Protein AF-A0A3N5KHZ3-F1 (afdb_monomer)

pLDDT: mean 81.19, std 12.19, range [40.09, 96.0]

Structure (mmCIF, N/CA/C/O backbone):
data_AF-A0A3N5KHZ3-F1
#
_entry.id   AF-A0A3N5KHZ3-F1
#
loop_
_atom_site.group_PDB
_atom_site.id
_atom_site.type_symbol
_atom_site.label_atom_id
_atom_site.label_alt_id
_atom_site.label_comp_id
_atom_site.label_asym_id
_atom_site.label_entity_id
_atom_site.label_seq_id
_atom_site.pdbx_PDB_ins_code
_atom_site.Cartn_x
_atom_site.Cartn_y
_atom_site.Cartn_z
_atom_site.occupancy
_atom_site.B_iso_or_equiv
_atom_site.auth_seq_id
_atom_site.auth_comp_id
_atom_site.auth_asym_id
_atom_site.auth_atom_id
_atom_site.pdbx_PDB_model_num
ATOM 1 N N . SER A 1 1 ? 36.936 -6.657 -36.212 1.00 50.62 1 SER A N 1
ATOM 2 C CA . SER A 1 1 ? 36.451 -5.682 -35.213 1.00 50.62 1 SER A CA 1
ATOM 3 C C . SER A 1 1 ? 34.963 -5.365 -35.373 1.00 50.62 1 SER A C 1
ATOM 5 O O . SER A 1 1 ? 34.235 -5.595 -34.424 1.00 50.62 1 SER A O 1
ATOM 7 N N . HIS A 1 2 ? 34.463 -4.936 -36.542 1.00 60.50 2 HIS A N 1
ATOM 8 C CA . HIS A 1 2 ? 33.059 -4.485 -36.699 1.00 60.50 2 HIS A CA 1
ATOM 9 C C . HIS A 1 2 ? 31.941 -5.537 -36.483 1.00 60.50 2 HIS A C 1
ATOM 11 O O . HIS A 1 2 ? 30.799 -5.141 -36.311 1.00 60.50 2 HIS A O 1
ATOM 17 N N . MET A 1 3 ? 32.228 -6.846 -36.510 1.00 58.81 3 MET A N 1
ATOM 18 C CA . MET A 1 3 ? 31.219 -7.895 -36.245 1.00 58.81 3 MET A CA 1
ATOM 19 C C . MET A 1 3 ? 31.154 -8.294 -34.764 1.00 58.81 3 MET A C 1
ATOM 21 O O . MET A 1 3 ? 30.088 -8.604 -34.255 1.00 58.81 3 MET A O 1
ATOM 25 N N . TYR A 1 4 ? 32.293 -8.264 -34.072 1.00 66.38 4 TYR A N 1
ATOM 26 C CA . TYR A 1 4 ? 32.398 -8.736 -32.691 1.00 66.38 4 TYR A CA 1
ATOM 27 C C . TYR A 1 4 ? 31.960 -7.679 -31.675 1.00 66.38 4 TYR A C 1
ATOM 29 O O . TYR A 1 4 ? 31.452 -8.036 -30.624 1.00 66.38 4 TYR A O 1
ATOM 37 N N . LEU A 1 5 ? 32.108 -6.390 -32.001 1.00 67.44 5 LEU A N 1
ATOM 38 C CA . LEU A 1 5 ? 31.692 -5.295 -31.119 1.00 67.44 5 LEU A CA 1
ATOM 39 C C . LEU A 1 5 ? 30.165 -5.244 -30.893 1.00 67.44 5 LEU A C 1
ATOM 41 O O . LEU A 1 5 ? 29.776 -5.151 -29.737 1.00 67.44 5 LEU A O 1
ATOM 45 N N . PRO A 1 6 ? 29.292 -5.373 -31.917 1.00 66.31 6 PRO A N 1
ATOM 46 C CA . PRO A 1 6 ? 27.841 -5.429 -31.701 1.00 66.31 6 PRO A CA 1
ATOM 47 C C . PRO A 1 6 ? 27.387 -6.667 -30.922 1.00 66.31 6 PRO A C 1
ATOM 49 O O . PRO A 1 6 ? 26.525 -6.563 -30.063 1.00 66.31 6 PRO A O 1
ATOM 52 N N . ILE A 1 7 ? 28.002 -7.828 -31.177 1.00 70.50 7 ILE A N 1
ATOM 53 C CA . ILE A 1 7 ? 27.693 -9.066 -30.444 1.00 70.50 7 ILE A CA 1
ATOM 54 C C . ILE A 1 7 ? 28.092 -8.926 -28.973 1.00 70.50 7 ILE A C 1
ATOM 56 O O . ILE A 1 7 ? 27.327 -9.294 -28.093 1.00 70.50 7 ILE A O 1
ATOM 60 N N . LEU A 1 8 ? 29.268 -8.360 -28.697 1.00 75.25 8 LEU A N 1
ATOM 61 C CA . LEU A 1 8 ? 29.726 -8.125 -27.331 1.00 75.25 8 LEU A CA 1
ATOM 62 C C . LEU A 1 8 ? 28.880 -7.058 -26.622 1.00 75.25 8 LEU A C 1
ATOM 64 O O . LEU A 1 8 ? 28.593 -7.214 -25.444 1.00 75.25 8 LEU A O 1
ATOM 68 N N . ALA A 1 9 ? 28.420 -6.030 -27.342 1.00 70.19 9 ALA A N 1
ATOM 69 C CA . ALA A 1 9 ? 27.460 -5.056 -26.826 1.00 70.19 9 ALA A CA 1
ATOM 70 C C . ALA A 1 9 ? 26.093 -5.691 -26.523 1.00 70.19 9 ALA A C 1
ATOM 72 O O . ALA A 1 9 ? 25.491 -5.359 -25.513 1.00 70.19 9 ALA A O 1
ATOM 73 N N . LEU A 1 10 ? 25.627 -6.636 -27.347 1.00 73.31 10 LEU A N 1
ATOM 74 C CA . LEU A 1 10 ? 24.395 -7.383 -27.091 1.00 73.31 10 LEU A CA 1
ATOM 75 C C . LEU A 1 10 ? 24.542 -8.308 -25.876 1.00 73.31 10 LEU A C 1
ATOM 77 O O . LEU A 1 10 ? 23.642 -8.363 -25.052 1.00 73.31 10 LEU A O 1
ATOM 81 N N . ILE A 1 11 ? 25.684 -8.988 -25.728 1.00 78.44 11 ILE A N 1
ATOM 82 C CA . ILE A 1 11 ? 25.985 -9.785 -24.529 1.00 78.44 11 ILE A CA 1
ATOM 83 C C . ILE A 1 11 ? 26.028 -8.882 -23.295 1.00 78.44 11 ILE A C 1
ATOM 85 O O . ILE A 1 11 ? 25.412 -9.213 -22.293 1.00 78.44 11 ILE A O 1
ATOM 89 N N . ALA A 1 12 ? 26.697 -7.729 -23.367 1.00 74.12 12 ALA A N 1
ATOM 90 C CA . ALA A 1 12 ? 26.725 -6.765 -22.270 1.00 74.12 12 ALA A CA 1
ATOM 91 C C . ALA A 1 12 ? 25.324 -6.228 -21.938 1.00 74.12 12 ALA A C 1
ATOM 93 O O . ALA A 1 12 ? 25.004 -6.087 -20.765 1.00 74.12 12 ALA A O 1
ATOM 94 N N . ALA A 1 13 ? 24.477 -5.990 -22.944 1.00 70.38 13 ALA A N 1
ATOM 95 C CA . ALA A 1 13 ? 23.088 -5.586 -22.749 1.00 70.38 13 ALA A CA 1
ATOM 96 C C . ALA A 1 13 ? 22.254 -6.695 -22.094 1.00 70.38 13 ALA A C 1
ATOM 98 O O . ALA A 1 13 ? 21.486 -6.400 -21.192 1.00 70.38 13 ALA A O 1
ATOM 99 N N . ILE A 1 14 ? 22.436 -7.959 -22.495 1.00 71.75 14 ILE A N 1
ATOM 100 C CA . ILE A 1 14 ? 21.780 -9.120 -21.870 1.00 71.75 14 ILE A CA 1
ATOM 101 C C . ILE A 1 14 ? 22.255 -9.296 -20.423 1.00 71.75 14 ILE A C 1
ATOM 103 O O . ILE A 1 14 ? 21.443 -9.551 -19.545 1.00 71.75 14 ILE A O 1
ATOM 107 N N . VAL A 1 15 ? 23.553 -9.127 -20.157 1.00 73.19 15 VAL A N 1
ATOM 108 C CA . VAL A 1 15 ? 24.101 -9.177 -18.794 1.00 73.19 15 VAL A CA 1
ATOM 109 C C . VAL A 1 15 ? 23.534 -8.035 -17.952 1.00 73.19 15 VAL A C 1
ATOM 111 O O . VAL A 1 15 ? 23.049 -8.281 -16.855 1.00 73.19 15 VAL A O 1
ATOM 114 N N . HIS A 1 16 ? 23.519 -6.808 -18.472 1.00 74.00 16 HIS A N 1
ATOM 115 C CA . HIS A 1 16 ? 22.924 -5.653 -17.800 1.00 74.00 16 HIS A CA 1
ATOM 116 C C . HIS A 1 16 ? 21.439 -5.884 -17.479 1.00 74.00 16 HIS A C 1
ATOM 118 O O . HIS A 1 16 ? 21.031 -5.734 -16.335 1.00 74.00 16 HIS A O 1
ATOM 124 N N . ALA A 1 17 ? 20.678 -6.362 -18.460 1.00 66.56 17 ALA A N 1
ATOM 125 C CA . ALA A 1 17 ? 19.280 -6.758 -18.338 1.00 66.56 17 ALA A CA 1
ATOM 126 C C . ALA A 1 17 ? 19.016 -7.914 -17.362 1.00 66.56 17 ALA A C 1
ATOM 128 O O . ALA A 1 17 ? 17.930 -8.033 -16.814 1.00 66.56 17 ALA A O 1
ATOM 129 N N . SER A 1 18 ? 19.987 -8.807 -17.174 1.00 63.78 18 SER A N 1
ATOM 130 C CA . SER A 1 18 ? 19.867 -9.900 -16.205 1.00 63.78 18 SER A CA 1
ATOM 131 C C . SER A 1 18 ? 20.181 -9.465 -14.775 1.00 63.78 18 SER A C 1
ATOM 133 O O . SER A 1 18 ? 19.910 -10.217 -13.849 1.00 63.78 18 SER A O 1
ATOM 135 N N . VAL A 1 19 ? 20.790 -8.290 -14.590 1.00 64.00 19 VAL A N 1
ATOM 136 C CA . VAL A 1 19 ? 21.207 -7.760 -13.281 1.00 64.00 19 VAL A CA 1
ATOM 137 C C . VAL A 1 19 ? 20.312 -6.603 -12.834 1.00 64.00 19 VAL A C 1
ATOM 139 O O . VAL A 1 19 ? 20.156 -6.385 -11.640 1.00 64.00 19 VAL A O 1
ATOM 142 N N . VAL A 1 20 ? 19.701 -5.884 -13.775 1.00 64.81 20 VAL A N 1
ATOM 143 C CA . VAL A 1 20 ? 18.699 -4.850 -13.517 1.00 64.81 20 VAL A CA 1
ATOM 144 C C . VAL A 1 20 ? 17.400 -5.307 -14.170 1.00 64.81 20 VAL A C 1
ATOM 146 O O . VAL A 1 20 ? 17.399 -5.501 -15.388 1.00 64.81 20 VAL A O 1
ATOM 149 N N . PRO A 1 21 ? 16.318 -5.506 -13.405 1.00 57.06 21 PRO A N 1
ATOM 150 C CA . PRO A 1 21 ? 15.091 -6.036 -13.969 1.00 57.06 21 PRO A CA 1
ATOM 151 C C . PRO A 1 21 ? 14.485 -5.136 -15.036 1.00 57.06 21 PRO A C 1
ATOM 153 O O . PRO A 1 21 ? 14.574 -3.906 -14.980 1.00 57.06 21 PRO A O 1
ATOM 156 N N . PHE A 1 22 ? 13.869 -5.772 -16.029 1.00 52.91 22 PHE A N 1
ATOM 157 C CA . PHE A 1 22 ? 13.053 -5.067 -17.001 1.00 52.91 22 PHE A CA 1
ATOM 158 C C . PHE A 1 22 ? 11.745 -4.671 -16.335 1.00 52.91 22 PHE A C 1
ATOM 160 O O . PHE A 1 22 ? 10.924 -5.537 -16.054 1.00 52.91 22 PHE A O 1
ATOM 167 N N . LEU A 1 23 ? 11.564 -3.369 -16.131 1.00 57.00 23 LEU A N 1
ATOM 168 C CA . LEU A 1 23 ? 10.271 -2.814 -15.746 1.00 57.00 23 LEU A CA 1
ATOM 169 C C . LEU A 1 23 ? 9.239 -3.189 -16.817 1.00 57.00 23 LEU A C 1
ATOM 171 O O . LEU A 1 23 ? 9.565 -3.243 -18.012 1.00 57.00 23 LEU A O 1
ATOM 175 N N . THR A 1 24 ? 8.002 -3.431 -16.401 1.00 47.50 24 THR A N 1
ATOM 176 C CA . THR A 1 24 ? 6.909 -3.840 -17.302 1.00 47.50 24 THR A CA 1
ATOM 177 C C . THR A 1 24 ? 6.537 -2.756 -18.328 1.00 47.50 24 THR A C 1
ATOM 179 O O . THR A 1 24 ? 5.948 -3.040 -19.377 1.00 47.50 24 THR A O 1
ATOM 182 N N . HIS A 1 25 ? 6.950 -1.510 -18.084 1.00 57.81 25 HIS A N 1
ATOM 183 C CA . HIS A 1 25 ? 6.726 -0.363 -18.958 1.00 57.81 25 HIS A CA 1
ATOM 184 C C . HIS A 1 25 ? 7.806 -0.181 -20.042 1.00 57.81 25 HIS A C 1
ATOM 186 O O . HIS A 1 25 ? 8.925 -0.694 -19.976 1.00 57.81 25 HIS A O 1
ATOM 192 N N . LEU A 1 26 ? 7.485 0.596 -21.084 1.00 60.03 26 LEU A N 1
ATOM 193 C CA . LEU A 1 26 ? 8.414 0.901 -22.175 1.00 60.03 26 LEU A CA 1
ATOM 194 C C . LEU A 1 26 ? 9.571 1.790 -21.677 1.00 60.03 26 LEU A C 1
ATOM 196 O O . LEU A 1 26 ? 9.484 3.014 -21.706 1.00 60.03 26 LEU A O 1
ATOM 200 N N . THR A 1 27 ? 10.678 1.179 -21.256 1.00 70.19 27 THR A N 1
ATOM 201 C CA . THR A 1 27 ? 11.848 1.913 -20.754 1.00 70.19 27 THR A CA 1
ATOM 202 C C . THR A 1 27 ? 12.845 2.294 -21.848 1.00 70.19 27 THR A C 1
ATOM 204 O O . THR A 1 27 ? 12.924 1.692 -22.927 1.00 70.19 27 THR A O 1
ATOM 207 N N . SER A 1 28 ? 13.699 3.267 -21.517 1.00 73.69 28 SER A N 1
ATOM 208 C CA . SER A 1 28 ? 14.898 3.622 -22.281 1.00 73.69 28 SER A CA 1
ATOM 209 C C . SER A 1 28 ? 15.787 2.404 -22.581 1.00 73.69 28 SER A C 1
ATOM 211 O O . SER A 1 28 ? 16.308 2.275 -23.693 1.00 73.69 28 SER A O 1
ATOM 213 N N . GLY A 1 29 ? 15.876 1.460 -21.637 1.00 74.50 29 GLY A N 1
ATOM 214 C CA . GLY A 1 29 ? 16.606 0.197 -21.773 1.00 74.50 29 GLY A CA 1
ATOM 215 C C . GLY A 1 29 ? 15.982 -0.780 -22.778 1.00 74.50 29 GLY A C 1
ATOM 216 O O . GLY A 1 29 ? 16.702 -1.350 -23.601 1.00 74.50 29 GLY A O 1
ATOM 217 N N . VAL A 1 30 ? 14.652 -0.935 -22.788 1.00 76.56 30 VAL A N 1
ATOM 218 C CA . VAL A 1 30 ? 13.946 -1.801 -23.759 1.00 76.56 30 VAL A CA 1
ATOM 219 C C . VAL A 1 30 ? 14.150 -1.290 -25.187 1.00 76.56 30 VAL A C 1
ATOM 221 O O . VAL A 1 30 ? 14.509 -2.057 -26.087 1.00 76.56 30 VAL A O 1
ATOM 224 N N . ILE A 1 31 ? 14.002 0.022 -25.400 1.00 82.38 31 ILE A N 1
ATOM 225 C CA . ILE A 1 31 ? 14.245 0.653 -26.707 1.00 82.38 31 ILE A CA 1
ATOM 226 C C . ILE A 1 31 ? 15.705 0.449 -27.132 1.00 82.38 31 ILE A C 1
ATOM 228 O O . ILE A 1 31 ? 15.983 0.095 -28.284 1.00 82.38 31 ILE A O 1
ATOM 232 N N . LEU A 1 32 ? 16.645 0.628 -26.202 1.00 83.12 32 LEU A N 1
ATOM 233 C CA . LEU A 1 32 ? 18.069 0.435 -26.449 1.00 83.12 32 LEU A CA 1
ATOM 234 C C . LEU A 1 32 ? 18.400 -1.012 -26.850 1.00 83.12 32 LEU A C 1
ATOM 236 O O . LEU A 1 32 ? 19.183 -1.218 -27.783 1.00 83.12 32 LEU A O 1
ATOM 240 N N . LEU A 1 33 ? 17.779 -2.008 -26.211 1.00 82.31 33 LEU A N 1
ATOM 241 C CA . LEU A 1 33 ? 17.948 -3.424 -26.545 1.00 82.31 33 LEU A CA 1
ATOM 242 C C . LEU A 1 33 ? 17.463 -3.720 -27.970 1.00 82.31 33 LEU A C 1
ATOM 244 O O . LEU A 1 33 ? 18.198 -4.317 -28.764 1.00 82.31 33 LEU A O 1
ATOM 248 N N . VAL A 1 34 ? 16.262 -3.249 -28.326 1.00 85.19 34 VAL A N 1
ATOM 249 C CA . VAL A 1 34 ? 15.701 -3.397 -29.680 1.00 85.19 34 VAL A CA 1
ATOM 250 C C . VAL A 1 34 ? 16.629 -2.763 -30.718 1.00 85.19 34 VAL A C 1
ATOM 252 O O . VAL A 1 34 ? 16.979 -3.401 -31.716 1.00 85.19 34 VAL A O 1
ATOM 255 N N . LEU A 1 35 ? 17.097 -1.535 -30.473 1.00 86.06 35 LEU A N 1
ATOM 256 C CA . LEU A 1 35 ? 18.059 -0.866 -31.350 1.00 86.06 35 LEU A CA 1
ATOM 257 C C . LEU A 1 35 ? 19.376 -1.650 -31.450 1.00 86.06 35 LEU A C 1
ATOM 259 O O . LEU A 1 35 ? 19.900 -1.809 -32.553 1.00 86.06 35 LEU A O 1
ATOM 263 N N . GLY A 1 36 ? 19.882 -2.208 -30.348 1.00 84.56 36 GLY A N 1
ATOM 264 C CA . GLY A 1 36 ? 21.088 -3.041 -30.324 1.00 84.56 36 GLY A CA 1
ATOM 265 C C . GLY A 1 36 ? 20.970 -4.306 -31.185 1.00 84.56 36 GLY A C 1
ATOM 266 O O . GLY A 1 36 ? 21.891 -4.638 -31.946 1.00 84.56 36 GLY A O 1
ATOM 267 N N . VAL A 1 37 ? 19.813 -4.976 -31.147 1.00 85.56 37 VAL A N 1
ATOM 268 C CA . VAL A 1 37 ? 19.500 -6.121 -32.021 1.00 85.56 37 VAL A CA 1
ATOM 269 C C . VAL A 1 37 ? 19.492 -5.690 -33.492 1.00 85.56 37 VAL A C 1
ATOM 271 O O . VAL A 1 37 ? 20.151 -6.318 -34.327 1.00 85.56 37 VAL A O 1
ATOM 274 N N . LEU A 1 38 ? 18.821 -4.583 -33.822 1.00 88.19 38 LEU A N 1
ATOM 275 C CA . LEU A 1 38 ? 18.747 -4.062 -35.193 1.00 88.19 38 LEU A CA 1
ATOM 276 C C . LEU A 1 38 ? 20.124 -3.640 -35.739 1.00 88.19 38 LEU A C 1
ATOM 278 O O . LEU A 1 38 ? 20.457 -3.945 -36.891 1.00 88.19 38 LEU A O 1
ATOM 282 N N . VAL A 1 39 ? 20.961 -2.993 -34.918 1.00 86.81 39 VAL A N 1
ATOM 283 C CA . VAL A 1 39 ? 22.353 -2.651 -35.264 1.00 86.81 39 VAL A CA 1
ATOM 284 C C . VAL A 1 39 ? 23.158 -3.917 -35.553 1.00 86.81 39 VAL A C 1
ATOM 286 O O . VAL A 1 39 ? 23.884 -3.962 -36.553 1.00 86.81 39 VAL A O 1
ATOM 289 N N . SER A 1 40 ? 23.002 -4.958 -34.732 1.00 84.12 40 SER A N 1
ATOM 290 C CA . SER A 1 40 ? 23.698 -6.240 -34.890 1.00 84.12 40 SER A CA 1
ATOM 291 C C . SER A 1 40 ? 23.313 -6.949 -36.192 1.00 84.12 40 SER A C 1
ATOM 293 O O . SER A 1 40 ? 24.194 -7.354 -36.959 1.00 84.12 40 SER A O 1
ATOM 295 N N . ILE A 1 41 ? 22.014 -7.012 -36.510 1.00 86.19 41 ILE A N 1
ATOM 296 C CA . ILE A 1 41 ? 21.505 -7.553 -37.782 1.00 86.19 41 ILE A CA 1
ATOM 297 C C . ILE A 1 41 ? 22.068 -6.758 -38.969 1.00 86.19 41 ILE A C 1
ATOM 299 O O . ILE A 1 41 ? 22.599 -7.344 -39.918 1.00 86.19 41 ILE A O 1
ATOM 303 N N . GLY A 1 42 ? 22.032 -5.422 -38.903 1.00 84.81 42 GLY A N 1
ATOM 304 C CA . GLY A 1 42 ? 22.597 -4.553 -39.939 1.00 84.81 42 GLY A CA 1
ATOM 305 C C . GLY A 1 42 ? 24.105 -4.760 -40.142 1.00 84.81 42 GLY A C 1
ATOM 306 O O . GLY A 1 42 ? 24.589 -4.777 -41.279 1.00 84.81 42 GLY A O 1
ATOM 307 N N . GLY A 1 43 ? 24.849 -4.989 -39.056 1.00 83.25 43 GLY A N 1
ATOM 308 C CA . GLY A 1 43 ? 26.279 -5.291 -39.082 1.00 83.25 43 GLY A CA 1
ATOM 309 C C . GLY A 1 43 ? 26.592 -6.620 -39.776 1.00 83.25 43 GLY A C 1
ATOM 310 O O . GLY A 1 43 ? 27.476 -6.673 -40.642 1.00 83.25 43 GLY A O 1
ATOM 311 N N . LEU A 1 44 ? 25.832 -7.675 -39.459 1.00 84.19 44 LEU A N 1
ATOM 312 C CA . LEU A 1 44 ? 25.938 -8.991 -40.102 1.00 84.19 44 LEU A CA 1
ATOM 313 C C . LEU A 1 44 ? 25.605 -8.916 -41.597 1.00 84.19 44 LEU A C 1
ATOM 315 O O . LEU A 1 44 ? 26.396 -9.373 -42.426 1.00 84.19 44 LEU A O 1
ATOM 319 N N . ALA A 1 45 ? 24.495 -8.265 -41.955 1.00 84.38 45 ALA A N 1
ATOM 320 C CA . ALA A 1 45 ? 24.088 -8.051 -43.344 1.00 84.38 45 ALA A CA 1
ATOM 321 C C . ALA A 1 45 ? 25.161 -7.297 -44.148 1.00 84.38 45 ALA A C 1
ATOM 323 O O . ALA A 1 45 ? 25.517 -7.688 -45.265 1.00 84.38 45 ALA A O 1
ATOM 324 N N . ARG A 1 46 ? 25.746 -6.244 -43.561 1.00 82.44 46 ARG A N 1
ATOM 325 C CA . ARG A 1 46 ? 26.853 -5.493 -44.167 1.00 82.44 46 ARG A CA 1
ATOM 326 C C . ARG A 1 46 ? 28.084 -6.371 -44.381 1.00 82.44 46 ARG A C 1
ATOM 328 O O . ARG A 1 46 ? 28.691 -6.297 -45.451 1.00 82.44 46 ARG A O 1
ATOM 335 N N . HIS A 1 47 ? 28.478 -7.169 -43.388 1.00 82.62 47 HIS A N 1
ATOM 336 C CA . HIS A 1 47 ? 29.643 -8.047 -43.505 1.00 82.62 47 HIS A CA 1
ATOM 337 C C . HIS A 1 47 ? 29.438 -9.112 -44.585 1.00 82.62 47 HIS A C 1
ATOM 339 O O . HIS A 1 47 ? 30.304 -9.290 -45.444 1.00 82.62 47 HIS A O 1
ATOM 345 N N . HIS A 1 48 ? 28.270 -9.755 -44.594 1.00 84.06 48 HIS A N 1
ATOM 346 C CA . HIS A 1 48 ? 27.923 -10.759 -45.591 1.00 84.06 48 HIS A CA 1
ATOM 347 C C . HIS A 1 48 ? 27.957 -10.174 -47.012 1.00 84.06 48 HIS A C 1
ATOM 349 O O . HIS A 1 48 ? 28.561 -10.755 -47.910 1.00 84.06 48 HIS A O 1
ATOM 355 N N . MET A 1 49 ? 27.446 -8.953 -47.206 1.00 83.06 49 MET A N 1
ATOM 356 C CA . MET A 1 49 ? 27.527 -8.253 -48.496 1.00 83.06 49 MET A CA 1
ATOM 357 C C . MET A 1 49 ? 28.944 -7.931 -48.958 1.00 83.06 49 MET A C 1
ATOM 359 O O . MET A 1 49 ? 29.214 -7.951 -50.160 1.00 83.06 49 MET A O 1
ATOM 363 N N . ILE A 1 50 ? 29.853 -7.606 -48.038 1.00 82.94 50 ILE A N 1
ATOM 364 C CA . ILE A 1 50 ? 31.269 -7.410 -48.374 1.00 82.94 50 ILE A CA 1
ATOM 365 C C . ILE A 1 50 ? 31.881 -8.742 -48.822 1.00 82.94 50 ILE A C 1
ATOM 367 O O . ILE A 1 50 ? 32.615 -8.757 -49.809 1.00 82.94 50 ILE A O 1
ATOM 371 N N . GLY A 1 51 ? 31.535 -9.845 -48.149 1.00 84.25 51 GLY A N 1
ATOM 372 C CA . GLY A 1 51 ? 31.920 -11.203 -48.539 1.00 84.25 51 GLY A CA 1
ATOM 373 C C . GLY A 1 51 ? 31.467 -11.544 -49.957 1.00 84.25 51 GLY A C 1
ATOM 374 O O . GLY A 1 51 ? 32.308 -11.826 -50.807 1.00 84.25 51 GLY A O 1
ATOM 375 N N . LEU A 1 52 ? 30.170 -11.387 -50.241 1.00 83.56 52 LEU A N 1
ATOM 376 C CA . LEU A 1 52 ? 29.582 -11.647 -51.560 1.00 83.56 52 LEU A CA 1
ATOM 377 C C . LEU A 1 52 ? 30.227 -10.800 -52.671 1.00 83.56 52 LEU A C 1
ATOM 379 O O . LEU A 1 52 ? 30.533 -11.305 -53.749 1.00 83.56 52 LEU A O 1
ATOM 383 N N . LYS A 1 53 ? 30.487 -9.509 -52.417 1.00 82.62 53 LYS A N 1
ATOM 384 C CA . LYS A 1 53 ? 31.170 -8.634 -53.388 1.00 82.62 53 LYS A CA 1
ATOM 385 C C . LYS A 1 53 ? 32.629 -9.032 -53.612 1.00 82.62 53 LYS A C 1
ATOM 387 O O . LYS A 1 53 ? 33.112 -8.961 -54.741 1.00 82.62 53 LYS A O 1
ATOM 392 N N . LYS A 1 54 ? 33.339 -9.435 -52.555 1.00 85.69 54 LYS A N 1
ATOM 393 C CA . LYS A 1 54 ? 34.734 -9.887 -52.641 1.00 85.69 54 LYS A CA 1
ATOM 394 C C . LYS A 1 54 ? 34.838 -11.214 -53.387 1.00 85.69 54 LYS A C 1
ATOM 396 O O . LYS A 1 54 ? 35.736 -11.368 -54.205 1.00 85.69 54 LYS A O 1
ATOM 401 N N . GLU A 1 55 ? 33.918 -12.140 -53.142 1.00 85.12 55 GLU A N 1
ATOM 402 C CA . GLU A 1 55 ? 33.815 -13.406 -53.867 1.00 85.12 55 GLU A CA 1
ATOM 403 C C . GLU A 1 55 ? 33.568 -13.169 -55.360 1.00 85.12 55 GLU A C 1
ATOM 405 O O . GLU A 1 55 ? 34.338 -13.654 -56.188 1.00 85.12 55 GLU A O 1
ATOM 410 N N . ALA A 1 56 ? 32.594 -12.319 -55.704 1.00 83.25 56 ALA A N 1
ATOM 411 C CA . ALA A 1 56 ? 32.328 -11.931 -57.088 1.00 83.25 56 ALA A CA 1
ATOM 412 C C . ALA A 1 56 ? 33.559 -11.309 -57.775 1.00 83.25 56 ALA A C 1
ATOM 414 O O . ALA A 1 56 ? 33.883 -11.645 -58.917 1.00 83.25 56 ALA A O 1
ATOM 415 N N . LEU A 1 57 ? 34.285 -10.430 -57.074 1.00 85.06 57 LEU A N 1
ATOM 416 C CA . LEU A 1 57 ? 35.519 -9.828 -57.582 1.00 85.06 57 LEU A CA 1
ATOM 417 C C . LEU A 1 57 ? 36.625 -10.875 -57.783 1.00 85.06 57 LEU A C 1
ATOM 419 O O . LEU A 1 57 ? 37.268 -10.892 -58.831 1.00 85.06 57 LEU A O 1
ATOM 423 N N . ASN A 1 58 ? 36.829 -11.762 -56.808 1.00 86.94 58 ASN A N 1
ATOM 424 C CA . ASN A 1 58 ? 37.841 -12.816 -56.866 1.00 86.94 58 ASN A CA 1
ATOM 425 C C . ASN A 1 58 ? 37.581 -13.789 -58.019 1.00 86.94 58 ASN A C 1
ATOM 427 O O . ASN A 1 58 ? 38.519 -14.155 -58.724 1.00 86.94 58 ASN A O 1
ATOM 431 N N . VAL A 1 59 ? 36.321 -14.168 -58.242 1.00 85.62 59 VAL A N 1
ATOM 432 C CA . VAL A 1 59 ? 35.925 -15.011 -59.374 1.00 85.62 59 VAL A CA 1
ATOM 433 C C . VAL A 1 59 ? 36.210 -14.309 -60.699 1.00 85.62 59 VAL A C 1
ATOM 435 O O . VAL A 1 59 ? 36.808 -14.914 -61.584 1.00 85.62 59 VAL A O 1
ATOM 438 N N . ASN A 1 60 ? 35.879 -13.021 -60.838 1.00 83.94 60 ASN A N 1
ATOM 439 C CA . ASN A 1 60 ? 36.201 -12.270 -62.056 1.00 83.94 60 ASN A CA 1
ATOM 440 C C . ASN A 1 60 ? 37.720 -12.185 -62.304 1.00 83.94 60 ASN A C 1
ATOM 442 O O . ASN A 1 60 ? 38.174 -12.330 -63.439 1.00 83.94 60 ASN A O 1
ATOM 446 N N . VAL A 1 61 ? 38.530 -12.014 -61.254 1.00 86.12 61 VAL A N 1
ATOM 447 C CA . VAL A 1 61 ? 40.001 -12.056 -61.356 1.00 86.12 61 VAL A CA 1
ATOM 448 C C . VAL A 1 61 ? 40.496 -13.453 -61.751 1.00 86.12 61 VAL A C 1
ATOM 450 O O . VAL A 1 61 ? 41.385 -13.567 -62.597 1.00 86.12 61 VAL A O 1
ATOM 453 N N . ALA A 1 62 ? 39.917 -14.517 -61.188 1.00 86.56 62 ALA A N 1
ATOM 454 C CA . ALA A 1 62 ? 40.264 -15.898 -61.518 1.00 86.56 62 ALA A CA 1
ATOM 455 C C . ALA A 1 62 ? 39.933 -16.238 -62.980 1.00 86.56 62 ALA A C 1
ATOM 457 O O . ALA A 1 62 ? 40.787 -16.783 -63.680 1.00 86.56 62 ALA A O 1
ATOM 458 N N . ILE A 1 63 ? 38.752 -15.838 -63.465 1.00 86.12 63 ILE A N 1
ATOM 459 C CA . ILE A 1 63 ? 38.340 -15.981 -64.870 1.00 86.12 63 ILE A CA 1
ATOM 460 C C . ILE A 1 63 ? 39.335 -15.262 -65.792 1.00 86.12 63 ILE A C 1
ATOM 462 O O . ILE A 1 63 ? 39.836 -15.859 -66.745 1.00 86.12 63 ILE A O 1
ATOM 466 N N . ASN A 1 64 ? 39.708 -14.018 -65.472 1.00 85.25 64 ASN A N 1
ATOM 467 C CA . ASN A 1 64 ? 40.695 -13.264 -66.252 1.00 85.25 64 ASN A CA 1
ATOM 468 C C . ASN A 1 64 ? 42.076 -13.939 -66.271 1.00 85.25 64 ASN A C 1
ATOM 470 O O . ASN A 1 64 ? 42.726 -13.985 -67.315 1.00 85.25 64 ASN A O 1
ATOM 474 N N . LYS A 1 65 ? 42.524 -14.507 -65.145 1.00 87.50 65 LYS A N 1
ATOM 475 C CA . LYS A 1 65 ? 43.797 -15.240 -65.063 1.00 87.50 65 LYS A CA 1
ATOM 476 C C . LYS A 1 65 ? 43.777 -16.521 -65.904 1.00 87.50 65 LYS A C 1
ATOM 478 O O . LYS A 1 65 ? 44.769 -16.816 -66.567 1.00 87.50 65 LYS A O 1
ATOM 483 N N . MET A 1 66 ? 42.659 -17.253 -65.914 1.00 85.69 66 MET A N 1
ATOM 484 C CA . MET A 1 66 ? 42.483 -18.432 -66.772 1.00 85.69 66 MET A CA 1
ATOM 485 C C . MET A 1 66 ? 42.473 -18.062 -68.260 1.00 85.69 66 MET A C 1
ATOM 487 O O . MET A 1 66 ? 43.014 -18.805 -69.075 1.00 85.69 66 MET A O 1
ATOM 491 N N . ALA A 1 67 ? 41.928 -16.894 -68.612 1.00 84.94 67 ALA A N 1
ATOM 492 C CA . ALA A 1 67 ? 41.896 -16.406 -69.987 1.00 84.94 67 ALA A CA 1
ATOM 493 C C . ALA A 1 67 ? 43.258 -15.882 -70.490 1.00 84.94 67 ALA A C 1
ATOM 495 O O . ALA A 1 67 ? 43.579 -16.057 -71.662 1.00 84.94 67 ALA A O 1
ATOM 496 N N . GLN A 1 68 ? 44.095 -15.266 -69.643 1.00 84.31 68 GLN A N 1
ATOM 497 C CA . GLN A 1 68 ? 45.357 -14.624 -70.065 1.00 84.31 68 GLN A CA 1
ATOM 498 C C . GLN A 1 68 ? 46.320 -15.552 -70.832 1.00 84.31 68 GLN A C 1
ATOM 500 O O . GLN A 1 68 ? 46.989 -15.092 -71.760 1.00 84.31 68 GLN A O 1
ATOM 505 N N . GLY A 1 69 ? 46.355 -16.846 -70.495 1.00 80.19 69 GLY A N 1
ATOM 506 C CA . GLY A 1 69 ? 47.203 -17.852 -71.149 1.00 80.19 69 GLY A CA 1
ATOM 507 C C . GLY A 1 69 ? 46.622 -18.487 -72.419 1.00 80.19 69 GLY A C 1
ATOM 508 O O . GLY A 1 69 ? 47.270 -19.358 -72.991 1.00 80.19 69 GLY A O 1
ATOM 509 N N . GLN A 1 70 ? 45.421 -18.088 -72.849 1.00 88.62 70 GLN A N 1
ATOM 510 C CA . GLN A 1 70 ? 44.693 -18.716 -73.956 1.00 88.62 70 GLN A CA 1
ATOM 511 C C . GLN A 1 70 ? 44.812 -17.937 -75.281 1.00 88.62 70 GLN A C 1
ATOM 513 O O . GLN A 1 70 ? 45.138 -16.739 -75.276 1.00 88.62 70 GLN A O 1
ATOM 518 N N . PRO A 1 71 ? 44.535 -18.587 -76.431 1.00 87.38 71 PRO A N 1
ATOM 519 C CA . PRO A 1 71 ? 44.476 -17.942 -77.740 1.00 87.38 71 PRO A CA 1
ATOM 520 C C . PRO A 1 71 ? 43.508 -16.756 -77.779 1.00 87.38 71 PRO A C 1
ATOM 522 O O . PRO A 1 71 ? 42.509 -16.703 -77.061 1.00 87.38 71 PRO A O 1
ATOM 525 N N . LYS A 1 72 ? 43.786 -15.787 -78.662 1.00 86.44 72 LYS A N 1
ATOM 526 C CA . LYS A 1 72 ? 43.013 -14.536 -78.755 1.00 86.44 72 LYS A CA 1
ATOM 527 C C . LYS A 1 72 ? 41.508 -14.783 -78.937 1.00 86.44 72 LYS A C 1
ATOM 529 O O . LYS A 1 72 ? 40.723 -14.137 -78.259 1.00 86.44 72 LYS A O 1
ATOM 534 N N . ALA A 1 73 ? 41.133 -15.752 -79.775 1.00 85.12 73 ALA A N 1
ATOM 535 C CA . ALA A 1 73 ? 39.734 -16.102 -80.024 1.00 85.12 73 ALA A CA 1
ATOM 536 C C . ALA A 1 73 ? 38.993 -16.548 -78.749 1.00 85.12 73 ALA A C 1
ATOM 538 O O . ALA A 1 73 ? 37.865 -16.126 -78.522 1.00 85.12 73 ALA A O 1
ATOM 539 N N . PHE A 1 74 ? 39.640 -17.332 -77.881 1.00 89.12 74 PHE A N 1
ATOM 540 C CA . PHE A 1 74 ? 39.067 -17.736 -76.596 1.00 89.12 74 PHE A CA 1
ATOM 541 C C . PHE A 1 74 ? 38.943 -16.552 -75.629 1.00 89.12 74 PHE A C 1
ATOM 543 O O . PHE A 1 74 ? 37.922 -16.392 -74.965 1.00 89.12 74 PHE A O 1
ATOM 550 N N . ARG A 1 75 ? 39.957 -15.680 -75.570 1.00 87.31 75 ARG A N 1
ATOM 551 C CA . ARG A 1 75 ? 39.916 -14.480 -74.714 1.00 87.31 75 ARG A CA 1
ATOM 552 C C . ARG A 1 75 ? 38.795 -13.525 -75.102 1.00 87.31 75 ARG A C 1
ATOM 554 O O . ARG A 1 75 ? 38.137 -12.996 -74.213 1.00 87.31 75 ARG A O 1
ATOM 561 N N . ASP A 1 76 ? 38.567 -13.341 -76.399 1.00 87.31 76 ASP A N 1
ATOM 562 C CA . ASP A 1 76 ? 37.490 -12.492 -76.909 1.00 87.31 76 ASP A CA 1
ATOM 563 C C . ASP A 1 76 ? 36.110 -13.069 -76.522 1.00 87.31 76 ASP A C 1
ATOM 565 O O . ASP A 1 76 ? 35.233 -12.319 -76.101 1.00 87.31 76 ASP A O 1
ATOM 569 N N . LEU A 1 77 ? 35.943 -14.400 -76.532 1.00 89.06 77 LEU A N 1
ATOM 570 C CA . LEU A 1 77 ? 34.718 -15.070 -76.064 1.00 89.06 77 LEU A CA 1
ATOM 571 C C . LEU A 1 77 ? 34.509 -14.958 -74.547 1.00 89.06 77 LEU A C 1
ATOM 573 O O . LEU A 1 77 ? 33.386 -14.752 -74.091 1.00 89.06 77 LEU A O 1
ATOM 577 N N . VAL A 1 78 ? 35.581 -15.057 -73.755 1.00 87.69 78 VAL A N 1
ATOM 578 C CA . VAL A 1 78 ? 35.506 -14.838 -72.301 1.00 87.69 78 VAL A CA 1
ATOM 579 C C . VAL A 1 78 ? 35.151 -13.384 -71.987 1.00 87.69 78 VAL A C 1
ATOM 581 O O . VAL A 1 78 ? 34.364 -13.145 -71.075 1.00 87.69 78 VAL A O 1
ATOM 584 N N . LEU A 1 79 ? 35.673 -12.415 -72.743 1.00 85.94 79 LEU A N 1
ATOM 585 C CA . LEU A 1 79 ? 35.295 -11.004 -72.611 1.00 85.94 79 LEU A CA 1
ATOM 586 C C . LEU A 1 79 ? 33.827 -10.776 -72.985 1.00 85.94 79 LEU A C 1
ATOM 588 O O . LEU A 1 79 ? 33.102 -10.143 -72.219 1.00 85.94 79 LEU A O 1
ATOM 592 N N . ASP A 1 80 ? 33.370 -11.345 -74.105 1.00 86.69 80 ASP A N 1
ATOM 593 C CA . ASP A 1 80 ? 31.967 -11.272 -74.526 1.00 86.69 80 ASP A CA 1
ATOM 594 C C . ASP A 1 80 ? 31.022 -11.869 -73.469 1.00 86.69 80 ASP A C 1
ATOM 596 O O . ASP A 1 80 ? 29.933 -11.342 -73.246 1.00 86.69 80 ASP A O 1
ATOM 600 N N . PHE A 1 81 ? 31.455 -12.921 -72.769 1.00 86.25 81 PHE A N 1
ATOM 601 C CA . PHE A 1 81 ? 30.713 -13.533 -71.668 1.00 86.25 81 PHE A CA 1
ATOM 602 C C . PHE A 1 81 ? 30.732 -12.698 -70.388 1.00 86.25 81 PHE A C 1
ATOM 604 O O . PHE A 1 81 ? 29.692 -12.483 -69.764 1.00 86.25 81 PHE A O 1
ATOM 611 N N . VAL A 1 82 ? 31.911 -12.227 -69.975 1.00 83.75 82 VAL A N 1
ATOM 612 C CA . VAL A 1 82 ? 32.061 -11.502 -68.712 1.00 83.75 82 VAL A CA 1
ATOM 613 C C . VAL A 1 82 ? 31.311 -10.175 -68.751 1.00 83.75 82 VAL A C 1
ATOM 615 O O . VAL A 1 82 ? 30.673 -9.810 -67.762 1.00 83.75 82 VAL A O 1
ATOM 618 N N . GLU A 1 83 ? 31.356 -9.499 -69.896 1.00 83.94 83 GLU A N 1
ATOM 619 C CA . GLU A 1 83 ? 30.699 -8.216 -70.133 1.00 83.94 83 GLU A CA 1
ATOM 620 C C . GLU A 1 83 ? 29.267 -8.347 -70.679 1.00 83.94 83 GLU A C 1
ATOM 622 O O . GLU A 1 83 ? 28.640 -7.334 -70.981 1.00 83.94 83 GLU A O 1
ATOM 627 N N . ASN A 1 84 ? 28.743 -9.573 -70.799 1.00 82.44 84 ASN A N 1
ATOM 628 C CA . ASN A 1 84 ? 27.398 -9.856 -71.306 1.00 82.44 84 ASN A CA 1
ATOM 629 C C . ASN A 1 84 ? 27.107 -9.214 -72.683 1.00 82.44 84 ASN A C 1
ATOM 631 O O . ASN A 1 84 ? 26.023 -8.690 -72.935 1.00 82.44 84 ASN A O 1
ATOM 635 N N . ARG A 1 85 ? 28.091 -9.224 -73.591 1.00 84.25 85 ARG A N 1
ATOM 636 C CA . ARG A 1 85 ? 27.974 -8.636 -74.939 1.00 84.25 85 ARG A CA 1
ATOM 637 C C . ARG A 1 85 ? 27.205 -9.530 -75.912 1.00 84.25 85 ARG A C 1
ATOM 639 O O . ARG A 1 85 ? 26.716 -9.035 -76.926 1.00 84.25 85 ARG A O 1
ATOM 646 N N . LYS A 1 86 ? 27.125 -10.835 -75.629 1.00 84.56 86 LYS A N 1
ATOM 647 C CA . LYS A 1 86 ? 26.440 -11.840 -76.454 1.00 84.56 86 LYS A CA 1
ATOM 648 C C . LYS A 1 86 ? 25.657 -12.837 -75.596 1.00 84.56 86 LYS A C 1
ATOM 650 O O . LYS A 1 86 ? 26.091 -13.134 -74.482 1.00 84.56 86 LYS A O 1
ATOM 655 N N . PRO A 1 87 ? 24.558 -13.413 -76.118 1.00 86.81 87 PRO A N 1
ATOM 656 C CA . PRO A 1 87 ? 23.842 -14.489 -75.443 1.00 86.81 87 PRO A CA 1
ATOM 657 C C . PRO A 1 87 ? 24.745 -15.697 -75.186 1.00 86.81 87 PRO A C 1
ATOM 659 O O . PRO A 1 87 ? 25.486 -16.129 -76.071 1.00 86.81 87 PRO A O 1
ATOM 662 N N . ILE A 1 88 ? 24.621 -16.305 -74.004 1.00 85.06 88 ILE A N 1
ATOM 663 C CA . ILE A 1 88 ? 25.433 -17.463 -73.603 1.00 85.06 88 ILE A CA 1
ATOM 664 C C . ILE A 1 88 ? 25.375 -18.610 -74.616 1.00 85.06 88 ILE A C 1
ATOM 666 O O . ILE A 1 88 ? 26.401 -19.192 -74.942 1.00 85.06 88 ILE A O 1
ATOM 670 N N . ALA A 1 89 ? 24.194 -18.878 -75.180 1.00 85.31 89 ALA A N 1
ATOM 671 C CA . ALA A 1 89 ? 23.994 -19.942 -76.158 1.00 85.31 89 ALA A CA 1
ATOM 672 C C . ALA A 1 89 ? 24.822 -19.724 -77.437 1.00 85.31 89 ALA A C 1
ATOM 674 O O . ALA A 1 89 ? 25.268 -20.684 -78.063 1.00 85.31 89 ALA A O 1
ATOM 675 N N . GLU A 1 90 ? 25.060 -18.464 -77.813 1.00 87.75 90 GLU A N 1
ATOM 676 C CA . GLU A 1 90 ? 25.893 -18.105 -78.960 1.00 87.75 90 GLU A CA 1
ATOM 677 C C . GLU A 1 90 ? 27.384 -18.298 -78.650 1.00 87.75 90 GLU A C 1
ATOM 679 O O . GLU A 1 90 ? 28.139 -18.777 -79.499 1.00 87.75 90 GLU A O 1
ATOM 684 N N . ILE A 1 91 ? 27.799 -17.970 -77.424 1.00 86.31 91 ILE A N 1
ATOM 685 C CA . ILE A 1 91 ? 29.171 -18.164 -76.945 1.00 86.31 91 ILE A CA 1
ATOM 686 C C . ILE A 1 91 ? 29.470 -19.662 -76.796 1.00 86.31 91 ILE A C 1
ATOM 688 O O . ILE A 1 91 ? 30.481 -20.131 -77.313 1.00 86.31 91 ILE A O 1
ATOM 692 N N . ASP A 1 92 ? 28.564 -20.438 -76.195 1.00 87.75 92 ASP A N 1
ATOM 693 C CA . ASP A 1 92 ? 28.675 -21.894 -76.040 1.00 87.75 92 ASP A CA 1
ATOM 694 C C . ASP A 1 92 ? 28.795 -22.595 -77.409 1.00 87.75 92 ASP A C 1
ATOM 696 O O . ASP A 1 92 ? 29.629 -23.486 -77.588 1.00 87.75 92 ASP A O 1
ATOM 700 N N . ALA A 1 93 ? 28.036 -22.144 -78.416 1.00 87.75 93 ALA A N 1
ATOM 701 C CA . ALA A 1 93 ? 28.127 -22.655 -79.786 1.00 87.75 93 ALA A CA 1
ATOM 702 C C . ALA A 1 93 ? 29.457 -22.311 -80.487 1.00 87.75 93 ALA A C 1
ATOM 704 O O . ALA A 1 93 ? 29.892 -23.039 -81.386 1.00 87.75 93 ALA A O 1
ATOM 705 N N . GLN A 1 94 ? 30.104 -21.205 -80.107 1.00 87.81 94 GLN A N 1
ATOM 706 C CA . GLN A 1 94 ? 31.423 -20.812 -80.612 1.00 87.81 94 GLN A CA 1
ATOM 707 C C . GLN A 1 94 ? 32.547 -21.560 -79.887 1.00 87.81 94 GLN A C 1
ATOM 709 O O . GLN A 1 94 ? 33.477 -22.025 -80.542 1.00 87.81 94 GLN A O 1
ATOM 714 N N . VAL A 1 95 ? 32.424 -21.773 -78.574 1.00 87.06 9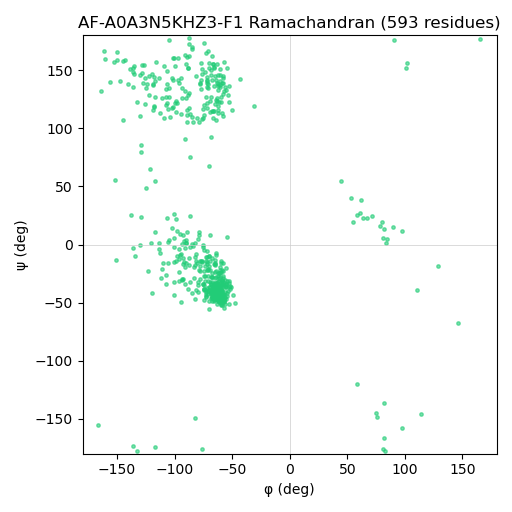5 VAL A N 1
ATOM 715 C CA . VAL A 1 95 ? 33.381 -22.564 -77.789 1.00 87.06 95 VAL A CA 1
ATOM 716 C C . VAL A 1 95 ? 33.355 -24.047 -78.171 1.00 87.06 95 VAL A C 1
ATOM 718 O O . VAL A 1 95 ? 34.404 -24.683 -78.199 1.00 87.06 95 VAL A O 1
ATOM 721 N N . ALA A 1 96 ? 32.204 -24.601 -78.566 1.00 87.75 96 ALA A N 1
ATOM 722 C CA . ALA A 1 96 ? 32.105 -25.983 -79.054 1.00 87.75 96 ALA A CA 1
ATOM 723 C C . ALA A 1 96 ? 32.965 -26.275 -80.306 1.00 87.75 96 ALA A C 1
ATOM 725 O O . ALA A 1 96 ? 33.190 -27.436 -80.644 1.00 87.75 96 ALA A O 1
ATOM 726 N N . LYS A 1 97 ? 33.442 -25.230 -81.000 1.00 88.75 97 LYS A N 1
ATOM 727 C CA . LYS A 1 97 ? 34.320 -25.319 -82.180 1.00 88.75 97 LYS A CA 1
ATOM 728 C C . LYS A 1 97 ? 35.812 -25.167 -81.845 1.00 88.75 97 LYS A C 1
ATOM 730 O O . LYS A 1 97 ? 36.633 -25.252 -82.755 1.00 88.75 97 LYS A O 1
ATOM 735 N N . LEU A 1 98 ? 36.148 -24.903 -80.582 1.00 87.75 98 LEU A N 1
ATOM 736 C CA . LEU A 1 98 ? 37.514 -24.723 -80.083 1.00 87.75 98 LEU A CA 1
ATOM 737 C C . LEU A 1 98 ? 38.158 -26.052 -79.668 1.00 87.75 98 LEU A C 1
ATOM 739 O O . LEU A 1 98 ? 37.489 -27.088 -79.642 1.00 87.75 98 LEU A O 1
ATOM 743 N N . ASP A 1 99 ? 39.454 -26.030 -79.347 1.00 88.88 99 ASP A N 1
ATOM 744 C CA . ASP A 1 99 ? 40.198 -27.226 -78.942 1.00 88.88 99 ASP A CA 1
ATOM 745 C C . ASP A 1 99 ? 39.603 -27.855 -77.661 1.00 88.88 99 ASP A C 1
ATOM 747 O O . ASP A 1 99 ? 39.129 -27.128 -76.778 1.00 88.88 99 ASP A O 1
ATOM 751 N N . PRO A 1 100 ? 39.624 -29.195 -77.497 1.00 85.75 100 PRO A N 1
ATOM 752 C CA . PRO A 1 100 ? 39.115 -29.847 -76.290 1.00 85.75 100 PRO A CA 1
ATOM 753 C C . PRO A 1 100 ? 39.696 -29.295 -74.978 1.00 85.75 100 PRO A C 1
ATOM 755 O O . PRO A 1 100 ? 38.989 -29.268 -73.969 1.00 85.75 100 PRO A O 1
ATOM 758 N N . GLY A 1 101 ? 40.948 -28.819 -74.973 1.00 83.75 101 GLY A N 1
ATOM 759 C CA . GLY A 1 101 ? 41.556 -28.161 -73.814 1.00 83.75 101 GLY A CA 1
ATOM 760 C C . GLY A 1 101 ? 40.887 -26.829 -73.455 1.00 83.75 101 GLY A C 1
ATOM 761 O O . GLY A 1 101 ? 40.628 -26.561 -72.281 1.00 83.75 101 GLY A O 1
ATOM 762 N N . GLU A 1 102 ? 40.521 -26.026 -74.455 1.00 85.00 102 GLU A N 1
ATOM 763 C CA . GLU A 1 102 ? 39.809 -24.750 -74.284 1.00 85.00 102 GLU A CA 1
ATOM 764 C C . GLU A 1 102 ? 38.368 -24.981 -73.796 1.00 85.00 102 GLU A C 1
ATOM 766 O O . GLU A 1 102 ? 37.871 -24.260 -72.929 1.00 85.00 102 GLU A O 1
ATOM 771 N N . GLN A 1 103 ? 37.717 -26.051 -74.265 1.00 86.75 103 GLN A N 1
ATOM 772 C CA . GLN A 1 103 ? 36.378 -26.451 -73.811 1.00 86.75 103 GLN A CA 1
ATOM 773 C C . GLN A 1 103 ? 36.349 -26.878 -72.332 1.00 86.75 103 GLN A C 1
ATOM 775 O O . GLN A 1 103 ? 35.351 -26.675 -71.635 1.00 86.75 103 GLN A O 1
ATOM 780 N N . VAL A 1 104 ? 37.430 -27.480 -71.820 1.00 87.19 104 VAL A N 1
ATOM 781 C CA . VAL A 1 104 ? 37.567 -27.803 -70.386 1.00 87.19 104 VAL A CA 1
ATOM 782 C C . VAL A 1 104 ? 37.671 -26.522 -69.558 1.00 87.19 104 VAL A C 1
ATOM 784 O O . VAL A 1 104 ? 36.961 -26.382 -68.564 1.00 87.19 104 VAL A O 1
ATOM 787 N N . ILE A 1 105 ? 38.501 -25.570 -69.992 1.00 87.00 105 ILE A N 1
ATOM 788 C CA . ILE A 1 105 ? 38.682 -24.281 -69.306 1.00 87.00 105 ILE A CA 1
ATOM 789 C C . ILE A 1 105 ? 37.377 -23.477 -69.317 1.00 87.00 105 ILE A C 1
ATOM 791 O O . ILE A 1 105 ? 37.000 -22.896 -68.301 1.00 87.00 105 ILE A O 1
ATOM 795 N N . TRP A 1 106 ? 36.637 -23.496 -70.427 1.00 89.75 106 TRP A N 1
ATOM 796 C CA . TRP A 1 106 ? 35.328 -22.854 -70.526 1.00 89.75 106 TRP A CA 1
ATOM 797 C C . TRP A 1 106 ? 34.299 -23.410 -69.542 1.00 89.75 106 TRP A C 1
ATOM 799 O O . TRP A 1 106 ? 33.594 -22.637 -68.896 1.00 89.75 106 TRP A O 1
ATOM 809 N N . ARG A 1 107 ? 34.230 -24.738 -69.372 1.00 88.19 107 ARG A N 1
ATOM 810 C CA . ARG A 1 107 ? 33.334 -25.357 -68.380 1.00 88.19 107 ARG A CA 1
ATOM 811 C C . ARG A 1 107 ? 33.648 -24.891 -66.962 1.00 88.19 107 ARG A C 1
ATOM 813 O O . ARG A 1 107 ? 32.727 -24.632 -66.193 1.00 88.19 107 ARG A O 1
ATOM 820 N N . GLU A 1 108 ? 34.927 -24.734 -66.636 1.00 87.75 108 GLU A N 1
ATOM 821 C CA . GLU A 1 108 ? 35.347 -24.229 -65.329 1.00 87.75 108 GLU A CA 1
ATOM 822 C C . GLU A 1 108 ? 35.019 -22.735 -65.158 1.00 87.75 108 GLU A C 1
ATOM 824 O O . GLU A 1 108 ? 34.518 -22.330 -64.109 1.00 87.75 108 GLU A O 1
ATOM 829 N N . ILE A 1 109 ? 35.189 -21.922 -66.208 1.00 88.81 109 ILE A N 1
ATOM 830 C CA . ILE A 1 109 ? 34.759 -20.513 -66.227 1.00 88.81 109 ILE A CA 1
ATOM 831 C C . ILE A 1 109 ? 33.239 -20.390 -66.037 1.00 88.81 109 ILE A C 1
ATOM 833 O O . ILE A 1 109 ? 32.795 -19.554 -65.246 1.00 88.81 109 ILE A O 1
ATOM 837 N N . ARG A 1 110 ? 32.438 -21.233 -66.705 1.00 87.12 110 ARG A N 1
ATOM 838 C CA . ARG A 1 110 ? 30.974 -21.280 -66.538 1.00 87.12 110 ARG A CA 1
ATOM 839 C C . ARG A 1 110 ? 30.597 -21.644 -65.110 1.00 87.12 110 ARG A C 1
ATOM 841 O O . ARG A 1 110 ? 29.846 -20.899 -64.493 1.00 87.12 110 ARG A O 1
ATOM 848 N N . ARG A 1 111 ? 31.195 -22.703 -64.557 1.00 87.62 111 ARG A N 1
ATOM 849 C CA . ARG A 1 111 ? 30.951 -23.153 -63.180 1.00 87.62 111 ARG A CA 1
ATOM 850 C C . ARG A 1 111 ? 31.221 -22.048 -62.156 1.00 87.62 111 ARG A C 1
ATOM 852 O O . ARG A 1 111 ? 30.350 -21.739 -61.351 1.00 87.62 111 ARG A O 1
ATOM 859 N N . MET A 1 112 ? 32.396 -21.416 -62.219 1.00 84.94 112 MET A N 1
ATOM 860 C CA . MET A 1 112 ? 32.745 -20.317 -61.309 1.00 84.94 112 MET A CA 1
ATOM 861 C C . MET A 1 112 ? 31.825 -19.104 -61.497 1.00 84.94 112 MET A C 1
ATOM 863 O O . MET A 1 112 ? 31.454 -18.439 -60.533 1.00 84.94 112 MET A O 1
ATOM 867 N N . SER A 1 113 ? 31.444 -18.801 -62.740 1.00 83.62 113 SER A N 1
ATOM 868 C CA . SER A 1 113 ? 30.548 -17.686 -63.029 1.00 83.62 113 SER A CA 1
ATOM 869 C C . SER A 1 113 ? 29.116 -17.936 -62.558 1.00 83.62 113 SER A C 1
ATOM 871 O O . SER A 1 113 ? 28.463 -16.990 -62.117 1.00 83.62 113 SER A O 1
ATOM 873 N N . ASP A 1 114 ? 28.607 -19.162 -62.649 1.00 83.62 114 ASP A N 1
ATOM 874 C CA . ASP A 1 114 ? 27.252 -19.506 -62.211 1.00 83.62 114 ASP A CA 1
ATOM 875 C C . ASP A 1 114 ? 27.098 -19.286 -60.696 1.00 83.62 114 ASP A C 1
ATOM 877 O O . ASP A 1 114 ? 26.066 -18.783 -60.248 1.00 83.62 114 ASP A O 1
ATOM 881 N N . ASP A 1 115 ? 28.151 -19.542 -59.911 1.00 78.12 115 ASP A N 1
ATOM 882 C CA . ASP A 1 115 ? 28.166 -19.276 -58.468 1.00 78.12 115 ASP A CA 1
ATOM 883 C C . ASP A 1 115 ? 28.042 -17.778 -58.132 1.00 78.12 115 ASP A C 1
ATOM 885 O O . ASP A 1 115 ? 27.311 -17.408 -57.212 1.00 78.12 115 ASP A O 1
ATOM 889 N N . VAL A 1 116 ? 28.648 -16.895 -58.933 1.00 80.69 116 VAL A N 1
ATOM 890 C CA . VAL A 1 116 ? 28.480 -15.435 -58.792 1.00 80.69 116 VAL A CA 1
ATOM 891 C C . VAL A 1 116 ? 27.114 -14.971 -59.294 1.00 80.69 116 VAL A C 1
ATOM 893 O O . VAL A 1 116 ? 26.479 -14.119 -58.669 1.00 80.69 116 VAL A O 1
ATOM 896 N N . THR A 1 117 ? 26.638 -15.555 -60.396 1.00 78.38 117 THR A N 1
ATOM 897 C CA . THR A 1 117 ? 25.387 -15.175 -61.077 1.00 78.38 117 THR A CA 1
ATOM 898 C C . THR A 1 117 ? 24.160 -15.414 -60.192 1.00 78.38 117 THR A C 1
ATOM 900 O O . THR A 1 117 ? 23.193 -14.658 -60.276 1.00 78.38 117 THR A O 1
ATOM 903 N N . LYS A 1 118 ? 24.225 -16.381 -59.260 1.00 79.31 118 LYS A N 1
ATOM 904 C CA . LYS A 1 118 ? 23.197 -16.611 -58.224 1.00 79.31 118 LYS A CA 1
ATOM 905 C C . LYS A 1 118 ? 22.898 -15.371 -57.375 1.00 79.31 118 LYS A C 1
ATOM 907 O O . LYS A 1 118 ? 21.764 -15.196 -56.942 1.00 79.31 118 LYS A O 1
ATOM 912 N N . ASN A 1 119 ? 23.899 -14.528 -57.120 1.00 77.44 119 ASN A N 1
ATOM 913 C CA . ASN A 1 119 ? 23.760 -13.326 -56.293 1.00 77.44 119 ASN A CA 1
ATOM 914 C C . ASN A 1 119 ? 23.789 -12.038 -57.131 1.00 77.44 119 ASN A C 1
ATOM 916 O O . ASN A 1 119 ? 23.075 -11.085 -56.820 1.00 77.44 119 ASN A O 1
ATOM 920 N N . PHE A 1 120 ? 24.573 -12.025 -58.211 1.00 80.06 120 PHE A N 1
ATOM 921 C CA . PHE A 1 120 ? 24.743 -10.890 -59.118 1.00 80.06 120 PHE A CA 1
ATOM 922 C C . PHE A 1 120 ? 24.528 -11.338 -60.574 1.00 80.06 120 PHE A C 1
ATOM 924 O O . PHE A 1 120 ? 25.499 -11.684 -61.253 1.00 80.06 120 PHE A O 1
ATOM 931 N N . PRO A 1 121 ? 23.275 -11.358 -61.065 1.00 75.31 121 PRO A N 1
ATOM 932 C CA . PRO A 1 121 ? 22.973 -11.729 -62.444 1.00 75.31 121 PRO A CA 1
ATOM 933 C C . PRO A 1 121 ? 23.720 -10.852 -63.460 1.00 75.31 121 PRO A C 1
ATOM 935 O O . PRO A 1 121 ? 23.699 -9.624 -63.363 1.00 75.31 121 PRO A O 1
ATOM 938 N N . ARG A 1 122 ? 24.363 -11.470 -64.463 1.00 70.81 122 ARG A N 1
ATOM 939 C CA . ARG A 1 122 ? 25.104 -10.744 -65.518 1.00 70.81 122 ARG A CA 1
ATOM 940 C C . ARG A 1 122 ? 24.194 -9.988 -66.496 1.00 70.81 122 ARG A C 1
ATOM 942 O O . ARG A 1 122 ? 24.638 -9.024 -67.106 1.00 70.81 122 ARG A O 1
ATOM 949 N N . GLU A 1 123 ? 22.927 -10.392 -66.599 1.00 67.62 123 GLU A N 1
ATOM 950 C CA . GLU A 1 123 ? 21.894 -9.744 -67.427 1.00 67.62 123 GLU A CA 1
ATOM 951 C C . GLU A 1 123 ? 21.374 -8.422 -66.828 1.00 67.62 123 GLU A C 1
ATOM 953 O O . GLU A 1 123 ? 20.620 -7.698 -67.475 1.00 67.62 123 GLU A O 1
ATOM 958 N N . GLY A 1 124 ? 21.824 -8.069 -65.618 1.00 64.88 124 GLY A N 1
ATOM 959 C CA . GLY A 1 124 ? 21.407 -6.875 -64.891 1.00 64.88 124 GLY A CA 1
ATOM 960 C C . GLY A 1 124 ? 20.397 -7.181 -63.782 1.00 64.88 124 GLY A C 1
ATOM 961 O O . GLY A 1 124 ? 19.700 -8.192 -63.794 1.00 64.88 124 GLY A O 1
ATOM 962 N N . GLY A 1 125 ? 20.337 -6.294 -62.787 1.00 64.81 125 GLY A N 1
ATOM 963 C CA . GLY A 1 125 ? 19.517 -6.478 -61.588 1.00 64.81 125 GLY A CA 1
ATOM 964 C C . GLY A 1 125 ? 20.247 -7.190 -60.446 1.00 64.81 125 GLY A C 1
ATOM 965 O O . GLY A 1 125 ? 21.415 -7.565 -60.537 1.00 64.81 125 GLY A O 1
ATOM 966 N N . GLN A 1 126 ? 19.565 -7.311 -59.313 1.00 72.94 126 GLN A N 1
ATOM 967 C CA . GLN A 1 126 ? 20.063 -7.962 -58.102 1.00 72.94 126 GLN A CA 1
ATOM 968 C C . GLN A 1 126 ? 18.951 -8.836 -57.539 1.00 72.94 126 GLN A C 1
ATOM 970 O O . GLN A 1 126 ? 17.773 -8.506 -57.670 1.00 72.94 126 GLN A O 1
ATOM 975 N N . THR A 1 127 ? 19.308 -9.947 -56.899 1.00 77.81 127 THR A N 1
ATOM 976 C CA . THR A 1 127 ? 18.297 -10.785 -56.249 1.00 77.81 127 THR A CA 1
ATOM 977 C C . THR A 1 127 ? 17.660 -10.051 -55.069 1.00 77.81 127 THR A C 1
ATOM 979 O O . THR A 1 127 ? 18.284 -9.190 -54.443 1.00 77.81 127 THR A O 1
ATOM 982 N N . SER A 1 128 ? 16.430 -10.431 -54.705 1.00 74.62 128 SER A N 1
ATOM 983 C CA . SER A 1 128 ? 15.733 -9.867 -53.536 1.00 74.62 128 SER A CA 1
ATOM 984 C C . SER A 1 128 ? 16.571 -9.948 -52.254 1.00 74.62 128 SER A C 1
ATOM 986 O O . SER A 1 128 ? 16.518 -9.043 -51.427 1.00 74.62 128 SER A O 1
ATOM 988 N N . LYS A 1 129 ? 17.392 -10.997 -52.103 1.00 76.12 129 LYS A N 1
ATOM 989 C CA . LYS A 1 129 ? 18.309 -11.160 -50.964 1.00 76.12 129 LYS A CA 1
ATOM 990 C C . LYS A 1 129 ? 19.410 -10.096 -50.956 1.00 76.12 129 LYS A C 1
ATOM 992 O O . LYS A 1 129 ? 19.696 -9.504 -49.920 1.00 76.12 129 LYS A O 1
ATOM 997 N N . VAL A 1 130 ? 20.002 -9.809 -52.116 1.00 79.19 130 VAL A N 1
ATOM 998 C CA . VAL A 1 130 ? 21.020 -8.757 -52.251 1.00 79.19 130 VAL A CA 1
ATOM 999 C C . VAL A 1 130 ? 20.422 -7.368 -52.025 1.00 79.19 130 VAL A C 1
ATOM 1001 O O . VAL A 1 130 ? 21.063 -6.540 -51.378 1.00 79.19 130 VAL A O 1
ATOM 1004 N N . LEU A 1 131 ? 19.190 -7.126 -52.484 1.00 80.75 131 LEU A N 1
ATOM 1005 C CA . LEU A 1 131 ? 18.463 -5.884 -52.208 1.00 80.75 131 LEU A CA 1
ATOM 1006 C C . LEU A 1 131 ? 18.185 -5.716 -50.708 1.00 80.75 131 LEU A C 1
ATOM 1008 O O . LEU A 1 131 ? 18.502 -4.669 -50.151 1.00 80.75 131 LEU A O 1
ATOM 1012 N N . GLN A 1 132 ? 17.702 -6.760 -50.027 1.00 81.88 132 GLN A N 1
ATOM 1013 C CA . GLN A 1 132 ? 17.491 -6.746 -48.574 1.00 81.88 132 GLN A CA 1
ATOM 1014 C C . GLN A 1 132 ? 18.777 -6.419 -47.809 1.00 81.88 132 GLN A C 1
ATOM 1016 O O . GLN A 1 132 ? 18.778 -5.537 -46.950 1.00 81.88 132 GLN A O 1
ATOM 1021 N N . PHE A 1 133 ? 19.898 -7.066 -48.137 1.00 83.50 133 PHE A N 1
ATOM 1022 C CA . PHE A 1 133 ? 21.158 -6.757 -47.465 1.00 83.50 133 PHE A CA 1
ATOM 1023 C C . PHE A 1 133 ? 21.690 -5.351 -47.788 1.00 83.50 133 PHE A C 1
ATOM 1025 O O . PHE A 1 133 ? 22.391 -4.752 -46.969 1.00 83.50 133 PHE A O 1
ATOM 1032 N N . GLN A 1 134 ? 21.377 -4.798 -48.962 1.00 82.25 134 GLN A N 1
ATOM 1033 C CA . GLN A 1 134 ? 21.709 -3.411 -49.287 1.00 82.25 134 GLN A CA 1
ATOM 1034 C C . GLN A 1 134 ? 20.863 -2.410 -48.509 1.00 82.25 134 GLN A C 1
ATOM 1036 O O . GLN A 1 134 ? 21.431 -1.431 -48.023 1.00 82.25 134 GLN A O 1
ATOM 1041 N N . SER A 1 135 ? 19.569 -2.679 -48.332 1.00 84.62 135 SER A N 1
ATOM 1042 C CA . SER A 1 135 ? 18.694 -1.891 -47.461 1.00 84.62 135 SER A CA 1
ATOM 1043 C C . SER A 1 135 ? 19.206 -1.910 -46.022 1.00 84.62 135 SER A C 1
ATOM 1045 O O . SER A 1 135 ? 19.419 -0.852 -45.440 1.00 84.62 135 SER A O 1
ATOM 1047 N N . TRP A 1 136 ? 19.545 -3.087 -45.485 1.00 85.62 136 TRP A N 1
ATOM 1048 C CA . TRP A 1 136 ? 20.161 -3.205 -44.157 1.00 85.62 136 TRP A CA 1
ATOM 1049 C C . TRP A 1 136 ? 21.488 -2.455 -44.048 1.00 85.62 136 TRP A C 1
ATOM 1051 O O . TRP A 1 136 ? 21.741 -1.787 -43.050 1.00 85.62 136 TRP A O 1
ATOM 1061 N N . ARG A 1 137 ? 22.328 -2.497 -45.087 1.00 83.75 137 ARG A N 1
ATOM 1062 C CA . ARG A 1 137 ? 23.576 -1.724 -45.131 1.00 83.75 137 ARG A CA 1
ATOM 1063 C C . ARG A 1 137 ? 23.328 -0.212 -45.112 1.00 83.75 137 ARG A C 1
ATOM 1065 O O . ARG A 1 137 ? 24.143 0.505 -44.537 1.00 83.75 137 ARG A O 1
ATOM 1072 N N . ALA A 1 138 ? 22.273 0.263 -45.774 1.00 86.06 138 ALA A N 1
ATOM 1073 C CA . ALA A 1 138 ? 21.911 1.678 -45.821 1.00 86.06 138 ALA A CA 1
ATOM 1074 C C . ALA A 1 138 ? 21.282 2.160 -44.504 1.00 86.06 138 ALA A C 1
ATOM 1076 O O . ALA A 1 138 ? 21.594 3.257 -44.054 1.00 86.06 138 ALA A O 1
ATOM 1077 N N . LEU A 1 139 ? 20.460 1.322 -43.866 1.00 87.56 139 LEU A N 1
ATOM 1078 C CA . LEU A 1 139 ? 19.816 1.617 -42.585 1.00 87.56 139 LEU A CA 1
ATOM 1079 C C . LEU A 1 139 ? 20.778 1.519 -41.397 1.00 87.56 139 LEU A C 1
ATOM 1081 O O . LEU A 1 139 ? 20.666 2.304 -40.463 1.00 87.56 139 LEU A O 1
ATOM 1085 N N . HIS A 1 140 ? 21.754 0.607 -41.438 1.00 86.38 140 HIS A N 1
ATOM 1086 C CA . HIS A 1 140 ? 22.704 0.384 -40.346 1.00 86.38 140 HIS A CA 1
ATOM 1087 C C . HIS A 1 140 ? 23.347 1.666 -39.776 1.00 86.38 140 HIS A C 1
ATOM 1089 O O . HIS A 1 140 ? 23.296 1.824 -38.564 1.00 86.38 140 HIS A O 1
ATOM 1095 N N . PRO A 1 141 ? 23.916 2.608 -40.560 1.00 86.44 141 PRO A N 1
ATOM 1096 C CA . PRO A 1 141 ? 24.468 3.840 -39.989 1.00 86.44 141 PRO A CA 1
ATOM 1097 C C . PRO A 1 141 ? 23.417 4.716 -39.289 1.00 86.44 141 PRO A C 1
ATOM 1099 O O . PRO A 1 141 ? 23.733 5.303 -38.262 1.00 86.44 141 PRO A O 1
ATOM 1102 N N . ILE A 1 142 ? 22.181 4.776 -39.799 1.00 88.94 142 ILE A N 1
ATOM 1103 C CA . ILE A 1 142 ? 21.091 5.563 -39.196 1.00 88.94 142 ILE A CA 1
ATOM 1104 C C . ILE A 1 142 ? 20.687 4.950 -37.852 1.00 88.94 142 ILE A C 1
ATOM 1106 O O . ILE A 1 142 ? 20.640 5.648 -36.843 1.00 88.94 142 ILE A O 1
ATOM 1110 N N . ILE A 1 143 ? 20.469 3.633 -37.826 1.00 88.50 143 ILE A N 1
ATOM 1111 C CA . ILE A 1 143 ? 20.097 2.901 -36.608 1.00 88.50 143 ILE A CA 1
ATOM 1112 C C . ILE A 1 143 ? 21.235 2.967 -35.579 1.00 88.50 143 ILE A C 1
ATOM 1114 O O . ILE A 1 143 ? 20.973 3.146 -34.399 1.00 88.50 143 ILE A O 1
ATOM 1118 N N . THR A 1 144 ? 22.499 2.898 -36.008 1.00 86.12 144 THR A N 1
ATOM 1119 C CA . THR A 1 144 ? 23.657 3.042 -35.111 1.00 86.12 144 THR A CA 1
ATOM 1120 C C . THR A 1 144 ? 23.724 4.434 -34.476 1.00 86.12 144 THR A C 1
ATOM 1122 O O . THR A 1 144 ? 24.013 4.539 -33.289 1.00 86.12 144 THR A O 1
ATOM 1125 N N . VAL A 1 145 ? 23.439 5.505 -35.227 1.00 89.31 145 VAL A N 1
ATOM 1126 C CA . VAL A 1 145 ? 23.362 6.864 -34.658 1.00 89.31 145 VAL A CA 1
ATOM 1127 C C . VAL A 1 145 ? 22.222 6.962 -33.643 1.00 89.31 145 VAL A C 1
ATOM 1129 O O . VAL A 1 145 ? 22.440 7.471 -32.546 1.00 89.31 145 VAL A O 1
ATOM 1132 N N . ALA A 1 146 ? 21.043 6.423 -33.969 1.00 88.19 146 ALA A N 1
ATOM 1133 C CA . ALA A 1 146 ? 19.916 6.371 -33.039 1.00 88.19 146 ALA A CA 1
ATOM 1134 C C . ALA A 1 146 ? 20.258 5.573 -31.768 1.00 88.19 146 ALA A C 1
ATOM 1136 O O . ALA A 1 146 ? 19.987 6.040 -30.669 1.00 88.19 146 ALA A O 1
ATOM 1137 N N . PHE A 1 147 ? 20.925 4.422 -31.904 1.00 87.31 147 PHE A N 1
ATOM 1138 C CA . PHE A 1 147 ? 21.389 3.607 -30.780 1.00 87.31 147 PHE A CA 1
ATOM 1139 C C . PHE A 1 147 ? 22.308 4.395 -29.843 1.00 87.31 147 PHE A C 1
ATOM 1141 O O . PHE A 1 147 ? 22.087 4.378 -28.641 1.00 87.31 147 PHE A O 1
ATOM 1148 N N . PHE A 1 148 ? 23.305 5.121 -30.362 1.00 87.62 148 PHE A N 1
ATOM 1149 C CA . PHE A 1 148 ? 24.197 5.915 -29.508 1.00 87.62 148 PHE A CA 1
ATOM 1150 C C . PHE A 1 148 ? 23.497 7.110 -28.853 1.00 87.62 148 PHE A C 1
ATOM 1152 O O . PHE A 1 148 ? 23.830 7.446 -27.720 1.00 87.62 148 PHE A O 1
ATOM 1159 N N . ALA A 1 149 ? 22.529 7.733 -29.530 1.00 88.38 149 ALA A N 1
ATOM 1160 C CA . ALA A 1 149 ? 21.726 8.802 -28.940 1.00 88.38 149 ALA A CA 1
ATOM 1161 C C . ALA A 1 149 ? 20.854 8.277 -27.788 1.00 88.38 149 ALA A C 1
ATOM 1163 O O . ALA A 1 149 ? 20.869 8.849 -26.701 1.00 88.38 149 ALA A O 1
ATOM 1164 N N . VAL A 1 150 ? 20.162 7.151 -27.997 1.00 87.56 150 VAL A N 1
ATOM 1165 C CA . VAL A 1 150 ? 19.356 6.496 -26.956 1.00 87.56 150 VAL A CA 1
ATOM 1166 C C . VAL A 1 150 ? 20.238 5.949 -25.837 1.00 87.56 150 VAL A C 1
ATOM 1168 O O . VAL A 1 150 ? 19.858 6.067 -24.685 1.00 87.56 150 VAL A O 1
ATOM 1171 N N . LEU A 1 151 ? 21.430 5.419 -26.133 1.00 85.44 151 LEU A N 1
ATOM 1172 C CA . LEU A 1 151 ? 22.386 4.974 -25.114 1.00 85.44 151 LEU A CA 1
ATOM 1173 C C . LEU A 1 151 ? 22.826 6.138 -24.225 1.00 85.44 151 LEU A C 1
ATOM 1175 O O . LEU A 1 151 ? 22.852 5.999 -23.009 1.00 85.44 151 LEU A O 1
ATOM 1179 N N . ALA A 1 152 ? 23.176 7.278 -24.826 1.00 85.75 152 ALA A N 1
ATOM 1180 C CA . ALA A 1 152 ? 23.561 8.466 -24.074 1.00 85.75 152 ALA A CA 1
ATOM 1181 C C . ALA A 1 152 ? 22.408 8.965 -23.193 1.00 85.75 152 ALA A C 1
ATOM 1183 O O . ALA A 1 152 ? 22.639 9.307 -22.036 1.00 85.75 152 ALA A O 1
ATOM 1184 N N . TRP A 1 153 ? 21.179 8.954 -23.718 1.00 85.69 153 TRP A N 1
ATOM 1185 C CA . TRP A 1 153 ? 19.991 9.293 -22.940 1.00 85.69 153 TRP A CA 1
ATOM 1186 C C . TRP A 1 153 ? 19.726 8.285 -21.816 1.00 85.69 153 TRP A C 1
ATOM 1188 O O . TRP A 1 153 ? 19.547 8.706 -20.687 1.00 85.69 153 TRP A O 1
ATOM 1198 N N . HIS A 1 154 ? 19.793 6.979 -22.083 1.00 84.00 154 HIS A N 1
ATOM 1199 C CA . HIS A 1 154 ? 19.620 5.925 -21.082 1.00 84.00 154 HIS A CA 1
ATOM 1200 C C . HIS A 1 154 ? 20.645 6.042 -19.947 1.00 84.00 154 HIS A C 1
ATOM 1202 O O . HIS A 1 154 ? 20.279 5.962 -18.785 1.00 84.00 154 HIS A O 1
ATOM 1208 N N . VAL A 1 155 ? 21.920 6.299 -20.261 1.00 83.12 155 VAL A N 1
ATOM 1209 C CA . VAL A 1 155 ? 22.950 6.534 -19.235 1.00 83.12 155 VAL A CA 1
ATOM 1210 C C . VAL A 1 155 ? 22.637 7.786 -18.418 1.00 83.12 155 VAL A C 1
ATOM 1212 O O . VAL A 1 155 ? 22.769 7.763 -17.201 1.00 83.12 155 VAL A O 1
ATOM 1215 N N . TRP A 1 156 ? 22.223 8.877 -19.062 1.00 81.44 156 TRP A N 1
ATOM 1216 C CA . TRP A 1 156 ? 21.842 10.105 -18.361 1.00 81.44 156 TRP A CA 1
ATOM 1217 C C . TRP A 1 156 ? 20.618 9.903 -17.456 1.00 81.44 156 TRP A C 1
ATOM 1219 O O . TRP A 1 156 ? 20.625 10.345 -16.312 1.00 81.44 156 TRP A O 1
ATOM 1229 N N . ASP A 1 157 ? 19.607 9.194 -17.947 1.00 78.44 157 ASP A N 1
ATOM 1230 C CA . ASP A 1 157 ? 18.355 8.883 -17.259 1.00 78.44 157 ASP A CA 1
ATOM 1231 C C . ASP A 1 157 ? 18.580 7.966 -16.044 1.00 78.44 157 ASP A C 1
ATOM 1233 O O . ASP A 1 157 ? 18.187 8.310 -14.931 1.00 78.44 157 ASP A O 1
ATOM 1237 N N . VAL A 1 158 ? 19.329 6.868 -16.218 1.00 73.38 158 VAL A N 1
ATOM 1238 C CA . VAL A 1 158 ? 19.715 5.941 -15.134 1.00 73.38 158 VAL A CA 1
ATOM 1239 C C . VAL A 1 158 ? 20.530 6.643 -14.045 1.00 73.38 158 VAL A C 1
ATOM 1241 O O . VAL A 1 158 ? 20.400 6.311 -12.871 1.00 73.38 158 VAL A O 1
ATOM 1244 N N . LEU A 1 159 ? 21.335 7.646 -14.405 1.00 74.88 159 LEU A N 1
ATOM 1245 C CA . LEU A 1 159 ? 22.072 8.480 -13.447 1.00 74.88 159 LEU A CA 1
ATOM 1246 C C . LEU A 1 159 ? 21.205 9.571 -12.787 1.00 74.88 159 LEU A C 1
ATOM 1248 O O . LEU A 1 159 ? 21.743 10.465 -12.137 1.00 74.88 159 LEU A O 1
ATOM 1252 N N . GLY A 1 160 ? 19.881 9.523 -12.952 1.00 69.25 160 GLY A N 1
ATOM 1253 C CA . GLY A 1 160 ? 18.939 10.455 -12.332 1.00 69.25 160 GLY A CA 1
ATOM 1254 C C . GLY A 1 160 ? 18.796 11.784 -13.071 1.00 69.25 160 GLY A C 1
ATOM 1255 O O . GLY A 1 160 ? 18.228 12.727 -12.529 1.00 69.25 160 GLY A O 1
ATOM 1256 N N . GLY A 1 161 ? 19.287 11.885 -14.308 1.00 74.94 161 GLY A N 1
ATOM 1257 C CA . GLY A 1 161 ? 19.239 13.116 -15.090 1.00 74.94 161 GLY A CA 1
ATOM 1258 C C . GLY A 1 161 ? 17.819 13.636 -15.321 1.00 74.94 161 GLY A C 1
ATOM 1259 O O . GLY A 1 161 ? 17.594 14.841 -15.214 1.00 74.94 161 GLY A O 1
ATOM 1260 N N . THR A 1 162 ? 16.857 12.743 -15.574 1.00 72.44 162 THR A N 1
ATOM 1261 C CA . THR A 1 162 ? 15.446 13.111 -15.772 1.00 72.44 162 THR A CA 1
ATOM 1262 C C . THR A 1 162 ? 14.838 13.688 -14.495 1.00 72.44 162 THR A C 1
ATOM 1264 O O . THR A 1 162 ? 14.270 14.776 -14.547 1.00 72.44 162 THR A O 1
ATOM 1267 N N . GLN A 1 163 ? 15.042 13.030 -13.348 1.00 70.62 163 GLN A N 1
ATOM 1268 C CA . GLN A 1 163 ? 14.602 13.536 -12.042 1.00 70.62 163 GLN A CA 1
ATOM 1269 C C . GLN A 1 163 ? 15.260 14.883 -11.719 1.00 70.62 163 GLN A C 1
ATOM 1271 O O . GLN A 1 163 ? 14.598 15.810 -11.279 1.00 70.62 163 GLN A O 1
ATOM 1276 N N . ALA A 1 164 ? 16.556 15.035 -11.993 1.00 70.88 164 ALA A N 1
ATOM 1277 C CA . ALA A 1 164 ? 17.264 16.285 -11.731 1.00 70.88 164 ALA A CA 1
ATOM 1278 C C . ALA A 1 164 ? 16.812 17.450 -12.634 1.00 70.88 164 ALA A C 1
ATOM 1280 O O . ALA A 1 164 ? 16.946 18.609 -12.252 1.00 70.88 164 ALA A O 1
ATOM 1281 N N . ALA A 1 165 ? 16.334 17.164 -13.849 1.00 70.44 165 ALA A N 1
ATOM 1282 C CA . ALA A 1 165 ? 15.930 18.184 -14.815 1.00 70.44 165 ALA A CA 1
ATOM 1283 C C . ALA A 1 165 ? 14.435 18.530 -14.760 1.00 70.44 165 ALA A C 1
ATOM 1285 O O . ALA A 1 165 ? 14.068 19.651 -15.111 1.00 70.44 165 ALA A O 1
ATOM 1286 N N . PHE A 1 166 ? 13.590 17.572 -14.374 1.00 70.94 166 PHE A N 1
ATOM 1287 C CA . PHE A 1 166 ? 12.132 17.675 -14.471 1.00 70.94 166 PHE A CA 1
ATOM 1288 C C . PHE A 1 166 ? 11.384 17.175 -13.230 1.00 70.94 166 PHE A C 1
ATOM 1290 O O . PHE A 1 166 ? 10.159 17.241 -13.218 1.00 70.94 166 PHE A O 1
ATOM 1297 N N . GLY A 1 167 ? 12.087 16.655 -12.222 1.00 65.75 167 GLY A N 1
ATOM 1298 C CA . GLY A 1 167 ? 11.481 16.206 -10.976 1.00 65.75 167 GLY A CA 1
ATOM 1299 C C . GLY A 1 167 ? 11.006 17.386 -10.137 1.00 65.75 167 GLY A C 1
ATOM 1300 O O . GLY A 1 167 ? 11.712 18.382 -9.981 1.00 65.75 167 GLY A O 1
ATOM 1301 N N . ASP A 1 168 ? 9.802 17.238 -9.609 1.00 78.00 168 ASP A N 1
ATOM 1302 C CA . ASP A 1 168 ? 9.229 18.067 -8.554 1.00 78.00 168 ASP A CA 1
ATOM 1303 C C . ASP A 1 168 ? 9.316 17.324 -7.208 1.00 78.00 168 ASP A C 1
ATOM 1305 O O . ASP A 1 168 ? 9.446 16.095 -7.190 1.00 78.00 168 ASP A O 1
ATOM 1309 N N . GLU A 1 169 ? 9.217 18.032 -6.083 1.00 85.00 169 GLU A N 1
ATOM 1310 C CA . GLU A 1 169 ? 9.215 17.427 -4.740 1.00 85.00 169 GLU A CA 1
ATOM 1311 C C . GLU A 1 169 ? 8.116 16.361 -4.595 1.00 85.00 169 GLU A C 1
ATOM 1313 O O . GLU A 1 169 ? 8.361 15.275 -4.079 1.00 85.00 169 GLU A O 1
ATOM 1318 N N . LYS A 1 170 ? 6.953 16.590 -5.216 1.00 88.00 170 LYS A N 1
ATOM 1319 C CA . LYS A 1 170 ? 5.811 15.659 -5.254 1.00 88.00 170 LYS A CA 1
ATOM 1320 C C . LYS A 1 170 ? 6.052 14.412 -6.114 1.00 88.00 170 LYS A C 1
ATOM 1322 O O . LYS A 1 170 ? 5.246 13.489 -6.133 1.00 88.00 170 LYS A O 1
ATOM 1327 N N . THR A 1 171 ? 7.140 14.389 -6.883 1.00 86.06 171 THR A N 1
ATOM 1328 C CA . THR A 1 171 ? 7.581 13.224 -7.674 1.00 86.06 171 THR A CA 1
ATOM 1329 C C . THR A 1 171 ? 8.788 12.525 -7.054 1.00 86.06 171 THR A C 1
ATOM 1331 O O . THR A 1 171 ? 9.312 11.576 -7.634 1.00 86.06 171 THR A O 1
ATOM 1334 N N . ALA A 1 172 ? 9.255 12.997 -5.895 1.00 87.06 172 ALA A N 1
ATOM 1335 C CA . ALA A 1 172 ? 10.343 12.395 -5.135 1.00 87.06 172 ALA A CA 1
ATOM 1336 C C . ALA A 1 172 ? 9.844 11.293 -4.186 1.00 87.06 172 ALA A C 1
ATOM 1338 O O . ALA A 1 172 ? 10.481 11.014 -3.184 1.00 87.06 172 ALA A O 1
ATOM 1339 N N . PHE A 1 173 ? 8.708 10.672 -4.479 1.00 90.75 173 PHE A N 1
ATOM 1340 C CA . PHE A 1 173 ? 8.162 9.554 -3.719 1.00 90.75 173 PHE A CA 1
ATOM 1341 C C . PHE A 1 173 ? 7.911 8.397 -4.674 1.00 90.75 173 PHE A C 1
ATOM 1343 O O . PHE A 1 173 ? 7.568 8.604 -5.839 1.00 90.75 173 PHE A O 1
ATOM 1350 N N . VAL A 1 174 ? 8.146 7.173 -4.221 1.00 90.31 174 VAL A N 1
ATOM 1351 C CA . VAL A 1 174 ? 7.998 5.986 -5.063 1.00 90.31 174 VAL A CA 1
ATOM 1352 C C . VAL A 1 174 ? 6.548 5.528 -4.986 1.00 90.31 174 VAL A C 1
ATOM 1354 O O . VAL A 1 174 ? 6.071 5.173 -3.916 1.00 90.31 174 VAL A O 1
ATOM 1357 N N . ALA A 1 175 ? 5.853 5.540 -6.125 1.00 92.19 175 ALA A N 1
ATOM 1358 C CA . ALA A 1 175 ? 4.511 4.974 -6.234 1.00 92.19 175 ALA A CA 1
ATOM 1359 C C . ALA A 1 175 ? 4.537 3.462 -5.985 1.00 92.19 175 ALA A C 1
ATOM 1361 O O . ALA A 1 175 ? 5.438 2.782 -6.481 1.00 92.19 175 ALA A O 1
ATOM 1362 N N . SER A 1 176 ? 3.523 2.948 -5.295 1.00 93.56 176 SER A N 1
ATOM 1363 C CA . SER A 1 176 ? 3.396 1.547 -4.871 1.00 93.56 176 SER A CA 1
ATOM 1364 C C . SER A 1 176 ? 3.390 0.579 -6.056 1.00 93.56 176 SER A C 1
ATOM 1366 O O . SER A 1 176 ? 4.025 -0.472 -6.015 1.00 93.56 176 SER A O 1
ATOM 1368 N N . ASP A 1 177 ? 2.805 0.985 -7.186 1.00 90.81 177 ASP A N 1
ATOM 1369 C CA . ASP A 1 177 ? 2.879 0.235 -8.447 1.00 90.81 177 ASP A CA 1
ATOM 1370 C C . ASP A 1 177 ? 4.320 -0.001 -8.933 1.00 90.81 177 ASP A C 1
ATOM 1372 O O . ASP A 1 177 ? 4.592 -1.010 -9.581 1.00 90.81 177 ASP A O 1
ATOM 1376 N N . SER A 1 178 ? 5.275 0.867 -8.585 1.00 88.94 178 SER A N 1
ATOM 1377 C CA . SER A 1 178 ? 6.693 0.677 -8.938 1.00 88.94 178 SER A CA 1
ATOM 1378 C C . SER A 1 178 ? 7.310 -0.522 -8.212 1.00 88.94 178 SER A C 1
ATOM 1380 O O . SER A 1 178 ? 8.289 -1.096 -8.688 1.00 88.94 178 SER A O 1
ATOM 1382 N N . CYS A 1 179 ? 6.750 -0.915 -7.064 1.00 90.06 179 CYS A N 1
ATOM 1383 C CA . CYS A 1 179 ? 7.172 -2.098 -6.320 1.00 90.06 179 CYS A CA 1
ATOM 1384 C C . CYS A 1 179 ? 6.716 -3.389 -7.018 1.00 90.06 179 CYS A C 1
ATOM 1386 O O . CYS A 1 179 ? 7.403 -4.406 -6.915 1.00 90.06 179 CYS A O 1
ATOM 1388 N N . SER A 1 180 ? 5.620 -3.343 -7.791 1.00 89.25 180 SER A N 1
ATOM 1389 C CA . SER A 1 180 ? 5.065 -4.508 -8.507 1.00 89.25 180 SER A CA 1
ATOM 1390 C C . SER A 1 180 ? 5.987 -5.043 -9.597 1.00 89.25 180 SER A C 1
ATOM 1392 O O . SER A 1 180 ? 5.837 -6.183 -10.025 1.00 89.25 180 SER A O 1
ATOM 1394 N N . ASP A 1 181 ? 6.981 -4.249 -10.011 1.00 83.56 181 ASP A N 1
ATOM 1395 C CA . ASP A 1 181 ? 8.017 -4.714 -10.921 1.00 83.56 181 ASP A CA 1
ATOM 1396 C C . ASP A 1 181 ? 8.836 -5.859 -10.308 1.00 83.56 181 ASP A C 1
ATOM 1398 O O . ASP A 1 181 ? 9.367 -6.645 -11.077 1.00 83.56 181 ASP A O 1
ATOM 1402 N N . CYS A 1 182 ? 8.960 -5.963 -8.976 1.00 85.88 182 CYS A N 1
ATOM 1403 C CA . CYS A 1 182 ? 9.680 -7.048 -8.286 1.00 85.88 182 CYS A CA 1
ATOM 1404 C C . CYS A 1 182 ? 8.825 -7.830 -7.277 1.00 85.88 182 CYS A C 1
ATOM 1406 O O . CYS A 1 182 ? 9.220 -8.935 -6.911 1.00 85.88 182 CYS A O 1
ATOM 1408 N N . HIS A 1 183 ? 7.749 -7.235 -6.763 1.00 91.00 183 HIS A N 1
ATOM 1409 C CA . HIS A 1 183 ? 6.932 -7.740 -5.658 1.00 91.00 183 HIS A CA 1
ATOM 1410 C C . HIS A 1 183 ? 5.460 -7.845 -6.078 1.00 91.00 183 HIS A C 1
ATOM 1412 O O . HIS A 1 183 ? 4.577 -7.327 -5.394 1.00 91.00 183 HIS A O 1
ATOM 1418 N N . SER A 1 184 ? 5.194 -8.452 -7.238 1.00 91.38 184 SER A N 1
ATOM 1419 C CA . SER A 1 184 ? 3.862 -8.452 -7.849 1.00 91.38 184 SER A CA 1
ATOM 1420 C C . SER A 1 184 ? 2.769 -9.021 -6.937 1.00 91.38 184 SER A C 1
ATOM 1422 O O . SER A 1 184 ? 1.739 -8.373 -6.778 1.00 91.38 184 SER A O 1
ATOM 1424 N N . GLU A 1 185 ? 3.023 -10.149 -6.266 1.00 90.56 185 GLU A N 1
ATOM 1425 C CA . GLU A 1 185 ? 2.067 -10.784 -5.341 1.00 90.56 185 GLU A CA 1
ATOM 1426 C C . GLU A 1 185 ? 1.752 -9.896 -4.122 1.00 90.56 185 GLU A C 1
ATOM 1428 O O . GLU A 1 185 ? 0.592 -9.734 -3.756 1.00 90.56 185 GLU A O 1
ATOM 1433 N N . ILE A 1 186 ? 2.762 -9.237 -3.539 1.00 93.62 186 ILE A N 1
ATOM 1434 C CA . ILE A 1 186 ? 2.569 -8.314 -2.405 1.00 93.62 186 ILE A CA 1
ATOM 1435 C C . ILE A 1 186 ? 1.755 -7.091 -2.826 1.00 93.62 186 ILE A C 1
ATOM 1437 O O . ILE A 1 186 ? 0.883 -6.641 -2.086 1.00 93.62 186 ILE A O 1
ATOM 1441 N N . VAL A 1 187 ? 2.044 -6.530 -4.004 1.00 94.50 187 VAL A N 1
ATOM 1442 C CA . VAL A 1 187 ? 1.297 -5.371 -4.505 1.00 94.50 187 VAL A CA 1
ATOM 1443 C C . VAL A 1 187 ? -0.138 -5.758 -4.864 1.00 94.50 187 VAL A C 1
ATOM 1445 O O . VAL A 1 187 ? -1.039 -4.951 -4.660 1.00 94.50 187 VAL A O 1
ATOM 1448 N N . GLU A 1 188 ? -0.376 -6.972 -5.359 1.00 93.00 188 GLU A N 1
ATOM 1449 C CA . GLU A 1 188 ? -1.729 -7.495 -5.581 1.00 93.00 188 GLU A CA 1
ATOM 1450 C C . GLU A 1 188 ? -2.511 -7.603 -4.265 1.00 93.00 188 GLU A C 1
ATOM 1452 O O . GLU A 1 188 ? -3.625 -7.087 -4.186 1.00 93.00 188 GLU A O 1
ATOM 1457 N N . ASP A 1 189 ? -1.907 -8.172 -3.218 1.00 93.81 189 ASP A N 1
ATOM 1458 C CA . ASP A 1 189 ? -2.489 -8.215 -1.872 1.00 93.81 189 ASP A CA 1
ATOM 1459 C C . ASP A 1 189 ? -2.813 -6.807 -1.348 1.00 93.81 189 ASP A C 1
ATOM 1461 O O . ASP A 1 189 ? -3.937 -6.545 -0.915 1.00 93.81 189 ASP A O 1
ATOM 1465 N N . TRP A 1 190 ? -1.853 -5.881 -1.439 1.00 96.00 190 TRP A N 1
ATOM 1466 C CA . TRP A 1 190 ? -2.033 -4.494 -1.011 1.00 96.00 190 TRP A CA 1
ATOM 1467 C C . TRP A 1 190 ? -3.168 -3.798 -1.763 1.00 96.00 190 TRP A C 1
ATOM 1469 O O . TRP A 1 190 ? -3.982 -3.129 -1.131 1.00 96.00 190 TRP A O 1
ATOM 1479 N N . LYS A 1 191 ? -3.300 -3.992 -3.079 1.00 94.38 191 LYS A N 1
ATOM 1480 C CA . LYS A 1 191 ? -4.395 -3.394 -3.865 1.00 94.38 191 LYS A CA 1
ATOM 1481 C C . LYS A 1 191 ? -5.786 -3.841 -3.415 1.00 94.38 191 LYS A C 1
ATOM 1483 O O . LYS A 1 191 ? -6.741 -3.118 -3.660 1.00 94.38 191 LYS A O 1
ATOM 1488 N N . LEU A 1 192 ? -5.906 -5.009 -2.781 1.00 93.31 192 LEU A N 1
ATOM 1489 C CA . LEU A 1 192 ? -7.163 -5.539 -2.233 1.00 93.31 192 LEU A CA 1
ATOM 1490 C C . LEU A 1 192 ? -7.411 -5.125 -0.769 1.00 93.31 192 LEU A C 1
ATOM 1492 O O . LEU A 1 192 ? -8.392 -5.553 -0.147 1.00 93.31 192 LEU A O 1
ATOM 1496 N N . SER A 1 193 ? -6.506 -4.332 -0.196 1.00 93.75 193 SER A N 1
ATOM 1497 C CA . SER A 1 193 ? -6.571 -3.875 1.188 1.00 93.75 193 SER A CA 1
ATOM 1498 C C . SER A 1 193 ? -7.331 -2.559 1.335 1.00 93.75 193 SER A C 1
ATOM 1500 O O . SER A 1 193 ? -7.338 -1.705 0.448 1.00 93.75 193 SER A O 1
ATOM 1502 N N . SER A 1 194 ? -7.869 -2.325 2.532 1.00 91.75 194 SER A N 1
ATOM 1503 C CA . SER A 1 194 ? -8.414 -1.011 2.902 1.00 91.75 194 SER A CA 1
ATOM 1504 C C . SER A 1 194 ? -7.342 0.087 2.969 1.00 91.75 194 SER A C 1
ATOM 1506 O O . SER A 1 194 ? -7.685 1.263 2.987 1.00 91.75 194 SER A O 1
ATOM 1508 N N . MET A 1 195 ? -6.055 -0.279 3.011 1.00 94.38 195 MET A N 1
ATOM 1509 C CA . MET A 1 195 ? -4.932 0.662 3.008 1.00 94.38 195 MET A CA 1
ATOM 1510 C C . MET A 1 195 ? -4.732 1.308 1.631 1.00 94.38 195 MET A C 1
ATOM 1512 O O . MET A 1 195 ? -4.593 2.529 1.552 1.00 94.38 195 MET A O 1
ATOM 1516 N N . ALA A 1 196 ? -4.791 0.521 0.551 1.00 94.50 196 ALA A N 1
ATOM 1517 C CA . ALA A 1 196 ? -4.762 1.047 -0.818 1.00 94.50 196 ALA A CA 1
ATOM 1518 C C . ALA A 1 196 ? -6.004 1.897 -1.130 1.00 94.50 196 ALA A C 1
ATOM 1520 O O . ALA A 1 196 ? -5.933 2.891 -1.847 1.00 94.50 196 ALA A O 1
ATOM 1521 N N . GLU A 1 197 ? -7.144 1.531 -0.543 1.00 92.44 197 GLU A N 1
ATOM 1522 C CA . GLU A 1 197 ? -8.413 2.246 -0.686 1.00 92.44 197 GLU A CA 1
ATOM 1523 C C . GLU A 1 197 ? -8.604 3.355 0.363 1.00 92.44 197 GLU A C 1
ATOM 1525 O O . GLU A 1 197 ? -9.697 3.907 0.481 1.00 92.44 197 GLU A O 1
ATOM 1530 N N . ALA A 1 198 ? -7.577 3.724 1.135 1.00 93.50 198 ALA A N 1
ATOM 1531 C CA . ALA A 1 198 ? -7.747 4.669 2.239 1.00 93.50 198 ALA A CA 1
ATOM 1532 C C . ALA A 1 198 ? -8.323 6.026 1.782 1.00 93.50 198 ALA A C 1
ATOM 1534 O O . ALA A 1 198 ? -9.034 6.669 2.550 1.00 93.50 198 ALA A O 1
ATOM 1535 N N . GLN A 1 199 ? -8.074 6.442 0.537 1.00 92.62 199 GLN A N 1
ATOM 1536 C CA . GLN A 1 199 ? -8.615 7.683 -0.035 1.00 92.62 199 GLN A CA 1
ATOM 1537 C C . GLN A 1 199 ? -9.938 7.503 -0.786 1.00 92.62 199 GLN A C 1
ATOM 1539 O O . GLN A 1 199 ? -10.724 8.441 -0.863 1.00 92.62 199 GLN A O 1
ATOM 1544 N N . THR A 1 200 ? -10.156 6.326 -1.369 1.00 89.94 200 THR A N 1
ATOM 1545 C CA . THR A 1 200 ? -11.169 6.071 -2.412 1.00 89.94 200 THR A CA 1
ATOM 1546 C C . THR A 1 200 ? -12.191 5.007 -2.014 1.00 89.94 200 THR A C 1
ATOM 1548 O O . THR A 1 200 ? -13.085 4.663 -2.784 1.00 89.94 200 THR A O 1
ATOM 1551 N N . GLY A 1 201 ? -12.082 4.453 -0.807 1.00 89.69 201 GLY A N 1
ATOM 1552 C CA . GLY A 1 201 ? -13.066 3.531 -0.266 1.00 89.69 201 GLY A CA 1
ATOM 1553 C C . GLY A 1 201 ? -14.416 4.227 -0.102 1.00 89.69 201 GLY A C 1
ATOM 1554 O O . GLY A 1 201 ? -14.490 5.357 0.384 1.00 89.69 201 GLY A O 1
ATOM 1555 N N . THR A 1 202 ? -15.503 3.531 -0.443 1.00 89.69 202 THR A N 1
ATOM 1556 C CA . THR A 1 202 ? -16.864 4.103 -0.487 1.00 89.69 202 THR A CA 1
ATOM 1557 C C . THR A 1 202 ? -17.272 4.809 0.811 1.00 89.69 202 THR A C 1
ATOM 1559 O O . THR A 1 202 ? -17.968 5.822 0.785 1.00 89.69 202 THR A O 1
ATOM 1562 N N . ILE A 1 203 ? -16.855 4.271 1.964 1.00 86.44 203 ILE A N 1
ATOM 1563 C CA . ILE A 1 203 ? -17.154 4.861 3.275 1.00 86.44 203 ILE A CA 1
ATOM 1564 C C . ILE A 1 203 ? -16.429 6.200 3.437 1.00 86.44 203 ILE A C 1
ATOM 1566 O O . ILE A 1 203 ? -17.042 7.161 3.894 1.00 86.44 203 ILE A O 1
ATOM 1570 N N . MET A 1 204 ? -15.160 6.286 3.029 1.00 88.81 204 MET A N 1
ATOM 1571 C CA . MET A 1 204 ? -14.370 7.512 3.138 1.00 88.81 204 MET A CA 1
ATOM 1572 C C . MET A 1 204 ? -14.912 8.608 2.215 1.00 88.81 204 MET A C 1
ATOM 1574 O O . MET A 1 204 ? -15.145 9.730 2.667 1.00 88.81 204 MET A O 1
ATOM 1578 N N . GLU A 1 205 ? -15.214 8.261 0.961 1.00 89.44 205 GLU A N 1
ATOM 1579 C CA . GLU A 1 205 ? -15.820 9.183 -0.009 1.00 89.44 205 GLU A CA 1
ATOM 1580 C C . GLU A 1 205 ? -17.168 9.742 0.477 1.00 89.44 205 GLU A C 1
ATOM 1582 O O . GLU A 1 205 ? -17.502 10.900 0.217 1.00 89.44 205 GLU A O 1
ATOM 1587 N N . ALA A 1 206 ? -17.945 8.938 1.210 1.00 88.88 206 ALA A N 1
ATOM 1588 C CA . ALA A 1 206 ? -19.218 9.367 1.777 1.00 88.88 206 ALA A CA 1
ATOM 1589 C C . ALA A 1 206 ? -19.056 10.192 3.065 1.00 88.88 206 ALA A C 1
ATOM 1591 O O . ALA A 1 206 ? -19.786 11.164 3.270 1.00 88.88 206 ALA A O 1
ATOM 1592 N N . GLN A 1 207 ? -18.140 9.797 3.951 1.00 88.69 207 GLN A N 1
ATOM 1593 C CA . GLN A 1 207 ? -18.026 10.350 5.298 1.00 88.69 207 GLN A CA 1
ATOM 1594 C C . GLN A 1 207 ? -17.251 11.670 5.329 1.00 88.69 207 GLN A C 1
ATOM 1596 O O . GLN A 1 207 ? -17.721 12.627 5.946 1.00 88.69 207 GLN A O 1
ATOM 1601 N N . LEU A 1 208 ? -16.094 11.746 4.664 1.00 91.25 208 LEU A N 1
ATOM 1602 C CA . LEU A 1 208 ? -15.176 12.882 4.794 1.00 91.25 208 LEU A CA 1
ATOM 1603 C C . LEU A 1 208 ? -15.823 14.235 4.448 1.00 91.25 208 LEU A C 1
ATOM 1605 O O . LEU A 1 208 ? -15.734 15.147 5.276 1.00 91.25 208 LEU A O 1
ATOM 1609 N N . PRO A 1 209 ? -16.534 14.396 3.310 1.00 91.25 209 PRO A N 1
ATOM 1610 C CA . PRO A 1 209 ? -17.130 15.686 2.963 1.00 91.25 209 PRO A CA 1
ATOM 1611 C C . PRO A 1 209 ? -18.210 16.128 3.959 1.00 91.25 209 PRO A C 1
ATOM 1613 O O . PRO A 1 209 ? -18.357 17.320 4.223 1.00 91.25 209 PRO A O 1
ATOM 1616 N N . ILE A 1 210 ? -18.958 15.172 4.525 1.00 91.31 210 ILE A N 1
ATOM 1617 C CA . ILE A 1 210 ? -19.998 15.450 5.523 1.00 91.31 210 ILE A CA 1
ATOM 1618 C C . ILE A 1 210 ? -19.349 15.888 6.836 1.00 91.31 210 ILE A C 1
ATOM 1620 O O . ILE A 1 210 ? -19.726 16.919 7.383 1.00 91.31 210 ILE A O 1
ATOM 1624 N N . THR A 1 211 ? -18.352 15.143 7.321 1.00 89.06 211 THR A N 1
ATOM 1625 C CA . THR A 1 211 ? -17.659 15.458 8.576 1.00 89.06 211 THR A CA 1
ATOM 1626 C C . THR A 1 211 ? -16.989 16.831 8.521 1.00 89.06 211 THR A C 1
ATOM 1628 O O . THR A 1 211 ? -17.193 17.641 9.423 1.00 89.06 211 THR A O 1
ATOM 1631 N N . ILE A 1 212 ? -16.246 17.133 7.450 1.00 90.69 212 ILE A N 1
ATOM 1632 C CA . ILE A 1 212 ? -15.590 18.439 7.293 1.00 90.69 212 ILE A CA 1
ATOM 1633 C C . ILE A 1 212 ? -16.624 19.565 7.170 1.00 90.69 212 ILE A C 1
ATOM 1635 O O . ILE A 1 212 ? -16.481 20.593 7.831 1.00 90.69 212 ILE A O 1
ATOM 1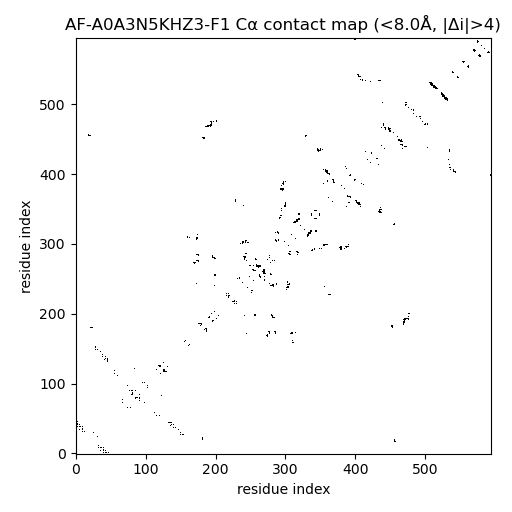639 N N . GLY A 1 213 ? -17.695 19.367 6.394 1.00 91.44 213 GLY A N 1
ATOM 1640 C CA . GLY A 1 213 ? -18.744 20.375 6.216 1.00 91.44 213 GLY A CA 1
ATOM 1641 C C . GLY A 1 213 ? -19.528 20.696 7.496 1.00 91.44 213 GLY A C 1
ATOM 1642 O O . GLY A 1 213 ? -19.812 21.866 7.772 1.00 91.44 213 GLY A O 1
ATOM 1643 N N . GLU A 1 214 ? -19.861 19.683 8.299 1.00 90.69 214 GLU A N 1
ATOM 1644 C CA . GLU A 1 214 ? -20.522 19.871 9.599 1.00 90.69 214 GLU A CA 1
ATOM 1645 C C . GLU A 1 214 ? -19.589 20.570 10.596 1.00 90.69 214 GLU A C 1
ATOM 1647 O O . GLU A 1 214 ? -19.991 21.553 11.221 1.00 90.69 214 GLU A O 1
ATOM 1652 N N . ASN A 1 215 ? -18.320 20.155 10.685 1.00 88.31 215 ASN A N 1
ATOM 1653 C CA . ASN A 1 215 ? -17.342 20.800 11.566 1.00 88.31 215 ASN A CA 1
ATOM 1654 C C . ASN A 1 215 ? -17.081 22.261 11.176 1.00 88.31 215 ASN A C 1
ATOM 1656 O O . ASN A 1 215 ? -17.031 23.129 12.048 1.00 88.31 215 ASN A O 1
ATOM 1660 N N . GLN A 1 216 ? -17.009 22.562 9.878 1.00 91.25 216 GLN A N 1
ATOM 1661 C CA . GLN A 1 216 ? -16.911 23.937 9.393 1.00 91.25 216 GLN A CA 1
ATOM 1662 C C . GLN A 1 216 ? -18.152 24.759 9.779 1.00 91.25 216 GLN A C 1
ATOM 1664 O O . GLN A 1 216 ? -18.034 25.887 10.257 1.00 91.25 216 GLN A O 1
ATOM 1669 N N . THR A 1 217 ? -19.353 24.189 9.635 1.00 92.88 217 THR A N 1
ATOM 1670 C CA . THR A 1 217 ? -20.608 24.853 10.029 1.00 92.88 217 THR A CA 1
ATOM 1671 C C . THR A 1 217 ? -20.655 25.127 11.536 1.00 92.88 217 THR A C 1
ATOM 1673 O O . THR A 1 217 ? -21.108 26.195 11.965 1.00 92.88 217 THR A O 1
ATOM 1676 N N . LEU A 1 218 ? -20.174 24.186 12.353 1.00 88.94 218 LEU A N 1
ATOM 1677 C CA . LEU A 1 218 ? -20.062 24.346 13.802 1.00 88.94 218 LEU A CA 1
ATOM 1678 C C . LEU A 1 218 ? -19.060 25.442 14.167 1.00 88.94 218 LEU A C 1
ATOM 1680 O O . LEU A 1 218 ? -19.401 26.305 14.976 1.00 88.94 218 LEU A O 1
ATOM 1684 N N . ALA A 1 219 ? -17.886 25.471 13.534 1.00 90.25 219 ALA A N 1
ATOM 1685 C CA . ALA A 1 219 ? -16.885 26.519 13.724 1.00 90.25 219 ALA A CA 1
ATOM 1686 C C . ALA A 1 219 ? -17.449 27.918 13.413 1.00 90.25 219 ALA A C 1
ATOM 1688 O O . ALA A 1 219 ? -17.353 28.833 14.236 1.00 90.25 219 ALA A O 1
ATOM 1689 N N . GLU A 1 220 ? -18.155 28.068 12.287 1.00 92.75 220 GLU A N 1
ATOM 1690 C CA . GLU A 1 220 ? -18.818 29.324 11.912 1.00 92.75 220 GLU A CA 1
ATOM 1691 C C . GLU A 1 220 ? -19.921 29.741 12.905 1.00 92.75 220 GLU A C 1
ATOM 1693 O O . GLU A 1 220 ? -20.150 30.936 13.125 1.00 92.75 220 GLU A O 1
ATOM 1698 N N . THR A 1 221 ? -20.613 28.770 13.510 1.00 94.56 221 THR A N 1
ATOM 1699 C CA . THR A 1 221 ? -21.762 29.007 14.399 1.00 94.56 221 THR A CA 1
ATOM 1700 C C . THR A 1 221 ? -21.351 29.297 15.844 1.00 94.56 221 THR A C 1
ATOM 1702 O O . THR A 1 221 ? -21.949 30.164 16.489 1.00 94.56 221 THR A O 1
ATOM 1705 N N . LEU A 1 222 ? -20.364 28.566 16.367 1.00 90.19 222 LEU A N 1
ATOM 1706 C CA . LEU A 1 222 ? -19.953 28.596 17.774 1.00 90.19 222 LEU A CA 1
ATOM 1707 C C . LEU A 1 222 ? -18.824 29.602 18.046 1.00 90.19 222 LEU A C 1
ATOM 1709 O O . LEU A 1 222 ? -18.668 30.048 19.182 1.00 90.19 222 LEU A O 1
ATOM 1713 N N . GLY A 1 223 ? -18.120 30.061 17.008 1.00 91.31 223 GLY A N 1
ATOM 1714 C CA . GLY A 1 223 ? -17.173 31.171 17.092 1.00 91.31 223 GLY A CA 1
ATOM 1715 C C . GLY A 1 223 ? -15.718 30.733 17.257 1.00 91.31 223 GLY A C 1
ATOM 1716 O O . GLY A 1 223 ? -15.332 29.640 16.865 1.00 91.31 223 GLY A O 1
ATOM 1717 N N . ALA A 1 224 ? -14.888 31.636 17.789 1.00 89.38 224 ALA A N 1
ATOM 1718 C CA . ALA A 1 224 ? -13.428 31.532 17.707 1.00 89.38 224 ALA A CA 1
ATOM 1719 C C . ALA A 1 224 ? -12.841 30.288 18.392 1.00 89.38 224 ALA A C 1
ATOM 1721 O O . ALA A 1 224 ? -11.897 29.717 17.858 1.00 89.38 224 ALA A O 1
ATOM 1722 N N . ASP A 1 225 ? -13.405 29.869 19.525 1.00 83.31 225 ASP A N 1
ATOM 1723 C CA . ASP A 1 225 ? -12.899 28.711 20.268 1.00 83.31 225 ASP A CA 1
ATOM 1724 C C . ASP A 1 225 ? -13.138 27.421 19.460 1.00 83.31 225 ASP A C 1
ATOM 1726 O O . ASP A 1 225 ? -12.212 26.657 19.215 1.00 83.31 225 ASP A O 1
ATOM 1730 N N . GLN A 1 226 ? -14.339 27.254 18.889 1.00 84.31 226 GLN A N 1
ATOM 1731 C CA . GLN A 1 226 ? -14.642 26.127 17.998 1.00 84.31 226 GLN A CA 1
ATOM 1732 C C . GLN A 1 226 ? -13.834 26.160 16.694 1.00 84.31 226 GLN A C 1
ATOM 1734 O O . GLN A 1 226 ? -13.472 25.108 16.167 1.00 84.31 226 GLN A O 1
ATOM 1739 N N . GLN A 1 227 ? -13.550 27.353 16.164 1.00 87.94 227 GLN A N 1
ATOM 1740 C CA . GLN A 1 227 ? -12.686 27.508 14.993 1.00 87.94 227 GLN A CA 1
ATOM 1741 C C . GLN A 1 227 ? -11.263 27.019 15.278 1.00 87.94 227 GLN A C 1
ATOM 1743 O O . GLN A 1 227 ? -10.683 26.369 14.418 1.00 87.94 227 GLN A O 1
ATOM 1748 N N . ALA A 1 228 ? -10.717 27.284 16.468 1.00 83.94 228 ALA A N 1
ATOM 1749 C CA . ALA A 1 228 ? -9.381 26.819 16.833 1.00 83.94 228 ALA A CA 1
ATOM 1750 C C . ALA A 1 228 ? -9.297 25.283 16.855 1.00 83.94 228 ALA A C 1
ATOM 1752 O O . ALA A 1 228 ? -8.347 24.729 16.307 1.00 83.94 228 ALA A O 1
ATOM 1753 N N . ILE A 1 229 ? -10.325 24.614 17.392 1.00 81.06 229 ILE A N 1
ATOM 1754 C CA . ILE A 1 229 ? -10.450 23.144 17.398 1.00 81.06 229 ILE A CA 1
ATOM 1755 C C . ILE A 1 229 ? -10.530 22.598 15.971 1.00 81.06 229 ILE A C 1
ATOM 1757 O O . ILE A 1 229 ? -9.901 21.601 15.623 1.00 81.06 229 ILE A O 1
ATOM 1761 N N . PHE A 1 230 ? -11.309 23.249 15.106 1.00 85.75 230 PHE A N 1
ATOM 1762 C CA . PHE A 1 230 ? -11.393 22.850 13.704 1.00 85.75 230 PHE A CA 1
ATOM 1763 C C . PHE A 1 230 ? -10.048 23.014 12.985 1.00 85.75 230 PHE A C 1
ATOM 1765 O O . PHE A 1 230 ? -9.603 22.096 12.299 1.00 85.75 230 PHE A O 1
ATOM 1772 N N . ASP A 1 231 ? -9.375 24.149 13.177 1.00 85.81 231 ASP A N 1
ATOM 1773 C CA . ASP A 1 231 ? -8.092 24.445 12.540 1.00 85.81 231 ASP A CA 1
ATOM 1774 C C . ASP A 1 231 ? -6.983 23.466 12.974 1.00 85.81 231 ASP A C 1
ATOM 1776 O O . ASP A 1 231 ? -6.108 23.149 12.163 1.00 85.81 231 ASP A O 1
ATOM 1780 N N . SER A 1 232 ? -7.016 22.969 14.219 1.00 79.50 232 SER A N 1
ATOM 1781 C CA . SER A 1 232 ? -6.048 21.988 14.733 1.00 79.50 232 SER A CA 1
ATOM 1782 C C . SER A 1 232 ? -6.338 20.551 14.284 1.00 79.50 232 SER A C 1
ATOM 1784 O O . SER A 1 232 ? -5.397 19.790 14.058 1.00 79.50 232 SER A O 1
ATOM 1786 N N . SER A 1 233 ? -7.610 20.181 14.104 1.00 80.69 233 SER A N 1
ATOM 1787 C CA . SER A 1 233 ? -8.030 18.784 13.894 1.00 80.69 233 SER A CA 1
ATOM 1788 C C . SER A 1 233 ? -8.440 18.430 12.460 1.00 80.69 233 SER A C 1
ATOM 1790 O O . SER A 1 233 ? -8.493 17.252 12.107 1.00 80.69 233 SER A O 1
ATOM 1792 N N . ALA A 1 234 ? -8.708 19.406 11.584 1.00 85.69 234 ALA A N 1
ATOM 1793 C CA . ALA A 1 234 ? -9.251 19.129 10.247 1.00 85.69 234 ALA A CA 1
ATOM 1794 C C . ALA A 1 234 ? -8.336 18.244 9.374 1.00 85.69 234 ALA A C 1
ATOM 1796 O O . ALA A 1 234 ? -8.820 17.472 8.545 1.00 85.69 234 ALA A O 1
ATOM 1797 N N . LYS A 1 235 ? -7.014 18.291 9.597 1.00 87.12 235 LYS A N 1
ATOM 1798 C CA . LYS A 1 235 ? -6.045 17.456 8.869 1.00 87.12 235 LYS A CA 1
ATOM 1799 C C . LYS A 1 235 ? -5.908 16.025 9.396 1.00 87.12 235 LYS A C 1
ATOM 1801 O O . LYS A 1 235 ? -5.283 15.211 8.715 1.00 87.12 235 LYS A O 1
ATOM 1806 N N . SER A 1 236 ? -6.507 15.680 10.537 1.00 84.69 236 SER A N 1
ATOM 1807 C CA . SER A 1 236 ? -6.366 14.347 11.142 1.00 84.69 236 SER A CA 1
ATOM 1808 C C . SER A 1 236 ? -6.784 13.227 10.182 1.00 84.69 236 SER A C 1
ATOM 1810 O O . SER A 1 236 ? -6.128 12.190 10.112 1.00 84.69 236 SER A O 1
ATOM 1812 N N . CYS A 1 237 ? -7.816 13.456 9.360 1.00 88.00 237 CYS A N 1
ATOM 1813 C CA . CYS A 1 237 ? -8.261 12.489 8.356 1.00 88.00 237 CYS A CA 1
ATOM 1814 C C . CYS A 1 237 ? -7.176 12.223 7.303 1.00 88.00 237 CYS A C 1
ATOM 1816 O O . CYS A 1 237 ? -6.821 11.076 7.039 1.00 88.00 237 CYS A O 1
ATOM 1818 N N . ILE A 1 238 ? -6.625 13.280 6.704 1.00 91.25 238 ILE A N 1
ATOM 1819 C CA . ILE A 1 238 ? -5.682 13.141 5.590 1.00 91.25 238 ILE A CA 1
ATOM 1820 C C . ILE A 1 238 ? -4.294 12.678 6.045 1.00 91.25 238 ILE A C 1
ATOM 1822 O O . ILE A 1 238 ? -3.614 11.997 5.280 1.00 91.25 238 ILE A O 1
ATOM 1826 N N . ASN A 1 239 ? -3.899 12.966 7.290 1.00 89.69 239 ASN A N 1
ATOM 1827 C CA . ASN A 1 239 ? -2.635 12.490 7.861 1.00 89.69 239 ASN A CA 1
ATOM 1828 C C . ASN A 1 239 ? -2.570 10.955 7.916 1.00 89.69 239 ASN A C 1
ATOM 1830 O O . ASN A 1 239 ? -1.513 10.389 7.657 1.00 89.69 239 ASN A O 1
ATOM 1834 N N . CYS A 1 240 ? -3.702 10.290 8.174 1.00 89.69 240 CYS A N 1
ATOM 1835 C CA . CYS A 1 240 ? -3.793 8.828 8.227 1.00 89.69 240 CYS A CA 1
ATOM 1836 C C . CYS A 1 240 ? -4.274 8.185 6.920 1.00 89.69 240 CYS A C 1
ATOM 1838 O O . CYS A 1 240 ? -4.019 7.011 6.700 1.00 89.69 240 CYS A O 1
ATOM 1840 N N . HIS A 1 241 ? -4.997 8.905 6.059 1.00 93.81 241 HIS A N 1
ATOM 1841 C CA . HIS A 1 241 ? -5.552 8.332 4.824 1.00 93.81 241 HIS A CA 1
ATOM 1842 C C . HIS A 1 241 ? -4.732 8.656 3.571 1.00 93.81 241 HIS A C 1
ATOM 1844 O O . HIS A 1 241 ? -4.905 8.013 2.536 1.00 93.81 241 HIS A O 1
ATOM 1850 N N . ALA A 1 242 ? -3.826 9.631 3.652 1.00 94.81 242 ALA A N 1
ATOM 1851 C CA . ALA A 1 242 ? -2.948 10.032 2.560 1.00 94.81 242 ALA A CA 1
ATOM 1852 C C . ALA A 1 242 ? -1.620 10.635 3.076 1.00 94.81 242 ALA A C 1
ATOM 1854 O O . ALA A 1 242 ? -1.270 11.752 2.685 1.00 94.81 242 ALA A O 1
ATOM 1855 N N . PRO A 1 243 ? -0.844 9.932 3.927 1.00 92.69 243 PRO A N 1
ATOM 1856 C CA . PRO A 1 243 ? 0.305 10.494 4.652 1.00 92.69 243 PRO A CA 1
ATOM 1857 C C . PRO A 1 243 ? 1.393 11.078 3.745 1.00 92.69 243 PRO A C 1
ATOM 1859 O O . PRO A 1 243 ? 2.051 12.047 4.109 1.00 92.69 243 PRO A O 1
ATOM 1862 N N . VAL A 1 244 ? 1.573 10.528 2.541 1.00 93.94 244 VAL A N 1
ATOM 1863 C CA . VAL A 1 244 ? 2.545 11.050 1.566 1.00 93.94 244 VAL A CA 1
ATOM 1864 C C . VAL A 1 244 ? 2.076 12.381 0.969 1.00 93.94 244 VAL A C 1
ATOM 1866 O O . VAL A 1 244 ? 2.885 13.273 0.720 1.00 93.94 244 VAL A O 1
ATOM 1869 N N . GLY A 1 245 ? 0.771 12.518 0.720 1.00 93.81 245 GLY A N 1
ATOM 1870 C CA . GLY A 1 245 ? 0.176 13.701 0.102 1.00 93.81 245 GLY A CA 1
ATOM 1871 C C . GLY A 1 245 ? -0.187 14.807 1.092 1.00 93.81 245 GLY A C 1
ATOM 1872 O O . GLY A 1 245 ? -0.065 15.982 0.756 1.00 93.81 245 GLY A O 1
ATOM 1873 N N . ALA A 1 246 ? -0.570 14.460 2.323 1.00 93.00 246 ALA A N 1
ATOM 1874 C CA . ALA A 1 246 ? -1.054 15.394 3.340 1.00 93.00 246 ALA A CA 1
ATOM 1875 C C . ALA A 1 246 ? -0.129 16.604 3.608 1.00 93.00 246 ALA A C 1
ATOM 1877 O O . ALA A 1 246 ? -0.649 17.720 3.732 1.00 93.00 246 ALA A O 1
ATOM 1878 N N . PRO A 1 247 ? 1.216 16.468 3.614 1.00 91.69 247 PRO A N 1
ATOM 1879 C CA . PRO A 1 247 ? 2.120 17.614 3.741 1.00 91.69 247 PRO A CA 1
ATOM 1880 C C . PRO A 1 247 ? 2.013 18.634 2.596 1.00 91.69 247 PRO A C 1
ATOM 1882 O O . PRO A 1 247 ? 2.348 19.802 2.786 1.00 91.69 247 PRO A O 1
ATOM 1885 N N . PHE A 1 248 ? 1.545 18.213 1.417 1.00 93.12 248 PHE A N 1
ATOM 1886 C CA . PHE A 1 248 ? 1.389 19.057 0.228 1.00 93.12 248 PHE A CA 1
ATOM 1887 C C . PHE A 1 248 ? -0.015 19.657 0.080 1.00 93.12 248 PHE A C 1
ATOM 1889 O O . PHE A 1 248 ? -0.215 20.499 -0.798 1.00 93.12 248 PHE A O 1
ATOM 1896 N N . ALA A 1 249 ? -0.980 19.244 0.906 1.00 92.06 249 ALA A N 1
ATOM 1897 C CA . ALA A 1 249 ? -2.309 19.843 0.945 1.00 92.06 249 ALA A CA 1
ATOM 1898 C C . ALA A 1 249 ? -2.249 21.189 1.691 1.00 92.06 249 ALA A C 1
ATOM 1900 O O . ALA A 1 249 ? -2.071 21.240 2.913 1.00 92.06 249 ALA A O 1
ATOM 1901 N N . GLU A 1 250 ? -2.373 22.296 0.956 1.00 88.12 250 GLU A N 1
ATOM 1902 C CA . GLU A 1 250 ? -2.354 23.650 1.537 1.00 88.12 250 GLU A CA 1
ATOM 1903 C C . GLU A 1 250 ? -3.630 23.953 2.338 1.00 88.12 250 GLU A C 1
ATOM 1905 O O . GLU A 1 250 ? -3.588 24.677 3.331 1.00 88.12 250 GLU A O 1
ATOM 1910 N N . ASP A 1 251 ? -4.752 23.370 1.918 1.00 88.44 251 ASP A N 1
ATOM 1911 C CA . ASP A 1 251 ? -6.065 23.524 2.534 1.00 88.44 251 ASP A CA 1
ATOM 1912 C C . ASP A 1 251 ? -6.276 22.475 3.636 1.00 88.44 251 ASP A C 1
ATOM 1914 O O . ASP A 1 251 ? -6.097 21.278 3.412 1.00 88.44 251 ASP A O 1
ATOM 1918 N N . ILE A 1 252 ? -6.667 22.917 4.834 1.00 88.94 252 ILE A N 1
ATOM 1919 C CA . ILE A 1 252 ? -7.010 22.019 5.948 1.00 88.94 252 ILE A CA 1
ATOM 1920 C C . ILE A 1 252 ? -8.319 21.257 5.695 1.00 88.94 252 ILE A C 1
ATOM 1922 O O . ILE A 1 252 ? -8.551 20.230 6.319 1.00 88.94 252 ILE A O 1
ATOM 1926 N N . THR A 1 253 ? -9.151 21.744 4.769 1.00 91.94 253 THR A N 1
ATOM 1927 C CA . THR A 1 253 ? -10.435 21.146 4.371 1.00 91.94 253 THR A CA 1
ATOM 1928 C C . THR A 1 253 ? -10.338 20.298 3.103 1.00 91.94 253 THR A C 1
ATOM 1930 O O . THR A 1 253 ? -11.360 19.912 2.537 1.00 91.94 253 THR A O 1
ATOM 1933 N N . ALA A 1 254 ? -9.112 20.005 2.655 1.00 93.69 254 ALA A N 1
ATOM 1934 C CA . ALA A 1 254 ? -8.864 19.182 1.482 1.00 93.69 254 ALA A CA 1
ATOM 1935 C C . ALA A 1 254 ? -9.587 17.830 1.577 1.00 93.69 254 ALA A C 1
ATOM 1937 O O . ALA A 1 254 ? -9.449 17.096 2.558 1.00 93.69 254 ALA A O 1
ATOM 1938 N N . LEU A 1 255 ? -10.330 17.495 0.527 1.00 94.38 255 LEU A N 1
ATOM 1939 C CA . LEU A 1 255 ? -10.984 16.202 0.376 1.00 94.38 255 LEU A CA 1
ATOM 1940 C C . LEU A 1 255 ? -10.072 15.220 -0.369 1.00 94.38 255 LEU A C 1
ATOM 1942 O O . LEU A 1 255 ? -9.100 15.603 -1.024 1.00 94.38 255 LEU A O 1
ATOM 1946 N N . LEU A 1 256 ? -10.413 13.940 -0.262 1.00 93.75 256 LEU A N 1
ATOM 1947 C CA . LEU A 1 256 ? -9.725 12.833 -0.917 1.00 93.75 256 LEU A CA 1
ATOM 1948 C C . LEU A 1 256 ? -10.577 12.286 -2.082 1.00 93.75 256 LEU A C 1
ATOM 1950 O O . LEU A 1 256 ? -11.806 12.338 -1.993 1.00 93.75 256 LEU A O 1
ATOM 1954 N N . PRO A 1 257 ? -9.955 11.753 -3.151 1.00 93.38 257 PRO A N 1
ATOM 1955 C CA . PRO A 1 257 ? -8.522 11.826 -3.452 1.00 93.38 257 PRO A CA 1
ATOM 1956 C C . PRO A 1 257 ? -8.091 13.249 -3.854 1.00 93.38 257 PRO A C 1
ATOM 1958 O O . PRO A 1 257 ? -8.894 14.073 -4.302 1.00 93.38 257 PRO A O 1
ATOM 1961 N N . PHE A 1 258 ? -6.807 13.565 -3.681 1.00 94.75 258 PHE A N 1
ATOM 1962 C CA . PHE A 1 258 ? -6.327 14.951 -3.750 1.00 94.75 258 PHE A CA 1
ATOM 1963 C C . PHE A 1 258 ? -6.335 15.579 -5.152 1.00 94.75 258 PHE A C 1
ATOM 1965 O O . PHE A 1 258 ? -6.358 16.809 -5.269 1.00 94.75 258 PHE A O 1
ATOM 1972 N N . ASP A 1 259 ? -6.349 14.773 -6.210 1.00 93.25 259 ASP A N 1
ATOM 1973 C CA . ASP A 1 259 ? -6.392 15.228 -7.601 1.00 93.25 259 ASP A CA 1
ATOM 1974 C C . ASP A 1 259 ? -7.814 15.313 -8.183 1.00 93.25 259 ASP A C 1
ATOM 1976 O O . ASP A 1 259 ? -7.982 15.720 -9.339 1.00 93.25 259 ASP A O 1
ATOM 1980 N N . ALA A 1 260 ? -8.842 14.983 -7.394 1.00 93.00 260 ALA A N 1
ATOM 1981 C CA . ALA A 1 260 ? -10.233 15.096 -7.812 1.00 93.00 260 ALA A CA 1
ATOM 1982 C C . ALA A 1 260 ? -10.700 16.558 -7.897 1.00 93.00 260 ALA A C 1
ATOM 1984 O O . ALA A 1 260 ? -10.388 17.397 -7.055 1.00 93.00 260 ALA A O 1
ATOM 1985 N N . GLU A 1 261 ? -11.498 16.877 -8.920 1.00 93.44 261 GLU A N 1
ATOM 1986 C CA . GLU A 1 261 ? -12.148 18.188 -9.028 1.00 93.44 261 GLU A CA 1
ATOM 1987 C C . GLU A 1 261 ? -13.107 18.401 -7.849 1.00 93.44 261 GLU A C 1
ATOM 1989 O O . GLU A 1 261 ? -13.921 17.534 -7.533 1.00 93.44 261 GLU A O 1
ATOM 1994 N N . GLY A 1 262 ? -13.025 19.571 -7.215 1.00 91.56 262 GLY A N 1
ATOM 1995 C CA . GLY A 1 262 ? -13.777 19.882 -6.003 1.00 91.56 262 GLY A CA 1
ATOM 1996 C C . GLY A 1 262 ? -13.116 19.401 -4.714 1.00 91.56 262 GLY A C 1
ATOM 1997 O O . GLY A 1 262 ? -13.723 19.556 -3.658 1.00 91.56 262 GLY A O 1
ATOM 1998 N N . SER A 1 263 ? -11.900 18.845 -4.769 1.00 93.56 263 SER A N 1
ATOM 1999 C CA . SER A 1 263 ? -11.206 18.408 -3.559 1.00 93.56 263 SER A CA 1
ATOM 2000 C C . SER A 1 263 ? -10.563 19.557 -2.771 1.00 93.56 263 SER A C 1
ATOM 2002 O O . SER A 1 263 ? -10.250 19.382 -1.598 1.00 93.56 263 SER A O 1
ATOM 2004 N N . ALA A 1 264 ? -10.424 20.748 -3.364 1.00 92.44 264 ALA A N 1
ATOM 2005 C CA . ALA A 1 264 ? -10.071 21.987 -2.660 1.00 92.44 264 ALA A CA 1
ATOM 2006 C C . ALA A 1 264 ? -11.304 22.861 -2.369 1.00 92.44 264 ALA A C 1
ATOM 2008 O O . ALA A 1 264 ? -12.262 22.865 -3.149 1.00 92.44 264 ALA A O 1
ATOM 2009 N N . ALA A 1 265 ? -11.250 23.702 -1.326 1.00 87.56 265 ALA A N 1
ATOM 2010 C CA . ALA A 1 265 ? -12.346 24.615 -0.977 1.00 87.56 265 ALA A CA 1
ATOM 2011 C C . ALA A 1 265 ? -12.716 25.621 -2.085 1.00 87.56 265 ALA A C 1
ATOM 2013 O O . ALA A 1 265 ? -13.840 26.126 -2.122 1.00 87.56 265 ALA A O 1
ATOM 2014 N N . ASP A 1 266 ? -11.796 25.931 -3.005 1.00 88.75 266 ASP A N 1
ATOM 2015 C CA . ASP A 1 266 ? -12.055 26.823 -4.142 1.00 88.75 266 ASP A CA 1
ATOM 2016 C C . ASP A 1 266 ? -12.743 26.128 -5.336 1.00 88.75 266 ASP A C 1
ATOM 2018 O O . ASP A 1 266 ? -13.030 26.772 -6.351 1.00 88.75 266 ASP A O 1
ATOM 2022 N N . GLY A 1 267 ? -13.045 24.831 -5.207 1.00 88.06 267 GLY A N 1
ATOM 2023 C CA . GLY A 1 267 ? -13.615 23.985 -6.253 1.00 88.06 267 GLY A CA 1
ATOM 2024 C C . GLY A 1 267 ? -12.579 23.406 -7.222 1.00 88.06 267 GLY A C 1
ATOM 2025 O O . GLY A 1 267 ? -12.961 22.724 -8.172 1.00 88.06 267 GLY A O 1
ATOM 2026 N N . GLY A 1 268 ? -11.289 23.689 -7.018 1.00 93.44 268 GLY A N 1
ATOM 2027 C CA . GLY A 1 268 ? -10.175 23.103 -7.754 1.00 93.44 268 GLY A CA 1
ATOM 2028 C C . GLY A 1 268 ? -9.761 21.731 -7.217 1.00 93.44 268 GLY A C 1
ATOM 2029 O O . GLY A 1 268 ? -10.584 20.970 -6.715 1.00 93.44 268 GLY A O 1
ATOM 2030 N N . VAL A 1 269 ? -8.471 21.422 -7.349 1.00 95.25 269 VAL A N 1
ATOM 2031 C CA . VAL A 1 269 ? -7.847 20.202 -6.812 1.00 95.25 269 VAL A CA 1
ATOM 2032 C C . VAL A 1 269 ? -6.982 20.569 -5.608 1.00 95.25 269 VAL A C 1
ATOM 2034 O O . VAL A 1 269 ? -6.261 21.569 -5.663 1.00 95.25 269 VAL A O 1
ATOM 2037 N N . ALA A 1 270 ? -7.025 19.771 -4.543 1.00 94.38 270 ALA A N 1
ATOM 2038 C CA . ALA A 1 270 ? -6.252 19.989 -3.322 1.00 94.38 270 ALA A CA 1
ATOM 2039 C C . ALA A 1 270 ? -4.742 19.942 -3.578 1.00 94.38 270 ALA A C 1
ATOM 2041 O O . ALA A 1 270 ? -3.990 20.747 -3.027 1.00 94.38 270 ALA A O 1
ATOM 2042 N N . ILE A 1 271 ? -4.290 19.032 -4.449 1.00 94.25 271 ILE A N 1
ATOM 2043 C CA . ILE A 1 271 ? -2.884 18.930 -4.846 1.00 94.25 271 ILE A CA 1
ATOM 2044 C C . ILE A 1 271 ? -2.792 18.830 -6.364 1.00 94.25 271 ILE A C 1
ATOM 2046 O O . ILE A 1 271 ? -3.296 17.903 -6.989 1.00 94.25 271 ILE A O 1
ATOM 2050 N N . SER A 1 272 ? -2.062 19.761 -6.978 1.00 91.50 272 SER A N 1
ATOM 2051 C CA . SER A 1 272 ? -1.690 19.669 -8.394 1.00 91.50 272 SER A CA 1
ATOM 2052 C C . SER A 1 272 ? -0.288 19.073 -8.577 1.00 91.50 272 SER A C 1
ATOM 2054 O O . SER A 1 272 ? 0.651 19.434 -7.857 1.00 91.50 272 SER A O 1
ATOM 2056 N N . GLY A 1 273 ? -0.134 18.195 -9.576 1.00 89.50 273 GLY A N 1
ATOM 2057 C CA . GLY A 1 273 ? 1.139 17.537 -9.907 1.00 89.50 273 GLY A CA 1
ATOM 2058 C C . GLY A 1 273 ? 1.448 16.319 -9.030 1.00 89.50 273 GLY A C 1
ATOM 2059 O O . GLY A 1 273 ? 0.575 15.820 -8.343 1.00 89.50 273 GLY A O 1
ATOM 2060 N N . GLY A 1 274 ? 2.681 15.815 -9.057 1.00 89.12 274 GLY A N 1
ATOM 2061 C CA . GLY A 1 274 ? 3.046 14.592 -8.328 1.00 89.12 274 GLY A CA 1
ATOM 2062 C C . GLY A 1 274 ? 2.668 13.293 -9.043 1.00 89.12 274 GLY A C 1
ATOM 2063 O O . GLY A 1 274 ? 2.242 13.298 -10.199 1.00 89.12 274 GLY A O 1
ATOM 2064 N N . ASN A 1 275 ? 2.911 12.168 -8.374 1.00 90.69 275 ASN A N 1
ATOM 2065 C CA . ASN A 1 275 ? 2.585 10.826 -8.864 1.00 90.69 275 ASN A CA 1
ATOM 2066 C C . ASN A 1 275 ? 1.554 10.138 -7.948 1.00 90.69 275 ASN A C 1
ATOM 2068 O O . ASN A 1 275 ? 1.060 10.748 -7.002 1.00 90.69 275 ASN A O 1
ATOM 2072 N N . ALA A 1 276 ? 1.258 8.864 -8.220 1.00 92.06 276 ALA A N 1
ATOM 2073 C CA . ALA A 1 276 ? 0.255 8.096 -7.483 1.00 92.06 276 ALA A CA 1
ATOM 2074 C C . ALA A 1 276 ? 0.513 8.030 -5.964 1.00 92.06 276 ALA A C 1
ATOM 2076 O O . ALA A 1 276 ? -0.438 8.142 -5.200 1.00 92.06 276 ALA A O 1
ATOM 2077 N N . SER A 1 277 ? 1.773 7.993 -5.501 1.00 93.00 277 SER A N 1
ATOM 2078 C CA . SER A 1 277 ? 2.057 7.994 -4.053 1.00 93.00 277 SER A CA 1
ATOM 2079 C C . SER A 1 277 ? 1.520 9.229 -3.331 1.00 93.00 277 SER A C 1
ATOM 2081 O O . SER A 1 277 ? 1.019 9.115 -2.222 1.00 93.00 277 SER A O 1
ATOM 2083 N N . VAL A 1 278 ? 1.575 10.399 -3.973 1.00 93.25 278 VAL A N 1
ATOM 2084 C CA . VAL A 1 278 ? 1.040 11.649 -3.416 1.00 93.25 278 VAL A CA 1
ATOM 2085 C C . VAL A 1 278 ? -0.476 11.728 -3.590 1.00 93.25 278 VAL A C 1
ATOM 2087 O O . VAL A 1 278 ? -1.150 12.287 -2.733 1.00 93.25 278 VAL A O 1
ATOM 2090 N N . GLN A 1 279 ? -1.004 11.203 -4.697 1.00 93.00 279 GLN A N 1
ATOM 2091 C CA . GLN A 1 279 ? -2.365 11.509 -5.140 1.00 93.00 279 GLN A CA 1
ATOM 2092 C C . GLN A 1 279 ? -3.410 10.440 -4.823 1.00 93.00 279 GLN A C 1
ATOM 2094 O O . GLN A 1 279 ? -4.569 10.789 -4.640 1.00 93.00 279 GLN A O 1
ATOM 2099 N N . SER A 1 280 ? -3.033 9.158 -4.803 1.00 90.94 280 SER A N 1
ATOM 2100 C CA . SER A 1 280 ? -4.014 8.067 -4.890 1.00 90.94 280 SER A CA 1
ATOM 2101 C C . SER A 1 280 ? -3.632 6.754 -4.206 1.00 90.94 280 SER A C 1
ATOM 2103 O O . SER A 1 280 ? -4.502 5.909 -4.053 1.00 90.94 280 SER A O 1
ATOM 2105 N N . ASP A 1 281 ? -2.376 6.543 -3.801 1.00 93.50 281 ASP A N 1
ATOM 2106 C CA . ASP A 1 281 ? -1.951 5.270 -3.188 1.00 93.50 281 ASP A CA 1
ATOM 2107 C C . ASP A 1 281 ? -2.524 5.056 -1.772 1.00 93.50 281 ASP A C 1
ATOM 2109 O O . ASP A 1 281 ? -2.358 3.985 -1.200 1.00 93.50 281 ASP A O 1
ATOM 2113 N N . GLY A 1 282 ? -3.153 6.060 -1.155 1.00 94.56 282 GLY A N 1
ATOM 2114 C CA . GLY A 1 282 ? -3.578 5.952 0.243 1.00 94.56 282 GLY A CA 1
ATOM 2115 C C . GLY A 1 282 ? -2.400 5.673 1.176 1.00 94.56 282 GLY A C 1
ATOM 2116 O O . GLY A 1 282 ? -1.454 6.464 1.233 1.00 94.56 282 GLY A O 1
ATOM 2117 N N . ILE A 1 283 ? -2.459 4.547 1.890 1.00 95.69 283 ILE A N 1
ATOM 2118 C CA . ILE A 1 283 ? -1.335 4.003 2.658 1.00 95.69 283 ILE A CA 1
ATOM 2119 C C . ILE A 1 283 ? -0.548 3.046 1.760 1.00 95.69 283 ILE A C 1
ATOM 2121 O O . ILE A 1 283 ? -0.853 1.857 1.668 1.00 95.69 283 ILE A O 1
ATOM 2125 N N . GLY A 1 284 ? 0.451 3.590 1.063 1.00 95.38 284 GLY A N 1
ATOM 2126 C CA . GLY A 1 284 ? 1.292 2.858 0.113 1.00 95.38 284 GLY A CA 1
ATOM 2127 C C . GLY A 1 284 ? 2.507 2.179 0.751 1.00 95.38 284 GLY A C 1
ATOM 2128 O O . GLY A 1 284 ? 2.795 2.351 1.934 1.00 95.38 284 GLY A O 1
ATOM 2129 N N . CYS A 1 285 ? 3.292 1.453 -0.055 1.00 95.31 285 CYS A N 1
ATOM 2130 C CA . CYS A 1 285 ? 4.444 0.680 0.437 1.00 95.31 285 CYS A CA 1
ATOM 2131 C C . CYS A 1 285 ? 5.432 1.540 1.240 1.00 95.31 285 CYS A C 1
ATOM 2133 O O . CYS A 1 285 ? 5.905 1.136 2.300 1.00 95.31 285 CYS A O 1
ATOM 2135 N N . ILE A 1 286 ? 5.734 2.739 0.734 1.00 94.50 286 ILE A N 1
ATOM 2136 C CA . ILE A 1 286 ? 6.700 3.648 1.356 1.00 94.50 286 ILE A CA 1
ATOM 2137 C C . ILE A 1 286 ? 6.167 4.308 2.627 1.00 94.50 286 ILE A C 1
ATOM 2139 O O . ILE A 1 286 ? 6.969 4.767 3.426 1.00 94.50 286 ILE A O 1
ATOM 2143 N N . SER A 1 287 ? 4.850 4.333 2.855 1.00 93.44 287 SER A N 1
ATOM 2144 C CA . SER A 1 287 ? 4.293 4.838 4.113 1.00 93.44 287 SER A CA 1
ATOM 2145 C C . SER A 1 287 ? 4.811 4.014 5.295 1.00 93.44 287 SER A C 1
ATOM 2147 O O . SER A 1 287 ? 5.186 4.577 6.319 1.00 93.44 287 SER A O 1
ATOM 2149 N N . CYS A 1 288 ? 4.926 2.695 5.111 1.00 93.75 288 CYS A N 1
ATOM 2150 C CA . CYS A 1 288 ? 5.425 1.766 6.121 1.00 93.75 288 CYS A CA 1
ATOM 2151 C C . CYS A 1 288 ? 6.926 1.484 5.973 1.00 93.75 288 CYS A C 1
ATOM 2153 O O . CYS A 1 288 ? 7.684 1.607 6.927 1.00 93.75 288 CYS A O 1
ATOM 2155 N N . HIS A 1 289 ? 7.395 1.143 4.773 1.00 94.38 289 HIS A N 1
ATOM 2156 C CA . HIS A 1 289 ? 8.758 0.639 4.580 1.00 94.38 289 HIS A CA 1
ATOM 2157 C C . HIS A 1 289 ? 9.845 1.723 4.556 1.00 94.38 289 HIS A C 1
ATOM 2159 O O . HIS A 1 289 ? 11.010 1.397 4.354 1.00 94.38 289 HIS A O 1
ATOM 2165 N N . THR A 1 290 ? 9.525 3.000 4.796 1.00 92.81 290 THR A N 1
ATOM 2166 C CA . THR A 1 290 ? 10.552 4.034 5.033 1.00 92.81 290 THR A CA 1
ATOM 2167 C C . THR A 1 290 ? 10.752 4.388 6.504 1.00 92.81 290 THR A C 1
ATOM 2169 O O . THR A 1 290 ? 11.497 5.323 6.783 1.00 92.81 290 THR A O 1
ATOM 2172 N N . GLN A 1 291 ? 10.100 3.676 7.429 1.00 91.38 291 GLN A N 1
ATOM 2173 C CA . GLN A 1 291 ? 10.227 3.935 8.863 1.00 91.38 291 GLN A CA 1
ATOM 2174 C C . GLN A 1 291 ? 11.464 3.233 9.439 1.00 91.38 291 GLN A C 1
ATOM 2176 O O . GLN A 1 291 ? 11.484 2.012 9.599 1.00 91.38 291 GLN A O 1
ATOM 2181 N N . GLU A 1 292 ? 12.504 4.020 9.725 1.00 90.81 292 GLU A N 1
ATOM 2182 C CA . GLU A 1 292 ? 13.749 3.553 10.353 1.00 90.81 292 GLU A CA 1
ATOM 2183 C C . GLU A 1 292 ? 13.552 3.231 11.838 1.00 90.81 292 GLU A C 1
ATOM 2185 O O . GLU A 1 292 ? 14.024 2.201 12.321 1.00 90.81 292 GLU A O 1
ATOM 2190 N N . SER A 1 293 ? 12.814 4.095 12.529 1.00 87.00 293 SER A N 1
ATOM 2191 C CA . SER A 1 293 ? 12.501 4.019 13.955 1.00 87.00 293 SER A CA 1
ATOM 2192 C C . SER A 1 293 ? 10.988 3.847 14.144 1.00 87.00 293 SER A C 1
ATOM 2194 O O . SER A 1 293 ? 10.224 4.248 13.255 1.00 87.00 293 SER A O 1
ATOM 2196 N N . PRO A 1 294 ? 10.538 3.304 15.286 1.00 82.25 294 PRO A N 1
ATOM 2197 C CA . PRO A 1 294 ? 9.131 3.349 15.654 1.00 82.25 294 PRO A CA 1
ATOM 2198 C C . PRO A 1 294 ? 8.613 4.802 15.654 1.00 82.25 294 PRO A C 1
ATOM 2200 O O . PRO A 1 294 ? 9.303 5.689 16.174 1.00 82.25 294 PRO A O 1
ATOM 2203 N N . PRO A 1 295 ? 7.443 5.085 15.047 1.00 78.56 295 PRO A N 1
ATOM 2204 C CA . PRO A 1 295 ? 6.882 6.432 15.049 1.00 78.56 295 PRO A CA 1
ATOM 2205 C C . PRO A 1 295 ? 6.604 6.930 16.469 1.00 78.56 295 PRO A C 1
ATOM 2207 O O . PRO A 1 295 ? 6.099 6.170 17.294 1.00 78.56 295 PRO A O 1
ATOM 2210 N N . ALA A 1 296 ? 6.882 8.213 16.723 1.00 63.66 296 ALA A N 1
ATOM 2211 C CA . ALA A 1 296 ? 6.526 8.854 17.986 1.00 63.66 296 ALA A CA 1
ATOM 2212 C C . ALA A 1 296 ? 5.033 8.776 18.278 1.00 63.66 296 ALA A C 1
ATOM 2214 O O . ALA A 1 296 ? 4.170 8.741 17.401 1.00 63.66 296 ALA A O 1
ATOM 2215 N N . GLU A 1 297 ? 4.761 8.893 19.558 1.00 53.06 297 GLU A N 1
ATOM 2216 C CA . GLU A 1 297 ? 3.474 8.651 20.163 1.00 53.06 297 GLU A CA 1
ATOM 2217 C C . GLU A 1 297 ? 2.420 9.726 19.859 1.00 53.06 297 GLU A C 1
ATOM 2219 O O . GLU A 1 297 ? 1.230 9.432 19.766 1.00 53.06 297 GLU A O 1
ATOM 2224 N N . LEU A 1 298 ? 2.866 10.932 19.489 1.00 51.75 298 LEU A N 1
ATOM 2225 C CA . LEU A 1 298 ? 2.033 11.997 18.908 1.00 51.75 298 LEU A CA 1
ATOM 2226 C C . LEU A 1 298 ? 1.491 11.672 17.501 1.00 51.75 298 LEU A C 1
ATOM 2228 O O . LEU A 1 298 ? 0.649 12.400 16.965 1.00 51.75 298 LEU A O 1
ATOM 2232 N N . ALA A 1 299 ? 1.977 10.616 16.844 1.00 57.06 299 ALA A N 1
ATOM 2233 C CA . ALA A 1 299 ? 1.599 10.331 15.465 1.00 57.06 299 ALA A CA 1
ATOM 2234 C C . ALA A 1 299 ? 0.190 9.738 15.323 1.00 57.06 299 ALA A C 1
ATOM 2236 O O . ALA A 1 299 ? -0.239 9.576 14.196 1.00 57.06 299 ALA A O 1
ATOM 2237 N N . GLY A 1 300 ? -0.553 9.487 16.410 1.00 54.50 300 GLY A N 1
AT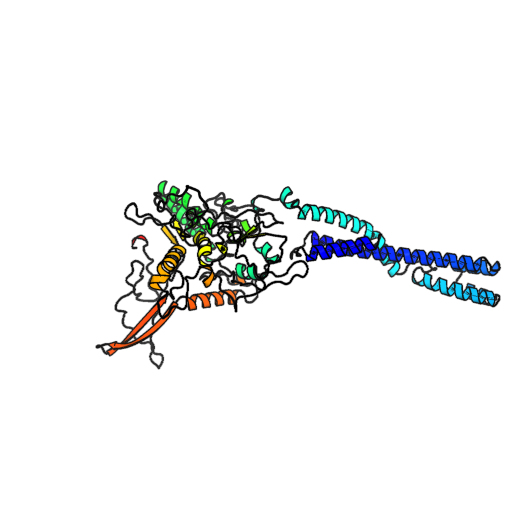OM 2238 C CA . GLY A 1 300 ? -1.944 9.011 16.376 1.00 54.50 300 GLY A CA 1
ATOM 2239 C C . GLY A 1 300 ? -2.936 9.920 15.629 1.00 54.50 300 GLY A C 1
ATOM 2240 O O . GLY A 1 300 ? -3.958 9.464 15.117 1.00 54.50 300 GLY A O 1
ATOM 2241 N N . PHE A 1 301 ? -2.614 11.208 15.501 1.00 66.94 301 PHE A N 1
ATOM 2242 C CA . PHE A 1 301 ? -3.284 12.148 14.590 1.00 66.94 301 PHE A CA 1
ATOM 2243 C C . PHE A 1 301 ? -2.292 13.029 13.800 1.00 66.94 301 PHE A C 1
ATOM 2245 O O . PHE A 1 301 ? -2.683 13.748 12.870 1.00 66.94 301 PHE A O 1
ATOM 2252 N N . GLY A 1 302 ? -1.006 12.987 14.165 1.00 72.62 302 GLY A N 1
ATOM 2253 C CA . GLY A 1 302 ? 0.071 13.733 13.527 1.00 72.62 302 GLY A CA 1
ATOM 2254 C C . GLY A 1 302 ? 0.471 13.193 12.145 1.00 72.62 302 GLY A C 1
ATOM 2255 O O . GLY A 1 302 ? 0.107 12.086 11.755 1.00 72.62 302 GLY A O 1
ATOM 2256 N N . PRO A 1 303 ? 1.220 13.979 11.355 1.00 79.50 303 PRO A N 1
ATOM 2257 C CA . PRO A 1 303 ? 1.720 13.525 10.064 1.00 79.50 303 PRO A CA 1
ATOM 2258 C C . PRO A 1 303 ? 2.773 12.421 10.241 1.00 79.50 303 PRO A C 1
ATOM 2260 O O . PRO A 1 303 ? 3.780 12.622 10.919 1.00 79.50 303 PRO A O 1
ATOM 2263 N N . LEU A 1 304 ? 2.583 11.286 9.564 1.00 85.00 304 LEU A N 1
ATOM 2264 C CA . LEU A 1 304 ? 3.590 10.227 9.490 1.00 85.00 304 LEU A CA 1
ATOM 2265 C C . LEU A 1 304 ? 4.759 10.681 8.591 1.00 85.00 304 LEU A C 1
ATOM 2267 O O . LEU A 1 304 ? 4.532 10.996 7.416 1.00 85.00 304 LEU A O 1
ATOM 2271 N N . PRO A 1 305 ? 6.010 10.718 9.082 1.00 85.00 305 PRO A N 1
ATOM 2272 C CA . PRO A 1 305 ? 7.146 11.109 8.260 1.00 85.00 305 PRO A CA 1
ATOM 2273 C C . PRO A 1 305 ? 7.425 10.036 7.201 1.00 85.00 305 PRO A C 1
ATOM 2275 O O . PRO A 1 305 ? 7.831 8.923 7.513 1.00 85.00 305 PRO A O 1
ATOM 2278 N N . VAL A 1 306 ? 7.234 10.365 5.922 1.00 89.81 306 VAL A N 1
ATOM 2279 C CA . VAL A 1 306 ? 7.576 9.467 4.808 1.00 89.81 306 VAL A CA 1
ATOM 2280 C C . VAL A 1 306 ? 8.818 9.983 4.097 1.00 89.81 306 VAL A C 1
ATOM 2282 O O . VAL A 1 306 ? 8.880 11.141 3.675 1.00 89.81 306 VAL A O 1
ATOM 2285 N N . ALA A 1 307 ? 9.828 9.126 3.945 1.00 87.94 307 ALA A N 1
ATOM 2286 C CA . ALA A 1 307 ? 11.076 9.528 3.315 1.00 87.94 307 ALA A CA 1
ATOM 2287 C C . ALA A 1 307 ? 10.894 9.700 1.799 1.00 87.94 307 ALA A C 1
ATOM 2289 O O . ALA A 1 307 ? 10.465 8.785 1.093 1.00 87.94 307 ALA A O 1
ATOM 2290 N N . SER A 1 308 ? 11.291 10.864 1.279 1.00 84.44 308 SER A N 1
ATOM 2291 C CA . SER A 1 308 ? 11.398 11.069 -0.170 1.00 84.44 308 SER A CA 1
ATOM 2292 C C . SER A 1 308 ? 12.579 10.273 -0.741 1.00 84.44 308 SER A C 1
ATOM 2294 O O . SER A 1 308 ? 13.675 10.266 -0.178 1.00 84.44 308 SER A O 1
ATOM 2296 N N . GLN A 1 309 ? 12.359 9.593 -1.865 1.00 75.94 309 GLN A N 1
ATOM 2297 C CA . GLN A 1 309 ? 13.317 8.728 -2.543 1.00 75.94 309 GLN A CA 1
ATOM 2298 C C . GLN A 1 309 ? 13.319 8.984 -4.058 1.00 75.94 309 GLN A C 1
ATOM 2300 O O . GLN A 1 309 ? 12.350 9.445 -4.661 1.00 75.94 309 GLN A O 1
ATOM 2305 N N . GLY A 1 310 ? 14.439 8.702 -4.719 1.00 67.25 310 GLY A N 1
ATOM 2306 C CA . GLY A 1 310 ? 14.571 8.958 -6.151 1.00 67.25 310 GLY A CA 1
ATOM 2307 C C . GLY A 1 310 ? 13.831 7.925 -7.008 1.00 67.25 310 GLY A C 1
ATOM 2308 O O . GLY A 1 310 ? 13.869 6.732 -6.729 1.00 67.25 310 GLY A O 1
ATOM 2309 N N . ALA A 1 311 ? 13.293 8.342 -8.157 1.00 62.97 311 ALA A N 1
ATOM 2310 C CA . ALA A 1 311 ? 12.604 7.449 -9.105 1.00 62.97 311 ALA A CA 1
ATOM 2311 C C . ALA A 1 311 ? 13.433 6.230 -9.586 1.00 62.97 311 ALA A C 1
ATOM 2313 O O . ALA A 1 311 ? 12.885 5.247 -10.078 1.00 62.97 311 ALA A O 1
ATOM 2314 N N . ASN A 1 312 ? 14.765 6.278 -9.462 1.00 68.38 312 ASN A N 1
ATOM 2315 C CA . ASN A 1 312 ? 15.670 5.195 -9.863 1.00 68.38 312 ASN A CA 1
ATOM 2316 C C . ASN A 1 312 ? 16.393 4.503 -8.699 1.00 68.38 312 ASN A C 1
ATOM 2318 O O . ASN A 1 312 ? 17.064 3.499 -8.941 1.00 68.38 312 ASN A O 1
ATOM 2322 N N . ASN A 1 313 ? 16.258 5.028 -7.481 1.00 80.38 313 ASN A N 1
ATOM 2323 C CA . ASN A 1 313 ? 16.813 4.477 -6.252 1.00 80.38 313 ASN A CA 1
ATOM 2324 C C . ASN A 1 313 ? 15.814 4.751 -5.128 1.00 80.38 313 ASN A C 1
ATOM 2326 O O . ASN A 1 313 ? 15.695 5.893 -4.685 1.00 80.38 313 ASN A O 1
ATOM 2330 N N . PHE A 1 314 ? 15.132 3.704 -4.680 1.00 86.56 314 PHE A N 1
ATOM 2331 C CA . PHE A 1 314 ? 14.095 3.787 -3.661 1.00 86.56 314 PHE A CA 1
ATOM 2332 C C . PHE A 1 314 ? 14.685 3.890 -2.243 1.00 86.56 314 PHE A C 1
ATOM 2334 O O . PHE A 1 314 ? 13.946 3.817 -1.273 1.00 86.56 314 PHE A O 1
ATOM 2341 N N . GLY A 1 315 ? 16.003 4.068 -2.099 1.00 87.81 315 GLY A N 1
ATOM 2342 C CA . GLY A 1 315 ? 16.653 4.284 -0.807 1.00 87.81 315 GLY A CA 1
ATOM 2343 C C . GLY A 1 315 ? 16.774 3.009 0.018 1.00 87.81 315 GLY A C 1
ATOM 2344 O O . GLY A 1 315 ? 16.966 1.930 -0.539 1.00 87.81 315 GLY A O 1
ATOM 2345 N N . ILE A 1 316 ? 16.727 3.144 1.341 1.00 90.12 316 ILE A N 1
ATOM 2346 C CA . ILE A 1 316 ? 16.647 2.009 2.265 1.00 90.12 316 ILE A CA 1
ATOM 2347 C C . ILE A 1 316 ? 15.172 1.716 2.512 1.00 90.12 316 ILE A C 1
ATOM 2349 O O . ILE A 1 316 ? 14.394 2.641 2.733 1.00 90.12 316 ILE A O 1
ATOM 2353 N N . GLN A 1 317 ? 14.809 0.441 2.413 1.00 91.38 317 GLN A N 1
ATOM 2354 C CA . GLN A 1 317 ? 13.500 -0.060 2.801 1.00 91.38 317 GLN A CA 1
ATOM 2355 C C . GLN A 1 317 ? 13.659 -0.867 4.089 1.00 91.38 317 GLN A C 1
ATOM 2357 O O . GLN A 1 317 ? 14.584 -1.675 4.197 1.00 91.38 317 GLN A O 1
ATOM 2362 N N . TYR A 1 318 ? 12.780 -0.632 5.053 1.00 92.31 318 TYR A N 1
ATOM 2363 C CA . TYR A 1 318 ? 12.850 -1.226 6.379 1.00 92.31 318 TYR A CA 1
ATOM 2364 C C . TYR A 1 318 ? 11.861 -2.374 6.532 1.00 92.31 318 TYR A C 1
ATOM 2366 O O . TYR A 1 318 ? 10.770 -2.351 5.961 1.00 92.31 318 TYR A O 1
ATOM 2374 N N . GLY A 1 319 ? 12.263 -3.413 7.250 1.00 90.12 319 GLY A N 1
ATOM 2375 C CA . GLY A 1 319 ? 11.458 -4.608 7.468 1.00 90.12 319 GLY A CA 1
ATOM 2376 C C . GLY A 1 319 ? 12.297 -5.760 8.016 1.00 90.12 319 GLY A C 1
ATOM 2377 O O . GLY A 1 319 ? 13.519 -5.631 8.108 1.00 90.12 319 GLY A O 1
ATOM 2378 N N . PRO A 1 320 ? 11.675 -6.910 8.335 1.00 86.19 320 PRO A N 1
ATOM 2379 C CA . PRO A 1 320 ? 12.390 -8.058 8.880 1.00 86.19 320 PRO A CA 1
ATOM 2380 C C . PRO A 1 320 ? 13.583 -8.462 7.999 1.00 86.19 320 PRO A C 1
ATOM 2382 O O . PRO A 1 320 ? 13.426 -8.760 6.805 1.00 86.19 320 PRO A O 1
ATOM 2385 N N . LEU A 1 321 ? 14.787 -8.489 8.580 1.00 81.69 321 LEU A N 1
ATOM 2386 C CA . LEU A 1 321 ? 15.992 -8.897 7.866 1.00 81.69 321 LEU A CA 1
ATOM 2387 C C . LEU A 1 321 ? 16.201 -10.410 7.989 1.00 81.69 321 LEU A C 1
ATOM 2389 O O . LEU A 1 321 ? 16.466 -10.949 9.058 1.00 81.69 321 LEU A O 1
ATOM 2393 N N . PHE A 1 322 ? 16.131 -11.104 6.856 1.00 76.31 322 PHE A N 1
ATOM 2394 C CA . PHE A 1 322 ? 16.414 -12.537 6.787 1.00 76.31 322 PHE A CA 1
ATOM 2395 C C . PHE A 1 322 ? 17.875 -12.764 6.384 1.00 76.31 322 PHE A C 1
ATOM 2397 O O . PHE A 1 322 ? 18.253 -12.461 5.246 1.00 76.31 322 PHE A O 1
ATOM 2404 N N . GLU A 1 323 ? 18.677 -13.298 7.309 1.00 74.25 323 GLU A N 1
ATOM 2405 C CA . GLU A 1 323 ? 20.100 -13.614 7.094 1.00 74.25 323 GLU A CA 1
ATOM 2406 C C . GLU A 1 323 ? 20.346 -15.045 6.586 1.00 74.25 323 GLU A C 1
ATOM 2408 O O . GLU A 1 323 ? 21.401 -15.320 6.017 1.00 74.25 323 GLU A O 1
ATOM 2413 N N . ASP A 1 324 ? 19.385 -15.961 6.748 1.00 76.44 324 ASP A N 1
ATOM 2414 C CA . ASP A 1 324 ? 19.477 -17.327 6.222 1.00 76.44 324 ASP A CA 1
ATOM 2415 C C . ASP A 1 324 ? 18.211 -17.702 5.436 1.00 76.44 324 ASP A C 1
ATOM 2417 O O . ASP A 1 324 ? 17.149 -17.876 6.039 1.00 76.44 324 ASP A O 1
ATOM 2421 N N . PRO A 1 325 ? 18.294 -17.842 4.101 1.00 72.12 325 PRO A N 1
ATOM 2422 C CA . PRO A 1 325 ? 19.453 -17.556 3.246 1.00 72.12 325 PRO A CA 1
ATOM 2423 C C . PRO A 1 325 ? 19.656 -16.048 2.980 1.00 72.12 325 PRO A C 1
ATOM 2425 O O . PRO A 1 325 ? 18.698 -15.265 2.989 1.00 72.12 325 PRO A O 1
ATOM 2428 N N . ASP A 1 326 ? 20.906 -15.679 2.657 1.00 76.06 326 ASP A N 1
ATOM 2429 C CA . ASP A 1 326 ? 21.349 -14.303 2.373 1.00 76.06 326 ASP A CA 1
ATOM 2430 C C . ASP A 1 326 ? 20.368 -13.517 1.470 1.00 76.06 326 ASP A C 1
ATOM 2432 O O . ASP A 1 326 ? 19.837 -14.067 0.491 1.00 76.06 326 ASP A O 1
ATOM 2436 N N . PRO A 1 327 ? 20.178 -12.203 1.715 1.00 73.69 327 PRO A N 1
ATOM 2437 C CA . PRO A 1 327 ? 19.398 -11.334 0.845 1.00 73.69 327 PRO A CA 1
ATOM 2438 C C . PRO A 1 327 ? 19.829 -11.379 -0.617 1.00 73.69 327 PRO A C 1
ATOM 2440 O O . PRO A 1 327 ? 21.011 -11.301 -0.965 1.00 73.69 327 PRO A O 1
ATOM 2443 N N . VAL A 1 328 ? 18.830 -11.439 -1.499 1.00 78.25 328 VAL A N 1
ATOM 2444 C CA . VAL A 1 328 ? 19.043 -11.257 -2.933 1.00 78.25 328 VAL A CA 1
ATOM 2445 C C . VAL A 1 328 ? 19.570 -9.832 -3.150 1.00 78.25 328 VAL A C 1
ATOM 2447 O O . VAL A 1 328 ? 18.934 -8.886 -2.693 1.00 78.25 328 VAL A O 1
ATOM 2450 N N . PRO A 1 329 ? 20.709 -9.627 -3.836 1.00 74.50 329 PRO A N 1
ATOM 2451 C CA . PRO A 1 329 ? 21.233 -8.284 -4.058 1.00 74.50 329 PRO A CA 1
ATOM 2452 C C . PRO A 1 329 ? 20.299 -7.501 -4.988 1.00 74.50 329 PRO A C 1
ATOM 2454 O O . PRO A 1 329 ? 20.179 -7.848 -6.161 1.00 74.50 329 PRO A O 1
ATOM 2457 N N . VAL A 1 330 ? 19.662 -6.435 -4.491 1.00 72.88 330 VAL A N 1
ATOM 2458 C CA . VAL A 1 330 ? 18.729 -5.604 -5.270 1.00 72.88 330 VAL A CA 1
ATOM 2459 C C . VAL A 1 330 ? 19.393 -4.269 -5.646 1.00 72.88 330 VAL A C 1
ATOM 2461 O O . VAL A 1 330 ? 19.899 -3.570 -4.775 1.00 72.88 330 VAL A O 1
ATOM 2464 N N . PRO A 1 331 ? 19.416 -3.862 -6.932 1.00 71.12 331 PRO A N 1
ATOM 2465 C CA . PRO A 1 331 ? 20.027 -2.588 -7.338 1.00 71.12 331 PRO A CA 1
ATOM 2466 C C . PRO A 1 331 ? 19.187 -1.344 -7.020 1.00 71.12 331 PRO A C 1
ATOM 2468 O O . PRO A 1 331 ? 19.673 -0.228 -7.192 1.00 71.12 331 PRO A O 1
ATOM 2471 N N . LYS A 1 332 ? 17.905 -1.532 -6.688 1.00 79.00 332 LYS A N 1
ATOM 2472 C CA . LYS A 1 332 ? 16.895 -0.469 -6.602 1.00 79.00 332 LYS A CA 1
ATOM 2473 C C . LYS A 1 332 ? 16.727 0.101 -5.203 1.00 79.00 332 LYS A C 1
ATOM 2475 O O . LYS A 1 332 ? 16.394 1.274 -5.106 1.00 79.00 332 LYS A O 1
ATOM 2480 N N . HIS A 1 333 ? 16.956 -0.700 -4.171 1.00 88.06 333 HIS A N 1
ATOM 2481 C CA . HIS A 1 333 ? 16.892 -0.279 -2.779 1.00 88.06 333 HIS A CA 1
ATOM 2482 C C . HIS A 1 333 ? 17.813 -1.140 -1.915 1.00 88.06 333 HIS A C 1
ATOM 2484 O O . HIS A 1 333 ? 18.158 -2.263 -2.291 1.00 88.06 333 HIS A O 1
ATOM 2490 N N . GLY A 1 334 ? 18.222 -0.596 -0.772 1.00 87.00 334 GLY A N 1
ATOM 2491 C CA . GLY A 1 334 ? 18.784 -1.371 0.329 1.00 87.00 334 GLY A CA 1
ATOM 2492 C C . GLY A 1 334 ? 17.684 -1.947 1.219 1.00 87.00 334 GLY A C 1
ATOM 2493 O O . GLY A 1 334 ? 16.515 -1.586 1.078 1.00 87.00 334 GLY A O 1
ATOM 2494 N N . MET A 1 335 ? 18.079 -2.840 2.121 1.00 86.31 335 MET A N 1
ATOM 2495 C CA . MET A 1 335 ? 17.234 -3.368 3.191 1.00 86.31 335 MET A CA 1
ATOM 2496 C C . MET A 1 335 ? 17.960 -3.184 4.518 1.00 86.31 335 MET A C 1
ATOM 2498 O O . MET A 1 335 ? 19.170 -3.418 4.567 1.00 86.31 335 MET A O 1
ATOM 2502 N N . ASP A 1 336 ? 17.230 -2.796 5.555 1.00 87.75 336 ASP A N 1
ATOM 2503 C CA . ASP A 1 336 ? 17.740 -2.624 6.916 1.00 87.75 336 ASP A CA 1
ATOM 2504 C C . ASP A 1 336 ? 16.625 -2.982 7.921 1.00 87.75 336 ASP A C 1
ATOM 2506 O O . ASP A 1 336 ? 15.464 -2.683 7.642 1.00 87.75 336 ASP A O 1
ATOM 2510 N N . PRO A 1 337 ? 16.912 -3.658 9.046 1.00 86.31 337 PRO A N 1
ATOM 2511 C CA . PRO A 1 337 ? 15.898 -3.942 10.062 1.00 86.31 337 PRO A CA 1
ATOM 2512 C C . PRO A 1 337 ? 15.448 -2.713 10.869 1.00 86.31 337 PRO A C 1
ATOM 2514 O O . PRO A 1 337 ? 14.517 -2.822 11.663 1.00 86.31 337 PRO A O 1
ATOM 2517 N N . GLY A 1 338 ? 16.076 -1.551 10.675 1.00 87.44 338 GLY A N 1
ATOM 2518 C CA . GLY A 1 338 ? 15.783 -0.342 11.437 1.00 87.44 338 GLY A CA 1
ATOM 2519 C C . GLY A 1 338 ? 16.504 -0.318 12.781 1.00 87.44 338 GLY A C 1
ATOM 2520 O O . GLY A 1 338 ? 17.288 -1.211 13.119 1.00 87.44 338 GLY A O 1
ATOM 2521 N N . ASN A 1 339 ? 16.252 0.737 13.553 1.00 86.75 339 ASN A N 1
ATOM 2522 C CA . ASN A 1 339 ? 16.869 0.910 14.864 1.00 86.75 339 ASN A CA 1
ATOM 2523 C C . ASN A 1 339 ? 16.394 -0.174 15.840 1.00 86.75 339 ASN A C 1
ATOM 2525 O O . ASN A 1 339 ? 15.221 -0.529 15.868 1.00 86.75 339 ASN A O 1
ATOM 2529 N N . ASP A 1 340 ? 17.330 -0.736 16.605 1.00 82.88 340 ASP A N 1
ATOM 2530 C CA . ASP A 1 340 ? 17.067 -1.774 17.612 1.00 82.88 340 ASP A CA 1
ATOM 2531 C C . ASP A 1 340 ? 16.332 -3.034 17.103 1.00 82.88 340 ASP A C 1
ATOM 2533 O O . ASP A 1 340 ? 15.841 -3.821 17.904 1.00 82.88 340 ASP A O 1
ATOM 2537 N N . ASP A 1 341 ? 16.336 -3.279 15.784 1.00 82.88 341 ASP A N 1
ATOM 2538 C CA . ASP A 1 341 ? 15.716 -4.453 15.145 1.00 82.88 341 ASP A CA 1
ATOM 2539 C C . ASP A 1 341 ? 14.190 -4.551 15.372 1.00 82.88 341 ASP A C 1
ATOM 2541 O O . ASP A 1 341 ? 13.623 -5.642 15.316 1.00 82.88 341 ASP A O 1
ATOM 2545 N N . TRP A 1 342 ? 13.503 -3.418 15.590 1.00 87.44 342 TRP A N 1
ATOM 2546 C CA . TRP A 1 342 ? 12.067 -3.373 15.937 1.00 87.44 342 TRP A CA 1
ATOM 2547 C C . TRP A 1 342 ? 11.140 -3.986 14.873 1.00 87.44 342 TRP A C 1
ATOM 2549 O O . TRP A 1 342 ? 10.043 -4.462 15.169 1.00 87.44 342 TRP A O 1
ATOM 2559 N N . TRP A 1 343 ? 11.585 -4.032 13.614 1.00 89.69 343 TRP A N 1
ATOM 2560 C CA . TRP A 1 343 ? 10.861 -4.716 12.543 1.00 89.69 343 TRP A CA 1
ATOM 2561 C C . TRP A 1 343 ? 10.895 -6.244 12.656 1.00 89.69 343 TRP A C 1
ATOM 2563 O O . TRP A 1 343 ? 10.112 -6.916 11.983 1.00 89.69 343 TRP A O 1
ATOM 2573 N N . SER A 1 344 ? 11.803 -6.819 13.450 1.00 86.88 344 SER A N 1
ATOM 2574 C CA . SER A 1 344 ? 11.970 -8.273 13.562 1.00 86.88 344 SER A CA 1
ATOM 2575 C C . SER A 1 344 ? 10.869 -8.955 14.371 1.00 86.88 344 SER A C 1
ATOM 2577 O O . SER A 1 344 ? 10.620 -10.149 14.170 1.00 86.88 344 SER A O 1
ATOM 2579 N N . THR A 1 345 ? 10.178 -8.219 15.246 1.00 88.62 345 THR A N 1
ATOM 2580 C CA . THR A 1 345 ? 9.090 -8.752 16.066 1.00 88.62 345 THR A CA 1
ATOM 2581 C C . THR A 1 345 ? 7.755 -8.135 15.667 1.00 88.62 345 THR A C 1
ATOM 2583 O O . THR A 1 345 ? 7.648 -6.961 15.317 1.00 88.62 345 THR A O 1
ATOM 2586 N N . THR A 1 346 ? 6.692 -8.937 15.699 1.00 89.75 346 THR A N 1
ATOM 2587 C CA . THR A 1 346 ? 5.344 -8.442 15.391 1.00 89.75 346 THR A CA 1
ATOM 2588 C C . THR A 1 346 ? 4.800 -7.534 16.488 1.00 89.75 346 THR A C 1
ATOM 2590 O O . THR A 1 346 ? 3.983 -6.666 16.197 1.00 89.75 346 THR A O 1
ATOM 2593 N N . VAL A 1 347 ? 5.254 -7.707 17.732 1.00 90.62 347 VAL A N 1
ATOM 2594 C CA . VAL A 1 347 ? 4.856 -6.868 18.867 1.00 90.62 347 VAL A CA 1
ATOM 2595 C C . VAL A 1 347 ? 5.456 -5.469 18.733 1.00 90.62 347 VAL A C 1
ATOM 2597 O O . VAL A 1 347 ? 4.693 -4.517 18.673 1.00 90.62 347 VAL A O 1
ATOM 2600 N N . GLU A 1 348 ? 6.774 -5.325 18.587 1.00 88.81 348 GLU A N 1
ATOM 2601 C CA . GLU A 1 348 ? 7.410 -3.997 18.474 1.00 88.81 348 GLU A CA 1
ATOM 2602 C C . GLU A 1 348 ? 6.962 -3.278 17.192 1.00 88.81 348 GLU A C 1
ATOM 2604 O O . GLU A 1 348 ? 6.583 -2.108 17.225 1.00 88.81 348 GLU A O 1
ATOM 2609 N N . SER A 1 349 ? 6.873 -3.997 16.064 1.00 90.88 349 SER A N 1
ATOM 2610 C CA . SER A 1 349 ? 6.381 -3.410 14.807 1.00 90.88 349 SER A CA 1
ATOM 2611 C C . SER A 1 349 ? 4.917 -2.960 14.831 1.00 90.88 349 SER A C 1
ATOM 2613 O O . SER A 1 349 ? 4.502 -2.196 13.955 1.00 90.88 349 SER A O 1
ATOM 2615 N N . SER A 1 350 ? 4.135 -3.354 15.843 1.00 91.12 350 SER A N 1
ATOM 2616 C CA . SER A 1 350 ? 2.746 -2.904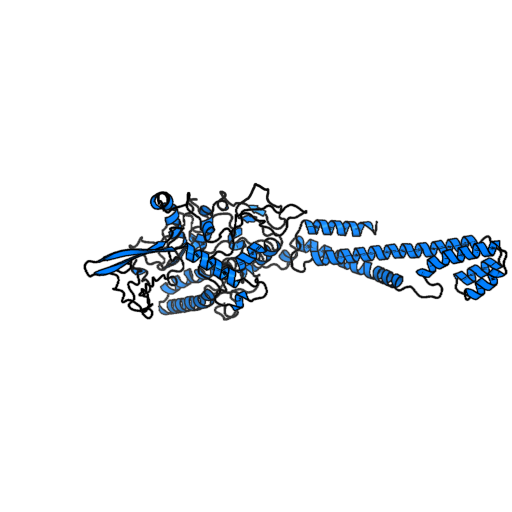 15.993 1.00 91.12 350 SER A CA 1
ATOM 2617 C C . SER A 1 350 ? 2.639 -1.400 16.255 1.00 91.12 350 SER A C 1
ATOM 2619 O O . SER A 1 350 ? 1.613 -0.814 15.902 1.00 91.12 350 SER A O 1
ATOM 2621 N N . GLN A 1 351 ? 3.682 -0.751 16.788 1.00 86.75 351 GLN A N 1
ATOM 2622 C CA . GLN A 1 351 ? 3.701 0.699 17.027 1.00 86.75 351 GLN A CA 1
ATOM 2623 C C . GLN A 1 351 ? 3.486 1.507 15.741 1.00 86.75 351 GLN A C 1
ATOM 2625 O O . GLN A 1 351 ? 2.821 2.544 15.749 1.00 86.75 351 GLN A O 1
ATOM 2630 N N . LEU A 1 352 ? 3.924 0.975 14.594 1.00 89.44 352 LEU A N 1
ATOM 2631 C CA . LEU A 1 352 ? 3.624 1.565 13.290 1.00 89.44 352 LEU A CA 1
ATOM 2632 C C . LEU A 1 352 ? 2.121 1.631 13.006 1.00 89.44 352 LEU A C 1
ATOM 2634 O O . LEU A 1 352 ? 1.637 2.601 12.429 1.00 89.44 352 LEU A O 1
ATOM 2638 N N . CYS A 1 353 ? 1.377 0.595 13.391 1.00 90.44 353 CYS A N 1
ATOM 2639 C CA . CYS A 1 353 ? -0.073 0.574 13.242 1.00 90.44 353 CYS A CA 1
ATOM 2640 C C . CYS A 1 353 ? -0.716 1.619 14.159 1.00 90.44 353 CYS A C 1
ATOM 2642 O O . CYS A 1 353 ? -1.672 2.281 13.750 1.00 90.44 353 CYS A O 1
ATOM 2644 N N . GLY A 1 354 ? -0.174 1.786 15.371 1.00 86.44 354 GLY A N 1
ATOM 2645 C CA . GLY A 1 354 ? -0.621 2.760 16.364 1.00 86.44 354 GLY A CA 1
ATOM 2646 C C . GLY A 1 354 ? -0.644 4.199 15.847 1.00 86.44 354 GLY A C 1
ATOM 2647 O O . GLY A 1 354 ? -1.624 4.900 16.092 1.00 86.44 354 GLY A O 1
ATOM 2648 N N . ALA A 1 355 ? 0.306 4.575 14.983 1.00 85.25 355 ALA A N 1
ATOM 2649 C CA . ALA A 1 355 ? 0.330 5.880 14.311 1.00 85.25 355 ALA A CA 1
ATOM 2650 C C . ALA A 1 355 ? -0.931 6.196 13.470 1.00 85.25 355 ALA A C 1
ATOM 2652 O O . ALA A 1 355 ? -1.161 7.333 13.094 1.00 85.25 355 ALA A O 1
ATOM 2653 N N . CYS A 1 356 ? -1.780 5.221 13.135 1.00 88.12 356 CYS A N 1
ATOM 2654 C CA . CYS A 1 356 ? -3.083 5.486 12.493 1.00 88.12 356 CYS A CA 1
ATOM 2655 C C . CYS A 1 356 ? -4.252 4.761 13.188 1.00 88.12 356 CYS A C 1
ATOM 2657 O O . CYS A 1 356 ? -5.411 4.811 12.750 1.00 88.12 356 CYS A O 1
ATOM 2659 N N . HIS A 1 357 ? -3.958 3.997 14.241 1.00 89.31 357 HIS A N 1
ATOM 2660 C CA . HIS A 1 357 ? -4.918 3.185 14.987 1.00 89.31 357 HIS A CA 1
ATOM 2661 C C . HIS A 1 357 ? -5.069 3.612 16.451 1.00 89.31 357 HIS A C 1
ATOM 2663 O O . HIS A 1 357 ? -5.786 2.933 17.189 1.00 89.31 357 HIS A O 1
ATOM 2669 N N . ASN A 1 358 ? -4.500 4.764 16.811 1.00 83.50 358 ASN A N 1
ATOM 2670 C CA . ASN A 1 358 ? -4.714 5.452 18.075 1.00 83.50 358 ASN A CA 1
ATOM 2671 C C . ASN A 1 358 ? -5.072 6.934 17.855 1.00 83.50 358 ASN A C 1
ATOM 2673 O O . ASN A 1 358 ? -4.217 7.804 17.919 1.00 83.50 358 ASN A O 1
ATOM 2677 N N . VAL A 1 359 ? -6.326 7.235 17.523 1.00 81.31 359 VAL A N 1
ATOM 2678 C CA . VAL A 1 359 ? -6.757 8.582 17.125 1.00 81.31 359 VAL A CA 1
ATOM 2679 C C . VAL A 1 359 ? -7.625 9.196 18.223 1.00 81.31 359 VAL A C 1
ATOM 2681 O O . VAL A 1 359 ? -8.789 8.813 18.394 1.00 81.31 359 VAL A O 1
ATOM 2684 N N . LYS A 1 360 ? -7.070 10.187 18.917 1.00 78.19 360 LYS A N 1
ATOM 2685 C CA . LYS A 1 360 ? -7.757 11.054 19.880 1.00 78.19 360 LYS A CA 1
ATOM 2686 C C . LYS A 1 360 ? -7.582 12.501 19.418 1.00 78.19 360 LYS A C 1
ATOM 2688 O O . LYS A 1 360 ? -6.587 12.831 18.772 1.00 78.19 360 LYS A O 1
ATOM 2693 N N . VAL A 1 361 ? -8.594 13.328 19.634 1.00 74.81 361 VAL A N 1
ATOM 2694 C CA . VAL A 1 361 ? -8.581 14.744 19.260 1.00 74.81 361 VAL A CA 1
ATOM 2695 C C . VAL A 1 361 ? -8.724 15.554 20.531 1.00 74.81 361 VAL A C 1
ATOM 2697 O O . VAL A 1 361 ? -9.760 15.444 21.183 1.00 74.81 361 VAL A O 1
ATOM 2700 N N . ASP A 1 362 ? -7.699 16.359 20.797 1.00 69.50 362 ASP A N 1
ATOM 2701 C CA . ASP A 1 362 ? -7.680 17.395 21.829 1.00 69.50 362 ASP A CA 1
ATOM 2702 C C . ASP A 1 362 ? -8.734 18.466 21.491 1.00 69.50 362 ASP A C 1
ATOM 2704 O O . ASP A 1 362 ? -8.604 19.193 20.492 1.00 69.50 362 ASP A O 1
ATOM 2708 N N . VAL A 1 363 ? -9.840 18.481 22.238 1.00 65.56 363 VAL A N 1
ATOM 2709 C CA . VAL A 1 363 ? -10.987 19.366 21.972 1.00 65.56 363 VAL A CA 1
ATOM 2710 C C . VAL A 1 363 ? -10.949 20.629 22.813 1.00 65.56 363 VAL A C 1
ATOM 2712 O O . VAL A 1 363 ? -11.445 21.662 22.360 1.00 65.56 363 VAL A O 1
ATOM 2715 N N . ASP A 1 364 ? -10.409 20.591 24.018 1.00 58.50 364 ASP A N 1
ATOM 2716 C CA . ASP A 1 364 ? -10.470 21.718 24.944 1.00 58.50 364 ASP A CA 1
ATOM 2717 C C . ASP A 1 364 ? -9.167 22.559 24.935 1.00 58.50 364 ASP A C 1
ATOM 2719 O O . ASP A 1 364 ? -9.173 23.742 25.308 1.00 58.50 364 ASP A O 1
ATOM 2723 N N . GLY A 1 365 ? -8.095 22.010 24.351 1.00 56.28 365 GLY A N 1
ATOM 2724 C CA . GLY A 1 365 ? -6.799 22.637 24.151 1.00 56.28 365 GLY A CA 1
ATOM 2725 C C . GLY A 1 365 ? -5.921 22.664 25.399 1.00 56.28 365 GLY A C 1
ATOM 2726 O O . GLY A 1 365 ? -4.984 23.481 25.431 1.00 56.28 365 GLY A O 1
ATOM 2727 N N . ASP A 1 366 ? -6.225 21.866 26.427 1.00 55.97 366 ASP A N 1
ATOM 2728 C CA . ASP A 1 366 ? -5.355 21.688 27.593 1.00 55.97 366 ASP A CA 1
ATOM 2729 C C . ASP A 1 366 ? -4.230 20.659 27.355 1.00 55.97 366 ASP A C 1
ATOM 2731 O O . ASP A 1 366 ? -3.148 20.789 27.948 1.00 55.97 366 ASP A O 1
ATOM 2735 N N . GLY A 1 367 ? -4.406 19.834 26.321 1.00 54.97 367 GLY A N 1
ATOM 2736 C CA . GLY A 1 367 ? -3.430 18.918 25.749 1.00 54.97 367 GLY A CA 1
ATOM 2737 C C . GLY A 1 367 ? -3.658 17.480 26.202 1.00 54.97 367 GLY A C 1
ATOM 2738 O O . GLY A 1 367 ? -4.091 17.226 27.307 1.00 54.97 367 GLY A O 1
ATOM 2739 N N . LEU A 1 368 ? -3.260 16.505 25.382 1.00 57.75 368 LEU A N 1
ATOM 2740 C CA . LEU A 1 368 ? -3.190 15.110 25.834 1.00 57.75 368 LEU A CA 1
ATOM 2741 C C . LEU A 1 368 ? -2.113 14.958 26.924 1.00 57.75 368 LEU A C 1
ATOM 2743 O O . LEU A 1 368 ? -1.142 15.725 26.946 1.00 57.75 368 LEU A O 1
ATOM 2747 N N . SER A 1 369 ? -2.289 13.969 27.808 1.00 48.00 369 SER A N 1
ATOM 2748 C CA . SER A 1 369 ? -1.477 13.718 29.012 1.00 48.00 369 SER A CA 1
ATOM 2749 C C . SER A 1 369 ? -0.003 14.150 28.866 1.00 48.00 369 SER A C 1
ATOM 2751 O O . SER A 1 369 ? 0.722 13.614 28.023 1.00 48.00 369 SER A O 1
ATOM 2753 N N . PRO A 1 370 ? 0.506 15.095 29.683 1.00 40.69 370 PRO A N 1
ATOM 2754 C CA . PRO A 1 370 ? 1.854 15.621 29.509 1.00 40.69 370 PRO A CA 1
ATOM 2755 C C . PRO A 1 370 ? 2.916 14.620 29.980 1.00 40.69 370 PRO A C 1
ATOM 2757 O O . PRO A 1 370 ? 3.143 14.456 31.182 1.00 40.69 370 PRO A O 1
ATOM 2760 N N . ILE A 1 371 ? 3.656 14.027 29.041 1.00 45.19 371 ILE A N 1
ATOM 2761 C CA . ILE A 1 371 ? 4.912 13.318 29.331 1.00 45.19 371 ILE A CA 1
ATOM 2762 C C . ILE A 1 371 ? 6.104 14.217 28.961 1.00 45.19 371 ILE A C 1
ATOM 2764 O O . ILE A 1 371 ? 6.061 14.996 28.007 1.00 45.19 371 ILE A O 1
ATOM 2768 N N . GLU A 1 372 ? 7.173 14.181 29.771 1.00 40.91 372 GLU A N 1
ATOM 2769 C CA . GLU A 1 372 ? 8.415 14.947 29.560 1.00 40.91 372 GLU A CA 1
ATOM 2770 C C . GLU A 1 372 ? 9.218 14.414 28.352 1.00 40.91 372 GLU A C 1
ATOM 2772 O O . GLU A 1 372 ? 10.328 13.908 28.508 1.00 40.91 372 GLU A O 1
ATOM 2777 N N . VAL A 1 373 ? 8.694 14.571 27.138 1.00 44.97 373 VAL A N 1
ATOM 2778 C CA . VAL A 1 373 ? 9.432 14.356 25.885 1.00 44.97 373 VAL A CA 1
ATOM 2779 C C . VAL A 1 373 ? 9.693 15.686 25.174 1.00 44.97 373 VAL A C 1
ATOM 2781 O O . VAL A 1 373 ? 9.002 16.687 25.388 1.00 44.97 373 VAL A O 1
ATOM 2784 N N . GLU A 1 374 ? 10.759 15.762 24.367 1.00 42.94 374 GLU A N 1
ATOM 2785 C CA . GLU A 1 374 ? 11.048 16.981 23.603 1.00 42.94 374 GLU A CA 1
ATOM 2786 C C . GLU A 1 374 ? 9.893 17.264 22.629 1.00 42.94 374 GLU A C 1
ATOM 2788 O O . GLU A 1 374 ? 9.651 16.501 21.696 1.00 42.94 374 GLU A O 1
ATOM 2793 N N . ALA A 1 375 ? 9.193 18.386 22.831 1.00 40.09 375 ALA A N 1
ATOM 2794 C CA . ALA A 1 375 ? 8.124 18.836 21.945 1.00 40.09 375 ALA A CA 1
ATOM 2795 C C . ALA A 1 375 ? 8.587 18.825 20.474 1.00 40.09 375 ALA A C 1
ATOM 2797 O O . ALA A 1 375 ? 9.484 19.585 20.092 1.00 40.09 375 ALA A O 1
ATOM 2798 N N . GLY A 1 376 ? 7.956 17.979 19.653 1.00 43.03 376 GLY A N 1
ATOM 2799 C CA . GLY A 1 376 ? 8.289 17.801 18.236 1.00 43.03 376 GLY A CA 1
ATOM 2800 C C . GLY A 1 376 ? 9.196 16.610 17.899 1.00 43.03 376 GLY A C 1
ATOM 2801 O O . GLY A 1 376 ? 9.665 16.549 16.762 1.00 43.03 376 GLY A O 1
ATOM 2802 N N . SER A 1 377 ? 9.447 15.682 18.832 1.00 44.50 377 SER A N 1
ATOM 2803 C CA . SER A 1 377 ? 10.035 14.375 18.501 1.00 44.50 377 SER A CA 1
ATOM 2804 C C . SER A 1 377 ? 9.109 13.583 17.571 1.00 44.50 377 SER A C 1
ATOM 2806 O O . SER A 1 377 ? 7.897 13.547 17.773 1.00 44.50 377 SER A O 1
ATOM 2808 N N . THR A 1 378 ? 9.682 12.951 16.545 1.00 49.75 378 THR A N 1
ATOM 2809 C CA . THR A 1 378 ? 8.996 11.990 15.661 1.00 49.75 378 THR A CA 1
ATOM 2810 C C . THR A 1 378 ? 9.388 10.540 15.960 1.00 49.75 378 THR A C 1
ATOM 2812 O O . THR A 1 378 ? 8.968 9.646 15.233 1.00 49.75 378 THR A O 1
ATOM 2815 N N . GLU A 1 379 ? 10.201 10.315 16.996 1.00 52.81 379 GLU A N 1
ATOM 2816 C CA . GLU A 1 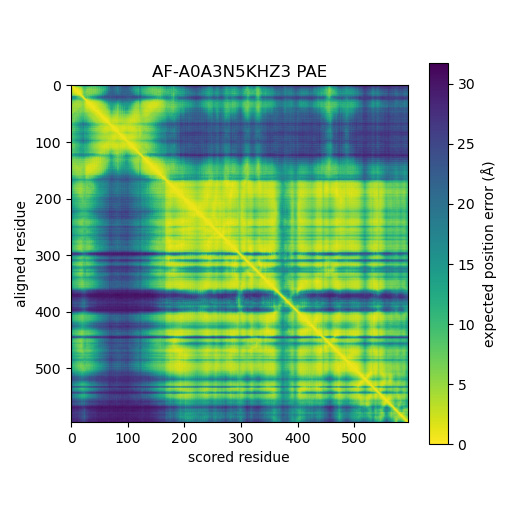379 ? 10.676 9.002 17.448 1.00 52.81 379 GLU A CA 1
ATOM 2817 C C . GLU A 1 379 ? 10.235 8.734 18.895 1.00 52.81 379 GLU A C 1
ATOM 2819 O O . GLU A 1 379 ? 10.180 9.677 19.696 1.00 52.81 379 GLU A O 1
ATOM 2824 N N . ASP A 1 380 ? 9.959 7.463 19.213 1.00 52.44 380 ASP A N 1
ATOM 2825 C CA . ASP A 1 380 ? 9.834 6.967 20.591 1.00 52.44 380 ASP A CA 1
ATOM 2826 C C . ASP A 1 380 ? 11.148 7.245 21.337 1.00 52.44 380 ASP A C 1
ATOM 2828 O O . ASP A 1 380 ? 12.213 6.709 21.013 1.00 52.44 380 ASP A O 1
ATOM 2832 N N . SER A 1 381 ? 11.085 8.167 22.296 1.00 52.75 381 SER A N 1
ATOM 2833 C CA . SER A 1 381 ? 12.271 8.678 22.978 1.00 52.75 381 SER A CA 1
ATOM 2834 C C . SER A 1 381 ? 12.621 7.920 24.260 1.00 52.75 381 SER A C 1
ATOM 2836 O O . SER A 1 381 ? 13.730 8.104 24.779 1.00 52.75 381 SER A O 1
ATOM 2838 N N . ASP A 1 382 ? 11.723 7.064 24.756 1.00 54.00 382 ASP A N 1
ATOM 2839 C CA . ASP A 1 382 ? 11.923 6.289 25.980 1.00 54.00 382 ASP A CA 1
ATOM 2840 C C . ASP A 1 382 ? 12.119 4.777 25.719 1.00 54.00 382 ASP A C 1
ATOM 2842 O O . ASP A 1 382 ? 12.699 4.079 26.563 1.00 54.00 382 ASP A O 1
ATOM 2846 N N . GLY A 1 383 ? 11.767 4.312 24.514 1.00 56.41 383 GLY A N 1
ATOM 2847 C CA . GLY A 1 383 ? 11.981 2.959 24.009 1.00 56.41 383 GLY A CA 1
ATOM 2848 C C . GLY A 1 383 ? 11.093 1.911 24.675 1.00 56.41 383 GLY A C 1
ATOM 2849 O O . GLY A 1 383 ? 11.500 0.746 24.775 1.00 56.41 383 GLY A O 1
ATOM 2850 N N . ASN A 1 384 ? 9.941 2.313 25.216 1.00 57.69 384 ASN A N 1
ATOM 2851 C CA . ASN A 1 384 ? 9.007 1.421 25.896 1.00 57.69 384 ASN A CA 1
ATOM 2852 C C . ASN A 1 384 ? 7.999 0.756 24.925 1.00 57.69 384 ASN A C 1
ATOM 2854 O O . ASN A 1 384 ? 7.359 -0.224 25.323 1.00 57.69 384 ASN A O 1
ATOM 2858 N N . PHE A 1 385 ? 7.916 1.221 23.667 1.00 54.69 385 PHE A N 1
ATOM 2859 C CA . PHE A 1 385 ? 6.949 0.794 22.642 1.00 54.69 385 PHE A CA 1
ATOM 2860 C C . PHE A 1 385 ? 5.470 0.976 23.046 1.00 54.69 385 PHE A C 1
ATOM 2862 O O . PHE A 1 385 ? 4.574 0.258 22.578 1.00 54.69 385 PHE A O 1
ATOM 2869 N N . ILE A 1 386 ? 5.206 1.917 23.945 1.00 56.84 386 ILE A N 1
ATOM 2870 C CA . ILE A 1 386 ? 3.893 2.374 24.393 1.00 56.84 386 ILE A CA 1
ATOM 2871 C C . ILE A 1 386 ? 3.557 3.646 23.582 1.00 56.84 386 ILE A C 1
ATOM 2873 O O . ILE A 1 386 ? 4.394 4.168 22.859 1.00 56.84 386 ILE A O 1
ATOM 2877 N N . LEU A 1 387 ? 2.281 4.027 23.511 1.00 56.75 387 LEU A N 1
ATOM 2878 C CA . LEU A 1 387 ? 1.836 5.311 22.967 1.00 56.75 387 LEU A CA 1
ATOM 2879 C C . LEU A 1 387 ? 1.143 6.128 24.073 1.00 56.75 387 LEU A C 1
ATOM 2881 O O . LEU A 1 387 ? -0.024 6.495 23.922 1.00 56.75 387 LEU A O 1
ATOM 2885 N N . ASP A 1 388 ? 1.823 6.340 25.201 1.00 54.50 388 ASP A N 1
ATOM 2886 C CA . ASP A 1 388 ? 1.315 7.068 26.361 1.00 54.50 388 ASP A CA 1
ATOM 2887 C C . ASP A 1 388 ? 1.306 8.608 26.223 1.00 54.50 388 ASP A C 1
ATOM 2889 O O . ASP A 1 388 ? 0.557 9.267 26.948 1.00 54.50 388 ASP A O 1
ATOM 2893 N N . GLU A 1 389 ? 1.990 9.210 25.238 1.00 54.72 389 GLU A N 1
ATOM 2894 C CA . GLU A 1 389 ? 1.871 10.664 24.956 1.00 54.72 389 GLU A CA 1
ATOM 2895 C C . GLU A 1 389 ? 0.535 11.083 24.309 1.00 54.72 389 GLU A C 1
ATOM 2897 O O . GLU A 1 389 ? 0.258 12.274 24.147 1.00 54.72 389 GLU A O 1
ATOM 2902 N N . ASN A 1 390 ? -0.274 10.126 23.860 1.00 57.50 390 ASN A N 1
ATOM 2903 C CA . ASN A 1 390 ? -1.582 10.372 23.254 1.00 57.50 390 ASN A CA 1
ATOM 2904 C C . ASN A 1 390 ? -2.698 9.963 24.224 1.00 57.50 390 ASN A C 1
ATOM 2906 O O . ASN A 1 390 ? -3.783 9.611 23.780 1.00 57.50 390 ASN A O 1
ATOM 2910 N N . GLU A 1 391 ? -2.448 9.913 25.535 1.00 64.19 391 GLU A N 1
ATOM 2911 C CA . GLU A 1 391 ? -3.461 9.507 26.510 1.00 64.19 391 GLU A CA 1
ATOM 2912 C C . GLU A 1 391 ? -4.415 10.631 26.879 1.00 64.19 391 GLU A C 1
ATOM 2914 O O . GLU A 1 391 ? -4.026 11.797 26.961 1.00 64.19 391 GLU A O 1
ATOM 2919 N N . LEU A 1 392 ? -5.673 10.250 27.110 1.00 62.75 392 LEU A N 1
ATOM 2920 C CA . LEU A 1 392 ? -6.711 11.190 27.516 1.00 62.75 392 LEU A CA 1
ATOM 2921 C C . LEU A 1 392 ? -6.283 11.890 28.800 1.00 62.75 392 LEU A C 1
ATOM 2923 O O . LEU A 1 392 ? -5.879 11.245 29.770 1.00 62.75 392 LEU A O 1
ATOM 2927 N N . ASP A 1 393 ? -6.376 13.206 28.757 1.00 61.75 393 ASP A N 1
ATOM 2928 C CA . ASP A 1 393 ? -6.317 14.076 29.910 1.00 61.75 393 ASP A CA 1
ATOM 2929 C C . ASP A 1 393 ? -7.441 13.707 30.918 1.00 61.75 393 ASP A C 1
ATOM 2931 O O . ASP A 1 393 ? -8.556 13.350 30.532 1.00 61.75 393 ASP A O 1
ATOM 2935 N N . ASP A 1 394 ? -7.119 13.708 32.217 1.00 56.28 394 ASP A N 1
ATOM 2936 C CA . ASP A 1 394 ? -8.097 13.753 33.327 1.00 56.28 394 ASP A CA 1
ATOM 2937 C C . ASP A 1 394 ? -7.586 14.727 34.415 1.00 56.28 394 ASP A C 1
ATOM 2939 O O . ASP A 1 394 ? -7.874 14.586 35.611 1.00 56.28 394 ASP A O 1
ATOM 2943 N N . ASP A 1 395 ? -6.749 15.705 34.039 1.00 56.53 395 ASP A N 1
ATOM 2944 C CA . ASP A 1 395 ? -6.120 16.635 34.986 1.00 56.53 395 ASP A CA 1
ATOM 2945 C C . ASP A 1 395 ? -7.163 17.600 35.593 1.00 56.53 395 ASP A C 1
ATOM 2947 O O . ASP A 1 395 ? -6.981 18.117 36.711 1.00 56.53 395 ASP A O 1
ATOM 2951 N N . ASP A 1 396 ? -8.297 17.791 34.911 1.00 56.00 396 ASP A N 1
ATOM 2952 C CA . ASP A 1 396 ? -9.424 18.615 35.346 1.00 56.00 396 ASP A CA 1
ATOM 2953 C C . ASP A 1 396 ? -10.584 17.821 36.012 1.00 56.00 396 ASP A C 1
ATOM 2955 O O . ASP A 1 396 ? -11.446 18.409 36.691 1.00 56.00 396 ASP A O 1
ATOM 2959 N N . GLY A 1 397 ? -10.537 16.484 35.948 1.00 50.56 397 GLY A N 1
ATOM 2960 C CA . GLY A 1 397 ? -11.528 15.566 36.511 1.00 50.56 397 GLY A CA 1
ATOM 2961 C C . GLY A 1 397 ? -12.686 15.189 35.576 1.00 50.56 397 GLY A C 1
ATOM 2962 O O . GLY A 1 397 ? -13.715 14.704 36.082 1.00 50.56 397 GLY A O 1
ATOM 2963 N N . GLY A 1 398 ? -12.573 15.452 34.272 1.00 54.16 398 GLY A N 1
ATOM 2964 C CA . GLY A 1 398 ? -13.431 14.926 33.216 1.00 54.16 398 GLY A CA 1
ATOM 2965 C C . GLY A 1 398 ? -12.625 14.464 31.998 1.00 54.16 398 GLY A C 1
ATOM 2966 O O . GLY A 1 398 ? -11.565 14.986 31.718 1.00 54.16 398 GLY A O 1
ATOM 2967 N N . ILE A 1 399 ? -13.164 13.488 31.260 1.00 56.00 399 ILE A N 1
ATOM 2968 C CA . ILE A 1 399 ? -12.692 13.155 29.911 1.00 56.00 399 ILE A CA 1
ATOM 2969 C C . ILE A 1 399 ? -13.500 14.026 28.946 1.00 56.00 399 ILE A C 1
ATOM 2971 O O . ILE A 1 399 ? -14.694 13.768 28.746 1.00 56.00 399 ILE A O 1
ATOM 2975 N N . ASP A 1 400 ? -12.902 15.069 28.385 1.00 62.94 400 ASP A N 1
ATOM 2976 C CA . ASP A 1 400 ? -13.559 15.997 27.454 1.00 62.94 400 ASP A CA 1
ATOM 2977 C C . ASP A 1 400 ? -13.005 15.960 26.019 1.00 62.94 400 ASP A C 1
ATOM 2979 O O . ASP A 1 400 ? -13.623 16.520 25.104 1.00 62.94 400 ASP A O 1
ATOM 2983 N N . ASP A 1 401 ? -11.963 15.163 25.791 1.00 69.44 401 ASP A N 1
ATOM 2984 C CA . ASP A 1 401 ? -11.422 14.855 24.472 1.00 69.44 401 ASP A CA 1
ATOM 2985 C C . ASP A 1 401 ? -12.238 13.853 23.653 1.00 69.44 401 ASP A C 1
ATOM 2987 O O . ASP A 1 401 ? -12.896 12.928 24.148 1.00 69.44 401 ASP A O 1
ATOM 2991 N N . ILE A 1 402 ? -12.161 14.003 22.327 1.00 73.12 402 ILE A N 1
ATOM 2992 C CA . ILE A 1 402 ? -12.850 13.104 21.402 1.00 73.12 402 ILE A CA 1
ATOM 2993 C C . ILE A 1 402 ? -11.971 11.895 21.101 1.00 73.12 402 ILE A C 1
ATOM 2995 O O . ILE A 1 402 ? -10.995 11.957 20.353 1.00 73.12 402 ILE A O 1
ATOM 2999 N N . VAL A 1 403 ? -12.423 10.741 21.576 1.00 77.31 403 VAL A N 1
ATOM 3000 C CA . VAL A 1 403 ? -11.895 9.440 21.172 1.00 77.31 403 VAL A CA 1
ATOM 3001 C C . VAL A 1 403 ? -12.498 9.026 19.829 1.00 77.31 403 VAL A C 1
ATOM 3003 O O . VAL A 1 403 ? -13.675 8.665 19.744 1.00 77.31 403 VAL A O 1
ATOM 3006 N N . LEU A 1 404 ? -11.695 9.038 18.762 1.00 78.31 404 LEU A N 1
ATOM 3007 C CA . LEU A 1 404 ? -12.116 8.522 17.456 1.00 78.31 404 LEU A CA 1
ATOM 3008 C C . LEU A 1 404 ? -11.819 7.025 17.317 1.00 78.31 404 LEU A C 1
ATOM 3010 O O . LEU A 1 404 ? -12.613 6.303 16.703 1.00 78.31 404 LEU A O 1
ATOM 3014 N N . LYS A 1 405 ? -10.681 6.559 17.848 1.00 82.75 405 LYS A N 1
ATOM 3015 C CA . LYS A 1 405 ? -10.206 5.172 17.726 1.00 82.75 405 LYS A CA 1
ATOM 3016 C C . LYS A 1 405 ? -9.106 4.869 18.748 1.00 82.75 405 LYS A C 1
ATOM 3018 O O . LYS A 1 405 ? -8.131 5.598 18.792 1.00 82.75 405 LYS A O 1
ATOM 3023 N N . THR A 1 406 ? -9.204 3.754 19.465 1.00 83.19 406 THR A N 1
ATOM 3024 C CA . THR A 1 406 ? -8.244 3.335 20.519 1.00 83.19 406 THR A CA 1
ATOM 3025 C C . THR A 1 406 ? -7.763 1.897 20.329 1.00 83.19 406 THR A C 1
ATOM 3027 O O . THR A 1 406 ? -7.367 1.226 21.274 1.00 83.19 406 THR A O 1
ATOM 3030 N N . ALA A 1 407 ? -7.823 1.375 19.101 1.00 87.94 407 ALA A N 1
ATOM 3031 C CA . ALA A 1 407 ? -7.512 -0.030 18.829 1.00 87.94 407 ALA A CA 1
ATOM 3032 C C . ALA A 1 407 ? -6.090 -0.420 19.265 1.00 87.94 407 ALA A C 1
ATOM 3034 O O . ALA A 1 407 ? -5.862 -1.565 19.650 1.00 87.94 407 ALA A O 1
ATOM 3035 N N . TYR A 1 408 ? -5.147 0.524 19.193 1.00 87.75 408 TYR A N 1
ATOM 3036 C CA . TYR A 1 408 ? -3.786 0.307 19.667 1.00 87.75 408 TYR A CA 1
ATOM 3037 C C . TYR A 1 408 ? -3.690 0.285 21.200 1.00 87.75 408 TYR A C 1
ATOM 3039 O O . TYR A 1 408 ? -3.108 -0.658 21.722 1.00 87.75 408 TYR A O 1
ATOM 3047 N N . ASP A 1 409 ? -4.332 1.210 21.920 1.00 83.12 409 ASP A N 1
ATOM 3048 C CA . ASP A 1 409 ? -4.354 1.194 23.396 1.00 83.12 409 ASP A CA 1
ATOM 3049 C C . ASP A 1 409 ? -4.968 -0.102 23.932 1.00 83.12 409 ASP A C 1
ATOM 3051 O O . ASP A 1 409 ? -4.429 -0.760 24.821 1.00 83.12 409 ASP A O 1
ATOM 3055 N N . GLU A 1 410 ? -6.073 -0.540 23.320 1.00 85.50 410 GLU A N 1
ATOM 3056 C CA . GLU A 1 410 ? -6.708 -1.820 23.639 1.00 85.50 410 GLU A CA 1
ATOM 3057 C C . GLU A 1 410 ? -5.743 -3.001 23.449 1.00 85.50 410 GLU A C 1
ATOM 3059 O O . GLU A 1 410 ? -5.776 -3.971 24.214 1.00 85.50 410 GLU A O 1
ATOM 3064 N N . TRP A 1 411 ? -4.880 -2.916 22.432 1.00 90.50 411 TRP A N 1
ATOM 3065 C CA . TRP A 1 411 ? -3.833 -3.894 22.166 1.00 90.50 411 TRP A CA 1
ATOM 3066 C C . TRP A 1 411 ? -2.673 -3.812 23.162 1.00 90.50 411 TRP A C 1
ATOM 3068 O O . TRP A 1 411 ? -2.202 -4.852 23.626 1.00 90.50 411 TRP A O 1
ATOM 3078 N N . GLN A 1 412 ? -2.255 -2.619 23.572 1.00 86.81 412 GLN A N 1
ATOM 3079 C CA . GLN A 1 412 ? -1.236 -2.455 24.609 1.00 86.81 412 GLN A CA 1
ATOM 3080 C C . GLN A 1 412 ? -1.706 -3.031 25.945 1.00 86.81 412 GLN A C 1
ATOM 3082 O O . GLN A 1 412 ? -0.963 -3.765 26.600 1.00 86.81 412 GLN A O 1
ATOM 3087 N N . ASP A 1 413 ? -2.969 -2.799 26.307 1.00 83.56 413 ASP A N 1
ATOM 3088 C CA . ASP A 1 413 ? -3.604 -3.416 27.468 1.00 83.56 413 ASP A CA 1
ATOM 3089 C C . ASP A 1 413 ? -3.545 -4.945 27.390 1.00 83.56 413 ASP A C 1
ATOM 3091 O O . ASP A 1 413 ? -3.238 -5.634 28.375 1.00 83.56 413 ASP A O 1
ATOM 3095 N N . TYR A 1 414 ? -3.848 -5.509 26.219 1.00 88.00 414 TYR A N 1
ATOM 3096 C CA . TYR A 1 414 ? -3.725 -6.942 25.967 1.00 88.00 414 TYR A CA 1
ATOM 3097 C C . TYR A 1 414 ? -2.295 -7.439 26.178 1.00 88.00 414 TYR A C 1
ATOM 3099 O O . TYR A 1 414 ? -2.117 -8.401 26.929 1.00 88.00 414 TYR A O 1
ATOM 3107 N N . VAL A 1 415 ? -1.294 -6.779 25.589 1.00 89.56 415 VAL A N 1
ATOM 3108 C CA . VAL A 1 415 ? 0.123 -7.144 25.729 1.00 89.56 415 VAL A CA 1
ATOM 3109 C C . VAL A 1 415 ? 0.545 -7.094 27.197 1.00 89.56 415 VAL A C 1
ATOM 3111 O O . VAL A 1 415 ? 1.027 -8.094 27.733 1.00 89.56 415 VAL A O 1
ATOM 3114 N N . ALA A 1 416 ? 0.283 -5.979 27.883 1.00 85.88 416 ALA A N 1
ATOM 3115 C CA . ALA A 1 416 ? 0.632 -5.779 29.288 1.00 85.88 416 ALA A CA 1
ATOM 3116 C C . ALA A 1 416 ? -0.062 -6.792 30.216 1.00 85.88 416 ALA A C 1
ATOM 3118 O O . ALA A 1 416 ? 0.496 -7.243 31.218 1.00 85.88 416 ALA A O 1
ATOM 3119 N N . GLY A 1 417 ? -1.295 -7.176 29.882 1.00 84.88 417 GLY A N 1
ATOM 3120 C CA . GLY A 1 417 ? -2.089 -8.120 30.657 1.00 84.88 417 GLY A CA 1
ATOM 3121 C C . GLY A 1 417 ? -1.935 -9.590 30.263 1.00 84.88 417 GLY A C 1
ATOM 3122 O O . GLY A 1 417 ? -2.569 -10.426 30.915 1.00 84.88 417 GLY A O 1
ATOM 3123 N N . PHE A 1 418 ? -1.154 -9.922 29.230 1.00 88.00 418 PHE A N 1
ATOM 3124 C CA . PHE A 1 418 ? -1.119 -11.258 28.628 1.00 88.00 418 PHE A CA 1
ATOM 3125 C C . PHE A 1 418 ? -0.714 -12.344 29.633 1.00 88.00 418 PHE A C 1
ATOM 3127 O O . PHE A 1 418 ? -1.441 -13.321 29.822 1.00 88.00 418 PHE A O 1
ATOM 3134 N N . GLU A 1 419 ? 0.399 -12.153 30.348 1.00 87.19 419 GLU A N 1
ATOM 3135 C CA . GLU A 1 419 ? 0.887 -13.133 31.329 1.00 87.19 419 GLU A CA 1
ATOM 3136 C C . GLU A 1 419 ? -0.122 -13.369 32.460 1.00 87.19 419 GLU A C 1
ATOM 3138 O O . GLU A 1 419 ? -0.363 -14.504 32.866 1.00 87.19 419 GLU A O 1
ATOM 3143 N N . ALA A 1 420 ? -0.740 -12.297 32.959 1.00 84.88 420 ALA A N 1
ATOM 3144 C CA . ALA A 1 420 ? -1.632 -12.363 34.111 1.00 84.88 420 ALA A CA 1
ATOM 3145 C C . ALA A 1 420 ? -3.032 -12.901 33.772 1.00 84.88 420 ALA A C 1
ATOM 3147 O O . ALA A 1 420 ? -3.693 -13.468 34.646 1.00 84.88 420 ALA A O 1
ATOM 3148 N N . ARG A 1 421 ? -3.515 -12.677 32.541 1.00 81.81 421 ARG A N 1
ATOM 3149 C CA . ARG A 1 421 ? -4.910 -12.945 32.146 1.00 81.81 421 ARG A CA 1
ATOM 3150 C C . ARG A 1 421 ? -5.069 -14.096 31.155 1.00 81.81 421 ARG A C 1
ATOM 3152 O O . ARG A 1 421 ? -6.130 -14.714 31.154 1.00 81.81 421 ARG A O 1
ATOM 3159 N N . ILE A 1 422 ? -4.066 -14.356 30.315 1.00 84.12 422 ILE A N 1
ATOM 3160 C CA . ILE A 1 422 ? -4.211 -15.192 29.111 1.00 84.12 422 ILE A CA 1
ATOM 3161 C C . ILE A 1 422 ? -3.297 -16.415 29.154 1.00 84.12 422 ILE A C 1
ATOM 3163 O O . ILE A 1 422 ? -3.753 -17.512 28.833 1.00 84.12 422 ILE A O 1
ATOM 3167 N N . LEU A 1 423 ? -2.043 -16.266 29.595 1.00 86.00 423 LEU A N 1
ATOM 3168 C CA . LEU A 1 423 ? -1.044 -17.340 29.523 1.00 86.00 423 LEU A CA 1
ATOM 3169 C C . LEU A 1 423 ? -1.491 -18.635 30.229 1.00 86.00 423 LEU A C 1
ATOM 3171 O O . LEU A 1 423 ? -1.311 -19.723 29.687 1.00 86.00 423 LEU A O 1
ATOM 3175 N N . ASP A 1 424 ? -2.130 -18.513 31.396 1.00 85.56 424 ASP A N 1
ATOM 3176 C CA . ASP A 1 424 ? -2.620 -19.647 32.193 1.00 85.56 424 ASP A CA 1
ATOM 3177 C C . ASP A 1 424 ? -4.068 -20.078 31.855 1.00 85.56 424 ASP A C 1
ATOM 3179 O O . ASP A 1 424 ? -4.601 -21.000 32.487 1.00 85.56 424 ASP A O 1
ATOM 3183 N N . ASP A 1 425 ? -4.742 -19.437 30.889 1.00 82.19 425 ASP A N 1
ATOM 3184 C CA . ASP A 1 425 ? -6.095 -19.837 30.485 1.00 82.19 425 ASP A CA 1
ATOM 3185 C C . ASP A 1 425 ? -6.042 -21.197 29.759 1.00 82.19 425 ASP A C 1
ATOM 3187 O O . ASP A 1 425 ? -5.378 -21.319 28.731 1.00 82.19 425 ASP A O 1
ATOM 3191 N N . PRO A 1 426 ? -6.771 -22.237 30.214 1.00 81.12 426 PRO A N 1
ATOM 3192 C CA . PRO A 1 426 ? -6.789 -23.546 29.553 1.00 81.12 426 PRO A CA 1
ATOM 3193 C C . PRO A 1 426 ? -7.281 -23.532 28.098 1.00 81.12 426 PRO A C 1
ATOM 3195 O O . PRO A 1 426 ? -7.166 -24.546 27.408 1.00 81.12 426 PRO A O 1
ATOM 3198 N N . ARG A 1 427 ? -7.906 -22.434 27.664 1.00 75.81 427 ARG A N 1
ATOM 3199 C CA . ARG A 1 427 ? -8.387 -22.210 26.298 1.00 75.81 427 ARG A CA 1
ATOM 3200 C C . ARG A 1 427 ? -7.345 -21.513 25.420 1.00 75.81 427 ARG A C 1
ATOM 3202 O O . ARG A 1 427 ? -7.522 -21.507 24.207 1.00 75.81 427 ARG A O 1
ATOM 3209 N N . ASN A 1 428 ? -6.298 -20.933 26.007 1.00 81.44 428 ASN A N 1
ATOM 3210 C CA . ASN A 1 428 ? -5.244 -20.240 25.282 1.00 81.44 428 ASN A CA 1
ATOM 3211 C C . ASN A 1 428 ? -4.264 -21.239 24.643 1.00 81.44 428 ASN A C 1
ATOM 3213 O O . ASN A 1 428 ? -3.862 -22.229 25.257 1.00 81.44 428 ASN A O 1
ATOM 3217 N N . SER A 1 429 ? -3.868 -20.963 23.403 1.00 81.19 429 SER A N 1
ATOM 3218 C CA . SER A 1 429 ? -2.849 -21.718 22.665 1.00 81.19 429 SER A CA 1
ATOM 3219 C C . SER A 1 429 ? -1.582 -20.910 22.380 1.00 81.19 429 SER A C 1
ATOM 3221 O O . SER A 1 429 ? -0.688 -21.414 21.707 1.00 81.19 429 SER A O 1
ATOM 3223 N N . LEU A 1 430 ? -1.518 -19.659 22.838 1.00 87.19 430 LEU A N 1
ATOM 3224 C CA . LEU A 1 430 ? -0.427 -18.729 22.572 1.00 87.19 430 LEU A CA 1
ATOM 3225 C C . LEU A 1 430 ? 0.621 -18.784 23.686 1.00 87.19 430 LEU A C 1
ATOM 3227 O O . LEU A 1 430 ? 0.283 -18.753 24.868 1.00 87.19 430 LEU A O 1
ATOM 3231 N N . GLU A 1 431 ? 1.896 -18.826 23.305 1.00 88.75 431 GLU A N 1
ATOM 3232 C CA . GLU A 1 431 ? 3.029 -18.791 24.245 1.00 88.75 431 GLU A CA 1
ATOM 3233 C C . GLU A 1 431 ? 3.511 -17.359 24.541 1.00 88.75 431 GLU A C 1
ATOM 3235 O O . GLU A 1 431 ? 4.220 -17.137 25.520 1.00 88.75 431 GLU A O 1
ATOM 3240 N N . ALA A 1 432 ? 3.115 -16.392 23.710 1.00 90.69 432 ALA A N 1
ATOM 3241 C CA . ALA A 1 432 ? 3.472 -14.979 23.787 1.00 90.69 432 ALA A CA 1
ATOM 3242 C C . ALA A 1 432 ? 2.325 -14.125 23.209 1.00 90.69 432 ALA A C 1
ATOM 3244 O O . ALA A 1 432 ? 1.517 -14.660 22.438 1.00 90.69 432 ALA A O 1
ATOM 3245 N N . PRO A 1 433 ? 2.237 -12.827 23.559 1.00 90.62 433 PRO A N 1
ATOM 3246 C CA . PRO A 1 433 ? 1.280 -11.931 22.928 1.00 90.62 433 PRO A CA 1
ATOM 3247 C C . PRO A 1 433 ? 1.538 -11.826 21.420 1.00 90.62 433 PRO A C 1
ATOM 3249 O O . PRO A 1 433 ? 2.662 -11.973 20.943 1.00 90.62 433 PRO A O 1
ATOM 3252 N N . LEU A 1 434 ? 0.462 -11.572 20.682 1.00 91.38 434 LEU A N 1
ATOM 3253 C CA . LEU A 1 434 ? 0.462 -11.404 19.230 1.00 91.38 434 LEU A CA 1
ATOM 3254 C C . LEU A 1 434 ? 0.580 -9.925 18.877 1.00 91.38 434 LEU A C 1
ATOM 3256 O O . LEU A 1 434 ? -0.029 -9.090 19.546 1.00 91.38 434 LEU A O 1
ATOM 3260 N N . GLY A 1 435 ? 1.299 -9.615 17.805 1.00 92.25 435 GLY A N 1
ATOM 3261 C CA . GLY A 1 435 ? 1.278 -8.287 17.201 1.00 92.25 435 GLY A CA 1
ATOM 3262 C C . GLY A 1 435 ? 0.122 -8.110 16.219 1.00 92.25 435 GLY A C 1
ATOM 3263 O O . GLY A 1 435 ? -0.491 -9.086 15.778 1.00 92.25 435 GLY A O 1
ATOM 3264 N N . CYS A 1 436 ? -0.128 -6.871 15.797 1.00 92.94 436 CYS A N 1
ATOM 3265 C CA . CYS A 1 436 ? -1.124 -6.532 14.774 1.00 92.94 436 CYS A CA 1
ATOM 3266 C C . CYS A 1 436 ? -0.975 -7.406 13.516 1.00 92.94 436 CYS A C 1
ATOM 3268 O O . CYS A 1 436 ? -1.951 -7.940 12.980 1.00 92.94 436 CYS A O 1
ATOM 3270 N N . ASN A 1 437 ? 0.270 -7.613 13.081 1.00 91.75 437 ASN A N 1
ATOM 3271 C CA . ASN A 1 437 ? 0.610 -8.323 11.849 1.00 91.75 437 ASN A CA 1
ATOM 3272 C C . ASN A 1 437 ? 0.358 -9.838 11.941 1.00 91.75 437 ASN A C 1
ATOM 3274 O O . ASN A 1 437 ? 0.325 -10.509 10.912 1.00 91.75 437 ASN A O 1
ATOM 3278 N N . ASP A 1 438 ? 0.172 -10.404 13.137 1.00 90.62 438 ASP A N 1
ATOM 3279 C CA . ASP A 1 438 ? -0.149 -11.828 13.283 1.00 90.62 438 ASP A CA 1
ATOM 3280 C C . ASP A 1 438 ? -1.589 -12.151 12.885 1.00 90.62 438 ASP A C 1
ATOM 3282 O O . ASP A 1 438 ? -1.841 -13.223 12.334 1.00 90.62 438 ASP A O 1
ATOM 3286 N N . CYS A 1 439 ? -2.508 -11.207 13.094 1.00 90.25 439 CYS A N 1
ATOM 3287 C CA . CYS A 1 439 ? -3.919 -11.357 12.742 1.00 90.25 439 CYS A CA 1
ATOM 3288 C C . CYS A 1 439 ? -4.264 -10.645 11.425 1.00 90.25 439 CYS A C 1
ATOM 3290 O O . CYS A 1 439 ? -4.963 -11.206 10.583 1.00 90.25 439 CYS A O 1
ATOM 3292 N N . HIS A 1 440 ? -3.766 -9.420 11.227 1.00 93.88 440 HIS A N 1
ATOM 3293 C CA . HIS A 1 440 ? -4.141 -8.577 10.085 1.00 93.88 440 HIS A CA 1
ATOM 3294 C C . HIS A 1 440 ? -3.281 -8.804 8.836 1.00 93.88 440 HIS A C 1
ATOM 3296 O O . HIS A 1 440 ? -3.709 -8.467 7.733 1.00 93.88 440 HIS A O 1
ATOM 3302 N N . MET A 1 441 ? -2.111 -9.430 8.982 1.00 93.31 441 MET A N 1
ATOM 3303 C CA . MET A 1 441 ? -1.257 -9.866 7.872 1.00 93.31 441 MET A CA 1
ATOM 3304 C C . MET A 1 441 ? -1.029 -11.386 7.951 1.00 93.31 441 MET A C 1
ATOM 3306 O O . MET A 1 441 ? 0.092 -11.846 8.210 1.00 93.31 441 MET A O 1
ATOM 3310 N N . PRO A 1 442 ? -2.095 -12.195 7.792 1.00 88.50 442 PRO A N 1
ATOM 3311 C CA . PRO A 1 442 ? -2.032 -13.625 8.057 1.00 88.50 442 PRO A CA 1
ATOM 3312 C C . PRO A 1 442 ? -1.112 -14.350 7.069 1.00 88.50 442 PRO A C 1
ATOM 3314 O O . PRO A 1 442 ? -0.907 -13.920 5.930 1.00 88.50 442 PRO A O 1
ATOM 3317 N N . LEU A 1 443 ? -0.585 -15.495 7.502 1.00 87.75 443 LEU A N 1
ATOM 3318 C CA . LEU A 1 443 ? 0.147 -16.422 6.639 1.00 87.75 443 LEU A CA 1
ATOM 3319 C C . LEU A 1 443 ? -0.860 -17.169 5.734 1.00 87.75 443 LEU A C 1
ATOM 3321 O O . LEU A 1 443 ? -1.721 -17.873 6.265 1.00 87.75 443 LEU A O 1
ATOM 3325 N N . PRO A 1 444 ? -0.779 -17.079 4.391 1.00 72.50 444 PRO A N 1
ATOM 3326 C CA . PRO A 1 444 ? -1.746 -17.732 3.497 1.00 72.50 444 PRO A CA 1
ATOM 3327 C C . PRO A 1 444 ? -1.609 -19.269 3.412 1.00 72.50 444 PRO A C 1
ATOM 3329 O O . PRO A 1 444 ? -2.463 -19.924 2.817 1.00 72.50 444 PRO A O 1
ATOM 3332 N N . SER A 1 445 ? -0.532 -19.864 3.955 1.00 66.31 445 SER A N 1
ATOM 3333 C CA . SER A 1 445 ? -0.258 -21.320 4.027 1.00 66.31 445 SER A CA 1
ATOM 3334 C C . SER A 1 445 ? 0.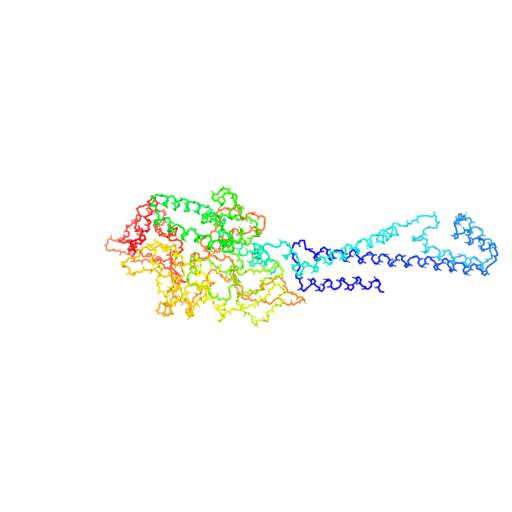909 -21.611 5.004 1.00 66.31 445 SER A C 1
ATOM 3336 O O . SER A 1 445 ? 1.150 -20.788 5.882 1.00 66.31 445 SER A O 1
ATOM 3338 N N . ASP A 1 446 ? 1.650 -22.728 4.865 1.00 60.78 446 ASP A N 1
ATOM 3339 C CA . ASP A 1 446 ? 2.799 -23.182 5.692 1.00 60.78 446 ASP A CA 1
ATOM 3340 C C . ASP A 1 446 ? 3.969 -22.168 5.851 1.00 60.78 446 ASP A C 1
ATOM 3342 O O . ASP A 1 446 ? 5.000 -22.500 6.433 1.00 60.78 446 ASP A O 1
ATOM 3346 N N . GLY A 1 447 ? 3.822 -20.938 5.357 1.00 64.56 447 GLY A N 1
ATOM 3347 C CA . GLY A 1 447 ? 4.570 -19.761 5.798 1.00 64.56 447 GLY A CA 1
ATOM 3348 C C . GLY A 1 447 ? 5.558 -19.225 4.776 1.00 64.56 447 GLY A C 1
ATOM 3349 O O . GLY A 1 447 ? 5.628 -18.013 4.612 1.00 64.56 447 GLY A O 1
ATOM 3350 N N . ASP A 1 448 ? 6.265 -20.091 4.046 1.00 86.25 448 ASP A N 1
ATOM 3351 C CA . ASP A 1 448 ? 7.436 -19.666 3.275 1.00 86.25 448 ASP A CA 1
ATOM 3352 C C . ASP A 1 448 ? 7.231 -19.712 1.752 1.00 86.25 448 ASP A C 1
ATOM 3354 O O . ASP A 1 448 ? 6.897 -20.752 1.180 1.00 86.25 448 ASP A O 1
ATOM 3358 N N . GLN A 1 449 ? 7.492 -18.585 1.081 1.00 87.00 449 GLN A N 1
ATOM 3359 C CA . GLN A 1 449 ? 7.521 -18.484 -0.382 1.00 87.00 449 GLN A CA 1
ATOM 3360 C C . GLN A 1 449 ? 8.495 -17.398 -0.874 1.00 87.00 449 GLN A C 1
ATOM 3362 O O . GLN A 1 449 ? 8.962 -16.574 -0.081 1.00 87.00 449 GLN A O 1
ATOM 3367 N N . PRO A 1 450 ? 8.851 -17.370 -2.172 1.00 88.19 450 PRO A N 1
ATOM 3368 C CA . PRO A 1 450 ? 9.668 -16.298 -2.724 1.00 88.19 450 PRO A CA 1
ATOM 3369 C C . PRO A 1 450 ? 8.959 -14.943 -2.639 1.00 88.19 450 PRO A C 1
ATOM 3371 O O . PRO A 1 450 ? 7.893 -14.762 -3.207 1.00 88.19 450 PRO A O 1
ATOM 3374 N N . ILE A 1 451 ? 9.600 -13.966 -1.998 1.00 87.00 451 ILE A N 1
ATOM 3375 C CA . ILE A 1 451 ? 9.058 -12.600 -1.836 1.00 87.00 451 ILE A CA 1
ATOM 3376 C C . ILE A 1 451 ? 9.268 -11.723 -3.082 1.00 87.00 451 ILE A C 1
ATOM 3378 O O . ILE A 1 451 ? 8.659 -10.665 -3.221 1.00 87.00 451 ILE A O 1
ATOM 3382 N N . VAL A 1 452 ? 10.159 -12.143 -3.983 1.00 87.19 452 VAL A N 1
ATOM 3383 C CA . VAL A 1 452 ? 10.490 -11.429 -5.223 1.00 87.19 452 VAL A CA 1
ATOM 3384 C C . VAL A 1 452 ? 10.152 -12.268 -6.448 1.00 87.19 452 VAL A C 1
ATOM 3386 O O . VAL A 1 452 ? 10.409 -13.473 -6.480 1.00 87.19 452 VAL A O 1
ATOM 3389 N N . ASP A 1 453 ? 9.691 -11.619 -7.512 1.00 85.00 453 ASP A N 1
ATOM 3390 C CA . ASP A 1 453 ? 9.323 -12.261 -8.776 1.00 85.00 453 ASP A CA 1
ATOM 3391 C C . ASP A 1 453 ? 10.549 -12.799 -9.527 1.00 85.00 453 ASP A C 1
ATOM 3393 O O . ASP A 1 453 ? 10.500 -13.838 -10.192 1.00 85.00 453 ASP A O 1
ATOM 3397 N N . PHE A 1 454 ? 11.699 -12.137 -9.398 1.00 78.81 454 PHE A N 1
ATOM 3398 C CA . PHE A 1 454 ? 12.966 -12.542 -10.010 1.00 78.81 454 PHE A CA 1
ATOM 3399 C C . PHE A 1 454 ? 14.157 -12.220 -9.109 1.00 78.81 454 PHE A C 1
ATOM 3401 O O . PHE A 1 454 ? 14.119 -11.325 -8.272 1.00 78.81 454 PHE A O 1
ATOM 3408 N N . ALA A 1 455 ? 15.262 -12.927 -9.338 1.00 77.38 455 ALA A N 1
ATOM 3409 C CA . ALA A 1 455 ? 16.552 -12.616 -8.739 1.00 77.38 455 ALA A CA 1
ATOM 3410 C C . ALA A 1 455 ? 17.570 -12.261 -9.841 1.00 77.38 455 ALA A C 1
ATOM 3412 O O . ALA A 1 455 ? 17.578 -12.894 -10.907 1.00 77.38 455 ALA A O 1
ATOM 3413 N N . PRO A 1 456 ? 18.442 -11.262 -9.619 1.00 72.69 456 PRO A N 1
ATOM 3414 C CA . PRO A 1 456 ? 19.433 -10.870 -10.603 1.00 72.69 456 PRO A CA 1
ATOM 3415 C C . PRO A 1 456 ? 20.467 -11.974 -10.829 1.00 72.69 456 PRO A C 1
ATOM 3417 O O . PRO A 1 456 ? 20.768 -12.781 -9.955 1.00 72.69 456 PRO A O 1
ATOM 3420 N N . GLY A 1 457 ? 21.041 -12.013 -12.030 1.00 68.38 457 GLY A N 1
ATOM 3421 C CA . GLY A 1 457 ? 22.186 -12.862 -12.355 1.00 68.38 457 GLY A CA 1
ATOM 3422 C C . GLY A 1 457 ? 21.916 -14.370 -12.341 1.00 68.38 457 GLY A C 1
ATOM 3423 O O . GLY A 1 457 ? 22.872 -15.133 -12.217 1.00 68.38 457 GLY A O 1
ATOM 3424 N N . LEU A 1 458 ? 20.657 -14.803 -12.502 1.00 71.62 458 LEU A N 1
ATOM 3425 C CA . LEU A 1 458 ? 20.224 -16.207 -12.373 1.00 71.62 458 LEU A CA 1
ATOM 3426 C C . LEU A 1 458 ? 20.406 -16.780 -10.956 1.00 71.62 458 LEU A C 1
ATOM 3428 O O . LEU A 1 458 ? 20.519 -17.998 -10.799 1.00 71.62 458 LEU A O 1
ATOM 3432 N N . LEU A 1 459 ? 20.464 -15.921 -9.935 1.00 80.50 459 LEU A N 1
ATOM 3433 C CA . LEU A 1 459 ? 20.448 -16.360 -8.542 1.00 80.50 459 LEU A CA 1
ATOM 3434 C C . LEU A 1 459 ? 19.122 -17.069 -8.216 1.00 80.50 459 LEU A C 1
ATOM 3436 O O . LEU A 1 459 ? 18.103 -16.863 -8.879 1.00 80.50 459 LEU A O 1
ATOM 3440 N N . SER A 1 460 ? 19.140 -17.941 -7.209 1.00 83.94 460 SER A N 1
ATOM 3441 C CA . SER A 1 460 ? 17.911 -18.518 -6.662 1.00 83.94 460 SER A CA 1
ATOM 3442 C C . SER A 1 460 ? 17.107 -17.443 -5.937 1.00 83.94 460 SER A C 1
ATOM 3444 O O . SER A 1 460 ? 17.685 -16.563 -5.302 1.00 83.94 460 SER A O 1
ATOM 3446 N N . ARG A 1 461 ? 15.780 -17.549 -6.003 1.00 87.25 461 ARG A N 1
ATOM 3447 C CA . ARG A 1 461 ? 14.872 -16.776 -5.156 1.00 87.25 461 ARG A CA 1
ATOM 3448 C C . ARG A 1 461 ? 14.647 -17.598 -3.887 1.00 87.25 461 ARG A C 1
ATOM 3450 O O . ARG A 1 461 ? 14.112 -18.697 -4.021 1.00 87.25 461 ARG A O 1
ATOM 3457 N N . PRO A 1 462 ? 15.149 -17.165 -2.726 1.00 86.19 462 PRO A N 1
ATOM 3458 C CA . PRO A 1 462 ? 14.941 -17.908 -1.499 1.00 86.19 462 PRO A CA 1
ATOM 3459 C C . PRO A 1 462 ? 13.493 -17.801 -1.029 1.00 86.19 462 PRO A C 1
ATOM 3461 O O . PRO A 1 462 ? 12.890 -16.734 -1.159 1.00 86.19 462 PRO A O 1
ATOM 3464 N N . ASP A 1 463 ? 12.977 -18.889 -0.462 1.00 87.06 463 ASP A N 1
ATOM 3465 C CA . ASP A 1 463 ? 11.708 -18.864 0.257 1.00 87.06 463 ASP A CA 1
ATOM 3466 C C . ASP A 1 463 ? 11.910 -18.125 1.585 1.00 87.06 463 ASP A C 1
ATOM 3468 O O . ASP A 1 463 ? 12.957 -18.260 2.228 1.00 87.06 463 ASP A O 1
ATOM 3472 N N . ARG A 1 464 ? 10.938 -17.295 1.960 1.00 85.94 464 ARG A N 1
ATOM 3473 C CA . ARG A 1 464 ? 10.911 -16.546 3.219 1.00 85.94 464 ARG A CA 1
ATOM 3474 C C . ARG A 1 464 ? 9.489 -16.476 3.724 1.00 85.94 464 ARG A C 1
ATOM 3476 O O . ARG A 1 464 ? 8.555 -16.566 2.927 1.00 85.94 464 ARG A O 1
ATOM 3483 N N . THR A 1 465 ? 9.350 -16.227 5.018 1.00 86.06 465 THR A N 1
ATOM 3484 C CA . THR A 1 465 ? 8.039 -16.069 5.630 1.00 86.06 465 THR A CA 1
ATOM 3485 C C . THR A 1 465 ? 7.281 -14.924 4.968 1.00 86.06 465 THR A C 1
ATOM 3487 O O . THR A 1 465 ? 7.682 -13.763 5.048 1.00 86.06 465 THR A O 1
ATOM 3490 N N . TYR A 1 466 ? 6.200 -15.275 4.281 1.00 87.81 466 TYR A N 1
ATOM 3491 C CA . TYR A 1 466 ? 5.318 -14.356 3.586 1.00 87.81 466 TYR A CA 1
ATOM 3492 C C . TYR A 1 466 ? 4.087 -14.099 4.435 1.00 87.81 466 TYR A C 1
ATOM 3494 O O . TYR A 1 466 ? 3.323 -15.014 4.743 1.00 87.81 466 TYR A O 1
ATOM 3502 N N . ARG A 1 467 ? 3.869 -12.829 4.749 1.00 89.69 467 ARG A N 1
ATOM 3503 C CA . ARG A 1 467 ? 2.642 -12.347 5.370 1.00 89.69 467 ARG A CA 1
ATOM 3504 C C . ARG A 1 467 ? 1.809 -11.633 4.319 1.00 89.69 467 ARG A C 1
ATOM 3506 O O . ARG A 1 467 ? 2.350 -10.837 3.548 1.00 89.69 467 ARG A O 1
ATOM 3513 N N . SER A 1 468 ? 0.513 -11.924 4.283 1.00 92.12 468 SER A N 1
ATOM 3514 C CA . SER A 1 468 ? -0.387 -11.251 3.352 1.00 92.12 468 SER A CA 1
ATOM 3515 C C . SER A 1 468 ? -0.398 -9.746 3.607 1.00 92.12 468 SER A C 1
ATOM 3517 O O . SER A 1 468 ? -0.458 -9.305 4.752 1.00 92.12 468 SER A O 1
ATOM 3519 N N . HIS A 1 469 ? -0.372 -8.962 2.534 1.00 94.81 469 HIS A N 1
ATOM 3520 C CA . HIS A 1 469 ? -0.497 -7.503 2.594 1.00 94.81 469 HIS A CA 1
ATOM 3521 C C . HIS A 1 469 ? -1.927 -7.039 2.280 1.00 94.81 469 HIS A C 1
ATOM 3523 O O . HIS A 1 469 ? -2.140 -5.895 1.906 1.00 94.81 469 HIS A O 1
ATOM 3529 N N . MET A 1 470 ? -2.928 -7.913 2.445 1.00 93.25 470 MET A N 1
ATOM 3530 C CA . MET A 1 470 ? -4.340 -7.523 2.350 1.00 93.25 470 MET A CA 1
ATOM 3531 C C . MET A 1 470 ? -4.814 -6.702 3.557 1.00 93.25 470 MET A C 1
ATOM 3533 O O . MET A 1 470 ? -5.892 -6.115 3.487 1.00 93.25 470 MET A O 1
ATOM 3537 N N . PHE A 1 471 ? -4.039 -6.672 4.653 1.00 93.38 471 PHE A N 1
ATOM 3538 C CA . PHE A 1 471 ? -4.345 -5.941 5.892 1.00 93.38 471 PHE A CA 1
ATOM 3539 C C . PHE A 1 471 ? -5.802 -6.131 6.321 1.00 93.38 471 PHE A C 1
ATOM 3541 O O . PHE A 1 471 ? -6.575 -5.177 6.421 1.00 93.38 471 PHE A O 1
ATOM 3548 N N . VAL A 1 472 ? -6.201 -7.397 6.465 1.00 91.31 472 VAL A N 1
ATOM 3549 C CA . VAL A 1 472 ? -7.614 -7.764 6.525 1.00 91.31 472 VAL A CA 1
ATOM 3550 C C . VAL A 1 472 ? -8.297 -7.071 7.703 1.00 91.31 472 VAL A C 1
ATOM 3552 O O . VAL A 1 472 ? -7.891 -7.208 8.851 1.00 91.31 472 VAL A O 1
ATOM 3555 N N . GLY A 1 473 ? -9.347 -6.314 7.411 1.00 88.50 473 GLY A N 1
ATOM 3556 C CA . GLY A 1 473 ? -10.210 -5.656 8.386 1.00 88.50 473 GLY A CA 1
ATOM 3557 C C . GLY A 1 473 ? -11.669 -5.832 7.987 1.00 88.50 473 GLY A C 1
ATOM 3558 O O . GLY A 1 473 ? -11.978 -6.550 7.044 1.00 88.50 473 GLY A O 1
ATOM 3559 N N . VAL A 1 474 ? -12.594 -5.177 8.683 1.00 86.06 474 VAL A N 1
ATOM 3560 C CA . VAL A 1 474 ? -14.029 -5.305 8.361 1.00 86.06 474 VAL A CA 1
ATOM 3561 C C . VAL A 1 474 ? -14.463 -4.479 7.144 1.00 86.06 474 VAL A C 1
ATOM 3563 O O . VAL A 1 474 ? -15.504 -4.770 6.560 1.00 86.06 474 VAL A O 1
ATOM 3566 N N . ASP A 1 475 ? -13.677 -3.476 6.748 1.00 86.62 475 ASP A N 1
ATOM 3567 C CA . ASP A 1 475 ? -13.989 -2.595 5.618 1.00 86.62 475 ASP A CA 1
ATOM 3568 C C . ASP A 1 475 ? -13.473 -3.137 4.289 1.00 86.62 475 ASP A C 1
ATOM 3570 O O . ASP A 1 475 ? -12.475 -3.855 4.228 1.00 86.62 475 ASP A O 1
ATOM 3574 N N . TYR A 1 476 ? -14.159 -2.773 3.213 1.00 89.19 476 TYR A N 1
ATOM 3575 C CA . TYR A 1 476 ? -13.788 -2.998 1.817 1.00 89.19 476 TYR A CA 1
ATOM 3576 C C . TYR A 1 476 ? -14.583 -2.037 0.931 1.00 89.19 476 TYR A C 1
ATOM 3578 O O . TYR A 1 476 ? -15.566 -1.445 1.395 1.00 89.19 476 TYR A O 1
ATOM 3586 N N . ASN A 1 477 ? -14.193 -1.900 -0.335 1.00 89.75 477 ASN A N 1
ATOM 3587 C CA . ASN A 1 477 ? -14.966 -1.143 -1.304 1.00 89.75 477 ASN A CA 1
ATOM 3588 C C . ASN A 1 477 ? -16.352 -1.763 -1.492 1.00 89.75 477 ASN A C 1
ATOM 3590 O O . ASN A 1 477 ? -16.488 -2.926 -1.869 1.00 89.75 477 ASN A O 1
ATOM 3594 N N . LEU A 1 478 ? -17.402 -0.980 -1.254 1.00 90.75 478 LEU A N 1
ATOM 3595 C CA . LEU A 1 478 ? -18.771 -1.446 -1.461 1.00 90.75 478 LEU A CA 1
ATOM 3596 C C . LEU A 1 478 ? -19.193 -1.340 -2.934 1.00 90.75 478 LEU A C 1
ATOM 3598 O O . LEU A 1 478 ? -20.237 -1.884 -3.306 1.00 90.75 478 LEU A O 1
ATOM 3602 N N . ASP A 1 479 ? -18.405 -0.660 -3.770 1.00 90.44 479 ASP A N 1
ATOM 3603 C CA . ASP A 1 479 ? -18.588 -0.657 -5.216 1.00 90.44 479 ASP A CA 1
ATOM 3604 C C . ASP A 1 479 ? -18.019 -1.940 -5.834 1.00 90.44 479 ASP A C 1
ATOM 3606 O O . ASP A 1 479 ? -16.812 -2.108 -5.982 1.00 90.44 479 ASP A O 1
ATOM 3610 N N . VAL A 1 480 ? -18.903 -2.854 -6.233 1.00 87.75 480 VAL A N 1
ATOM 3611 C CA . VAL A 1 480 ? -18.515 -4.116 -6.882 1.00 87.75 480 VAL A CA 1
ATOM 3612 C C . VAL A 1 480 ? -17.780 -3.873 -8.203 1.00 87.75 480 VAL A C 1
ATOM 3614 O O . VAL A 1 480 ? -16.884 -4.646 -8.540 1.00 87.75 480 VAL A O 1
ATOM 3617 N N . GLU A 1 481 ? -18.103 -2.794 -8.929 1.00 90.19 481 GLU A N 1
ATOM 3618 C CA . GLU A 1 481 ? -17.446 -2.476 -10.203 1.00 90.19 481 GLU A CA 1
ATOM 3619 C C . GLU A 1 481 ? -15.952 -2.176 -10.007 1.00 90.19 481 GLU A C 1
ATOM 3621 O O . GLU A 1 481 ? -15.175 -2.375 -10.940 1.00 90.19 481 GLU A O 1
ATOM 3626 N N . HIS A 1 482 ? -15.530 -1.775 -8.798 1.00 89.38 482 HIS A N 1
ATOM 3627 C CA . HIS A 1 482 ? -14.123 -1.601 -8.429 1.00 89.38 482 HIS A CA 1
ATOM 3628 C C . HIS A 1 482 ? -13.300 -2.871 -8.682 1.00 89.38 482 HIS A C 1
ATOM 3630 O O . HIS A 1 482 ? -12.252 -2.818 -9.327 1.00 89.38 482 HIS A O 1
ATOM 3636 N N . TYR A 1 483 ? -13.809 -4.026 -8.249 1.00 90.56 483 TYR A N 1
ATOM 3637 C CA . TYR A 1 483 ? -13.119 -5.311 -8.379 1.00 90.56 483 TYR A CA 1
ATOM 3638 C C . TYR A 1 483 ? -13.178 -5.888 -9.800 1.00 90.56 483 TYR A C 1
ATOM 3640 O O . TYR A 1 483 ? -12.397 -6.773 -10.136 1.00 90.56 483 TYR A O 1
ATOM 3648 N N . GLU A 1 484 ? -14.066 -5.372 -10.655 1.00 88.81 484 GLU A N 1
ATOM 3649 C CA . GLU A 1 484 ? -14.163 -5.754 -12.071 1.00 88.81 484 GLU A CA 1
ATOM 3650 C C . GLU A 1 484 ? -13.222 -4.929 -12.978 1.00 88.81 484 GLU A C 1
ATOM 3652 O O . GLU A 1 484 ? -13.158 -5.146 -14.196 1.00 88.81 484 GLU A O 1
ATOM 3657 N N . GLN A 1 485 ? -12.483 -3.964 -12.416 1.00 82.94 485 GLN A N 1
ATOM 3658 C CA . GLN A 1 485 ? -11.588 -3.099 -13.180 1.00 82.94 485 GLN A CA 1
ATOM 3659 C C . GLN A 1 485 ? -10.380 -3.853 -13.754 1.00 82.94 485 GLN A C 1
ATOM 3661 O O . GLN A 1 485 ? -9.855 -4.817 -13.198 1.00 82.94 485 GLN A O 1
ATOM 3666 N N . SER A 1 486 ? -9.886 -3.364 -14.897 1.00 74.56 486 SER A N 1
ATOM 3667 C CA . SER A 1 486 ? -8.692 -3.919 -15.541 1.00 74.56 486 SER A CA 1
ATOM 3668 C C . SER A 1 486 ? -7.467 -3.774 -14.637 1.00 74.56 486 SER A C 1
ATOM 3670 O O . SER A 1 486 ? -6.985 -2.663 -14.441 1.00 74.56 486 SER A O 1
ATOM 3672 N N . GLY A 1 487 ? -6.931 -4.894 -14.154 1.00 81.00 487 GLY A N 1
ATOM 3673 C CA . GLY A 1 487 ? -5.757 -4.921 -13.276 1.00 81.00 487 GLY A CA 1
ATOM 3674 C C . GLY A 1 487 ? -5.961 -5.749 -12.010 1.00 81.00 487 GLY A C 1
ATOM 3675 O O . GLY A 1 487 ? -4.968 -6.169 -11.425 1.00 81.00 487 GLY A O 1
ATOM 3676 N N . PHE A 1 488 ? -7.212 -6.033 -11.642 1.00 89.31 488 PHE A N 1
ATOM 3677 C CA . PHE A 1 488 ? -7.546 -7.000 -10.602 1.00 89.31 488 PHE A CA 1
ATOM 3678 C C . PHE A 1 488 ? -7.693 -8.419 -11.170 1.00 89.31 488 PHE A C 1
ATOM 3680 O O . PHE A 1 488 ? -8.017 -8.580 -12.354 1.00 89.31 488 PHE A O 1
ATOM 3687 N N . PRO A 1 489 ? -7.433 -9.457 -10.358 1.00 88.50 489 PRO A N 1
ATOM 3688 C CA . PRO A 1 489 ? -7.743 -10.830 -10.732 1.00 88.50 489 PRO A CA 1
ATOM 3689 C C . PRO A 1 489 ? -9.266 -11.065 -10.751 1.00 88.50 489 PRO A C 1
ATOM 3691 O O . PRO A 1 489 ? -10.007 -10.437 -10.000 1.00 88.50 489 PRO A O 1
ATOM 3694 N N . ASP A 1 490 ? -9.734 -12.006 -11.580 1.00 90.69 490 ASP A N 1
ATOM 3695 C CA . ASP A 1 490 ? -11.172 -12.310 -11.741 1.00 90.69 490 ASP A CA 1
ATOM 3696 C C . ASP A 1 490 ? -11.861 -12.737 -10.422 1.00 90.69 490 ASP A C 1
ATOM 3698 O O . ASP A 1 490 ? -13.081 -12.653 -10.310 1.00 90.69 490 ASP A O 1
ATOM 3702 N N . ASP A 1 491 ? -11.095 -13.213 -9.436 1.00 93.38 491 ASP A N 1
ATOM 3703 C CA . ASP A 1 491 ? -11.547 -13.646 -8.109 1.00 93.38 491 ASP A CA 1
ATOM 3704 C C . ASP A 1 491 ? -11.272 -12.611 -6.996 1.00 93.38 491 ASP A C 1
ATOM 3706 O O . ASP A 1 491 ? -11.365 -12.942 -5.816 1.00 93.38 491 ASP A O 1
ATOM 3710 N N . ALA A 1 492 ? -10.941 -11.358 -7.338 1.00 93.94 492 ALA A N 1
ATOM 3711 C CA . ALA A 1 492 ? -10.588 -10.304 -6.378 1.00 93.94 492 ALA A CA 1
ATOM 3712 C C . ALA A 1 492 ? -11.627 -10.113 -5.262 1.00 93.94 492 ALA A C 1
ATOM 3714 O O . ALA A 1 492 ? -11.279 -10.144 -4.080 1.00 93.94 492 ALA A O 1
ATOM 3715 N N . LEU A 1 493 ? -12.904 -9.952 -5.629 1.00 93.94 493 LEU A N 1
ATOM 3716 C CA . LEU A 1 493 ? -13.985 -9.778 -4.657 1.00 93.94 493 LEU A CA 1
ATOM 3717 C C . LEU A 1 493 ? -14.150 -11.019 -3.772 1.00 93.94 493 LEU A C 1
ATOM 3719 O O . LEU A 1 493 ? -14.312 -10.883 -2.562 1.00 93.94 493 LEU A O 1
ATOM 3723 N N . ASP A 1 494 ? -14.066 -12.220 -4.349 1.00 95.12 494 ASP A N 1
ATOM 3724 C CA . ASP A 1 494 ? -14.176 -13.466 -3.587 1.00 95.12 494 ASP A CA 1
ATOM 3725 C C . ASP A 1 494 ? -13.052 -13.555 -2.541 1.00 95.12 494 ASP A C 1
ATOM 3727 O O . ASP A 1 494 ? -13.329 -13.811 -1.372 1.00 95.12 494 ASP A O 1
ATOM 3731 N N . ARG A 1 495 ? -11.803 -13.220 -2.903 1.00 93.38 495 ARG A N 1
ATOM 3732 C CA . ARG A 1 495 ? -10.673 -13.167 -1.953 1.00 93.38 495 ARG A CA 1
ATOM 3733 C C . ARG A 1 495 ? -10.898 -12.155 -0.830 1.00 93.38 495 ARG A C 1
ATOM 3735 O O . ARG A 1 495 ? -10.639 -12.452 0.336 1.00 93.38 495 ARG A O 1
ATOM 3742 N N . VAL A 1 496 ? -11.378 -10.959 -1.176 1.00 93.44 496 VAL A N 1
ATOM 3743 C CA . VAL A 1 496 ? -11.709 -9.887 -0.223 1.00 93.44 496 VAL A CA 1
ATOM 3744 C C . VAL A 1 496 ? -12.770 -10.364 0.772 1.00 93.44 496 VAL A C 1
ATOM 3746 O O . VAL A 1 496 ? -12.606 -10.160 1.977 1.00 93.44 496 VAL A O 1
ATOM 3749 N N . LEU A 1 497 ? -13.830 -11.020 0.299 1.00 94.19 497 LEU A N 1
ATOM 3750 C CA . LEU A 1 497 ? -14.910 -11.523 1.148 1.00 94.19 497 LEU A CA 1
ATOM 3751 C C . LEU A 1 497 ? -14.473 -12.724 1.997 1.00 94.19 497 LEU A C 1
ATOM 3753 O O . LEU A 1 497 ? -14.762 -12.746 3.194 1.00 94.19 497 LEU A O 1
ATOM 3757 N N . ASP A 1 498 ? -13.736 -13.673 1.421 1.00 94.06 498 ASP A N 1
ATOM 3758 C CA . ASP A 1 498 ? -13.260 -14.876 2.111 1.00 94.06 498 ASP A CA 1
ATOM 3759 C C . ASP A 1 498 ? -12.295 -14.530 3.253 1.00 94.06 498 ASP A C 1
ATOM 3761 O O . ASP A 1 498 ? -12.446 -15.037 4.366 1.00 94.06 498 ASP A O 1
ATOM 3765 N N . ALA A 1 499 ? -11.344 -13.615 3.023 1.00 91.62 499 ALA A N 1
ATOM 3766 C CA . ALA A 1 499 ? -10.417 -13.164 4.062 1.00 91.62 499 ALA A CA 1
ATOM 3767 C C . ALA A 1 499 ? -11.163 -12.527 5.249 1.00 91.62 499 ALA A C 1
ATOM 3769 O O . ALA A 1 499 ? -10.836 -12.773 6.411 1.00 91.62 499 ALA A O 1
ATOM 3770 N N . ARG A 1 500 ? -12.205 -11.737 4.968 1.00 91.81 500 ARG A N 1
ATOM 3771 C CA . ARG A 1 500 ? -13.012 -11.048 5.988 1.00 91.81 500 ARG A CA 1
ATOM 3772 C C . ARG A 1 500 ? -13.914 -11.998 6.749 1.00 91.81 500 ARG A C 1
ATOM 3774 O O . ARG A 1 500 ? -14.024 -11.873 7.966 1.00 91.81 500 ARG A O 1
ATOM 3781 N N . ALA A 1 501 ? -14.526 -12.952 6.052 1.00 91.94 501 ALA A N 1
ATOM 3782 C CA . ALA A 1 501 ? -15.273 -14.027 6.685 1.00 91.94 501 ALA A CA 1
ATOM 3783 C C . ALA A 1 501 ? -14.364 -14.811 7.641 1.00 91.94 501 ALA A C 1
ATOM 3785 O O . ALA A 1 501 ? -14.711 -14.958 8.809 1.00 91.94 501 ALA A O 1
ATOM 3786 N N . ALA A 1 502 ? -13.164 -15.201 7.196 1.00 90.75 502 ALA A N 1
ATOM 3787 C CA . ALA A 1 502 ? -12.190 -15.894 8.037 1.00 90.75 502 ALA A CA 1
ATOM 3788 C C . ALA A 1 502 ? -11.779 -15.065 9.269 1.00 90.75 502 ALA A C 1
ATOM 3790 O O . ALA A 1 502 ? -11.776 -15.590 10.385 1.00 90.75 502 ALA A O 1
ATOM 3791 N N . LEU A 1 503 ? -11.498 -13.766 9.098 1.00 89.75 503 LEU A N 1
ATOM 3792 C CA . LEU A 1 503 ? -11.191 -12.863 10.211 1.00 89.75 503 LEU A CA 1
ATOM 3793 C C . LEU A 1 503 ? -12.354 -12.807 11.215 1.00 89.75 503 LEU A C 1
ATOM 3795 O O . LEU A 1 503 ? -12.150 -13.044 12.405 1.00 89.75 503 LEU A O 1
ATOM 3799 N N . LEU A 1 504 ? -13.575 -12.537 10.747 1.00 88.38 504 LEU A N 1
ATOM 3800 C CA . LEU A 1 504 ? -14.760 -12.393 11.597 1.00 88.38 504 LEU A CA 1
ATOM 3801 C C . LEU A 1 504 ? -15.138 -13.696 12.316 1.00 88.38 504 LEU A C 1
ATOM 3803 O O . LEU A 1 504 ? -15.455 -13.663 13.504 1.00 88.38 504 LEU A O 1
ATOM 3807 N N . GLU A 1 505 ? -15.069 -14.838 11.630 1.00 87.56 505 GLU A N 1
ATOM 3808 C CA . GLU A 1 505 ? -15.320 -16.161 12.216 1.00 87.56 505 GLU A CA 1
ATOM 3809 C C . GLU A 1 505 ? -14.274 -16.527 13.279 1.00 87.56 505 GLU A C 1
ATOM 3811 O O . GLU A 1 505 ? -14.586 -17.244 14.231 1.00 87.56 505 GLU A O 1
ATOM 3816 N N . SER A 1 506 ? -13.047 -16.013 13.152 1.00 86.19 506 SER A N 1
ATOM 3817 C CA . SER A 1 506 ? -11.974 -16.225 14.129 1.00 86.19 506 SER A CA 1
ATOM 3818 C C . SER A 1 506 ? -12.014 -15.266 15.327 1.00 86.19 506 SER A C 1
ATOM 3820 O O . SER A 1 506 ? -11.437 -15.575 16.370 1.00 86.19 506 SER A O 1
ATOM 3822 N N . ALA A 1 507 ? -12.700 -14.123 15.217 1.00 87.00 507 ALA A N 1
ATOM 3823 C CA . ALA A 1 507 ? -12.669 -13.064 16.228 1.00 87.00 507 ALA A CA 1
ATOM 3824 C C . ALA A 1 507 ? -13.469 -13.405 17.499 1.00 87.00 507 ALA A C 1
ATOM 3826 O O . ALA A 1 507 ? -13.087 -13.024 18.609 1.00 87.00 507 ALA A O 1
ATOM 3827 N N . VAL A 1 508 ? -14.586 -14.127 17.352 1.00 87.81 508 VAL A N 1
ATOM 3828 C CA . VAL A 1 508 ? -15.529 -14.395 18.445 1.00 87.81 508 VAL A CA 1
ATOM 3829 C C . VAL A 1 508 ? -15.978 -15.847 18.453 1.00 87.81 508 VAL A C 1
ATOM 3831 O O . VAL A 1 508 ? -16.397 -16.392 17.437 1.00 87.81 508 VAL A O 1
ATOM 3834 N N . THR A 1 509 ? -15.995 -16.455 19.637 1.00 87.44 509 THR A N 1
ATOM 3835 C CA . THR A 1 509 ? -16.673 -17.733 19.867 1.00 87.44 509 THR A CA 1
ATOM 3836 C C . THR A 1 509 ? -18.092 -17.493 20.385 1.00 87.44 509 THR A C 1
ATOM 3838 O O . THR A 1 509 ? -18.290 -16.812 21.395 1.00 87.44 509 THR A O 1
ATOM 3841 N N . LEU A 1 510 ? -19.084 -18.088 19.714 1.00 88.62 510 LEU A N 1
ATOM 3842 C CA . LEU A 1 510 ? -20.483 -18.111 20.146 1.00 88.62 510 LEU A CA 1
ATOM 3843 C C . LEU A 1 510 ? -20.862 -19.513 20.644 1.00 88.62 510 LEU A C 1
ATOM 3845 O O . LEU A 1 510 ? -20.829 -20.478 19.882 1.00 88.62 510 LEU A O 1
ATOM 3849 N N . GLU A 1 511 ? -21.272 -19.627 21.907 1.00 89.44 511 GLU A N 1
ATOM 3850 C CA . GLU A 1 511 ? -21.703 -20.894 22.510 1.00 89.44 511 GLU A CA 1
ATOM 3851 C C . GLU A 1 511 ? -23.114 -20.774 23.098 1.00 89.44 511 GLU A C 1
ATOM 3853 O O . GLU A 1 511 ? -23.428 -19.822 23.810 1.00 89.44 511 GLU A O 1
ATOM 3858 N N . VAL A 1 512 ? -23.971 -21.769 22.838 1.00 89.62 512 VAL A N 1
ATOM 3859 C CA . VAL A 1 512 ? -25.299 -21.879 23.458 1.00 89.62 512 VAL A CA 1
ATOM 3860 C C . VAL A 1 512 ? -25.328 -23.090 24.383 1.00 89.62 512 VAL A C 1
ATOM 3862 O O . VAL A 1 512 ? -25.288 -24.234 23.931 1.00 89.62 512 VAL A O 1
ATOM 3865 N N . VAL A 1 513 ? -25.447 -22.843 25.687 1.00 89.75 513 VAL A N 1
ATOM 3866 C CA . VAL A 1 513 ? -25.463 -23.881 26.724 1.00 89.75 513 VAL A CA 1
ATOM 3867 C C . VAL A 1 513 ? -26.873 -24.048 27.284 1.00 89.75 513 VAL A C 1
ATOM 3869 O O . VAL A 1 513 ? -27.447 -23.108 27.839 1.00 89.75 513 VAL A O 1
ATOM 3872 N N . ASP A 1 514 ? -27.428 -25.259 27.184 1.00 89.38 514 ASP A N 1
ATOM 3873 C CA . ASP A 1 514 ? -28.710 -25.601 27.810 1.00 89.38 514 ASP A CA 1
ATOM 3874 C C . ASP A 1 514 ? -28.560 -25.701 29.334 1.00 89.38 514 ASP A C 1
ATOM 3876 O O . ASP A 1 514 ? -27.851 -26.559 29.859 1.00 89.38 514 ASP A O 1
ATOM 3880 N N . GLN A 1 515 ? -29.268 -24.830 30.050 1.00 89.19 515 GLN A N 1
ATOM 3881 C CA . GLN A 1 515 ? -29.334 -24.815 31.513 1.00 89.19 515 GLN A CA 1
ATOM 3882 C C . GLN A 1 515 ? -30.516 -25.650 32.037 1.00 89.19 515 GLN A C 1
ATOM 3884 O O . GLN A 1 515 ? -30.778 -25.705 33.243 1.00 89.19 515 GLN A O 1
ATOM 3889 N N . GLY A 1 516 ? -31.263 -26.307 31.146 1.00 88.88 516 GLY A N 1
ATOM 3890 C CA . GLY A 1 516 ? -32.429 -27.109 31.475 1.00 88.88 516 GLY A CA 1
ATOM 3891 C C . GLY A 1 516 ? -33.677 -26.250 31.651 1.00 88.88 516 GLY A C 1
ATOM 3892 O O . GLY A 1 516 ? -33.975 -25.374 30.840 1.00 88.88 516 GLY A O 1
ATOM 3893 N N . ARG A 1 517 ? -34.472 -26.534 32.690 1.00 88.75 517 ARG A N 1
ATOM 3894 C CA . ARG A 1 517 ? -35.728 -25.817 32.958 1.00 88.75 517 ARG A CA 1
ATOM 3895 C C . ARG A 1 517 ? -35.707 -25.106 34.299 1.00 88.75 517 ARG A C 1
ATOM 3897 O O . ARG A 1 517 ? -35.316 -25.693 35.306 1.00 88.75 517 ARG A O 1
ATOM 3904 N N . ASN A 1 518 ? -36.212 -23.874 34.325 1.00 86.56 518 ASN A N 1
ATOM 3905 C CA . ASN A 1 518 ? -36.419 -23.143 35.572 1.00 86.56 518 ASN A CA 1
ATOM 3906 C C . ASN A 1 518 ? -37.637 -23.675 36.355 1.00 86.56 518 ASN A C 1
ATOM 3908 O O . ASN A 1 518 ? -38.414 -24.502 35.872 1.00 86.56 518 ASN A O 1
ATOM 3912 N N . ALA A 1 519 ? -37.840 -23.166 37.575 1.00 83.19 519 ALA A N 1
ATOM 3913 C CA . ALA A 1 519 ? -38.967 -23.551 38.433 1.00 83.19 519 ALA A CA 1
ATOM 3914 C C . ALA A 1 519 ? -40.354 -23.254 37.817 1.00 83.19 519 ALA A C 1
ATOM 3916 O O . ALA A 1 519 ? -41.342 -23.876 38.204 1.00 83.19 519 ALA A O 1
ATOM 3917 N N . GLY A 1 520 ? -40.428 -22.328 36.853 1.00 83.88 520 GLY A N 1
ATOM 3918 C CA . GLY A 1 520 ? -41.628 -22.011 36.074 1.00 83.88 520 GLY A CA 1
ATOM 3919 C C . GLY A 1 520 ? -41.857 -22.928 34.867 1.00 83.88 520 GLY A C 1
ATOM 3920 O O . GLY A 1 520 ? -42.850 -22.764 34.163 1.00 83.88 520 GLY A O 1
ATOM 3921 N N . GLY A 1 521 ? -40.966 -23.894 34.619 1.00 84.38 521 GLY A N 1
ATOM 3922 C CA . GLY A 1 521 ? -41.049 -24.835 33.502 1.00 84.38 521 GLY A CA 1
ATOM 3923 C C . GLY A 1 521 ? -40.559 -24.288 32.158 1.00 84.38 521 GLY A C 1
ATOM 3924 O O . GLY A 1 521 ? -40.677 -24.996 31.158 1.00 84.38 521 GLY A O 1
ATOM 3925 N N . GLN A 1 522 ? -40.002 -23.073 32.118 1.00 85.56 522 GLN A N 1
ATOM 3926 C CA . GLN A 1 522 ? -39.395 -22.500 30.913 1.00 85.56 522 GLN A CA 1
ATOM 3927 C C . GLN A 1 522 ? -38.022 -23.129 30.682 1.00 85.56 522 GLN A C 1
ATOM 3929 O O . GLN A 1 522 ? -37.294 -23.367 31.647 1.00 85.56 522 GLN A O 1
ATOM 3934 N N . SER A 1 523 ? -37.673 -23.384 29.419 1.00 86.88 523 SER A N 1
ATOM 3935 C CA . SER A 1 523 ? -36.292 -23.722 29.065 1.00 86.88 523 SER A CA 1
ATOM 3936 C C . SER A 1 523 ? -35.403 -22.504 29.283 1.00 86.88 523 SER A C 1
ATOM 3938 O O . SER A 1 523 ? -35.842 -21.383 29.032 1.00 86.88 523 SER A O 1
ATOM 3940 N N . VAL A 1 524 ? -34.192 -22.729 29.776 1.00 86.88 524 VAL A N 1
ATOM 3941 C CA . VAL A 1 524 ? -33.200 -21.681 29.999 1.00 86.88 524 VAL A CA 1
ATOM 3942 C C . VAL A 1 524 ? -31.950 -22.035 29.218 1.00 86.88 524 VAL A C 1
ATOM 3944 O O . VAL A 1 524 ? -31.433 -23.142 29.338 1.00 86.88 524 VAL A O 1
ATOM 3947 N N . GLN A 1 525 ? -31.468 -21.083 28.432 1.00 86.38 525 GLN A N 1
ATOM 3948 C CA . GLN A 1 525 ? -30.251 -21.192 27.647 1.00 86.38 525 GLN A CA 1
ATOM 3949 C C . GLN A 1 525 ? -29.336 -20.034 28.026 1.00 86.38 525 GLN A C 1
ATOM 3951 O O . GLN A 1 525 ? -29.804 -18.907 28.190 1.00 86.38 525 GLN A O 1
ATOM 3956 N N . THR A 1 526 ? -28.046 -20.317 28.162 1.00 86.19 526 THR A N 1
ATOM 3957 C CA . THR A 1 526 ? -27.010 -19.289 28.264 1.00 86.19 526 THR A CA 1
ATOM 3958 C C . THR A 1 526 ? -26.383 -19.138 26.893 1.00 86.19 526 THR A C 1
ATOM 3960 O O . THR A 1 526 ? -25.895 -20.124 26.346 1.00 86.19 526 THR A O 1
ATOM 3963 N N . VAL A 1 527 ? -26.403 -17.923 26.350 1.00 85.62 527 VAL A N 1
ATOM 3964 C CA . VAL A 1 527 ? -25.637 -17.581 25.151 1.00 85.62 527 VAL A CA 1
ATOM 3965 C C . VAL A 1 527 ? -24.367 -16.878 25.611 1.00 85.62 527 VAL A C 1
ATOM 3967 O O . VAL A 1 527 ? -24.440 -15.807 26.210 1.00 85.62 527 VAL A O 1
ATOM 3970 N N . THR A 1 528 ? -23.222 -17.507 25.379 1.00 85.06 528 THR A N 1
ATOM 3971 C CA . THR A 1 528 ? -21.902 -16.950 25.668 1.00 85.06 528 THR A CA 1
ATOM 3972 C C . THR A 1 528 ? -21.342 -16.370 24.380 1.00 85.06 528 THR A C 1
ATOM 3974 O O . THR A 1 528 ? -21.186 -17.092 23.396 1.00 85.06 528 THR A O 1
ATOM 3977 N N . VAL A 1 529 ? -21.033 -15.076 24.401 1.00 85.31 529 VAL A N 1
ATOM 3978 C CA . VAL A 1 529 ? -20.249 -14.403 23.363 1.00 85.31 529 VAL A CA 1
ATOM 3979 C C . VAL A 1 529 ? -18.877 -14.151 23.962 1.00 85.31 529 VAL A C 1
ATOM 3981 O O . VAL A 1 529 ? -18.764 -13.453 24.968 1.00 85.31 529 VAL A O 1
ATOM 3984 N N . GLN A 1 530 ? -17.848 -14.757 23.386 1.00 84.12 530 GLN A N 1
ATOM 3985 C CA . GLN A 1 530 ? -16.482 -14.628 23.866 1.00 84.12 530 GLN A CA 1
ATOM 3986 C C . GLN A 1 530 ? -15.628 -13.994 22.772 1.00 84.12 530 GLN A C 1
ATOM 3988 O O . GLN A 1 530 ? -15.421 -14.610 21.732 1.00 84.12 530 GLN A O 1
ATOM 3993 N N . ASN A 1 531 ? -15.096 -12.795 23.026 1.00 85.00 531 ASN A N 1
ATOM 3994 C CA . ASN A 1 531 ? -13.933 -12.311 22.284 1.00 85.00 531 ASN A CA 1
ATOM 3995 C C . ASN A 1 531 ? -12.803 -13.318 22.527 1.00 85.00 531 ASN A C 1
ATOM 3997 O O . ASN A 1 531 ? -12.507 -13.635 23.683 1.00 85.00 531 ASN A O 1
ATOM 4001 N N . ASN A 1 532 ? -12.197 -13.835 21.462 1.00 80.69 532 ASN A N 1
ATOM 4002 C CA . ASN A 1 532 ? -11.144 -14.842 21.563 1.00 80.69 532 ASN A CA 1
ATOM 4003 C C . ASN A 1 532 ? -9.827 -14.297 22.164 1.00 80.69 532 ASN A C 1
ATOM 4005 O O . ASN A 1 532 ? -8.852 -15.036 22.232 1.00 80.69 532 ASN A O 1
ATOM 4009 N N . LEU A 1 533 ? -9.833 -13.056 22.681 1.00 66.62 533 LEU A N 1
ATOM 4010 C CA . LEU A 1 533 ? -8.744 -12.394 23.411 1.00 66.62 533 LEU A CA 1
ATOM 4011 C C . LEU A 1 533 ? -7.477 -12.227 22.557 1.00 66.62 533 LEU A C 1
ATOM 4013 O O . LEU A 1 533 ? -6.373 -12.392 23.060 1.00 66.62 533 LEU A O 1
ATOM 4017 N N . LEU A 1 534 ? -7.631 -11.919 21.266 1.00 74.50 534 LEU A N 1
ATOM 4018 C CA . LEU A 1 534 ? -6.535 -11.943 20.283 1.00 74.50 534 LEU A CA 1
ATOM 4019 C C . LEU A 1 534 ? -5.930 -10.569 19.947 1.00 74.50 534 LEU A C 1
ATOM 4021 O O . LEU A 1 534 ? -5.393 -10.396 18.857 1.00 74.50 534 LEU A O 1
ATOM 4025 N N . GLY A 1 535 ? -6.003 -9.588 20.846 1.00 82.62 535 GLY A N 1
ATOM 4026 C CA . GLY A 1 535 ? -5.379 -8.285 20.612 1.00 82.62 535 GLY A CA 1
ATOM 4027 C C . GLY A 1 535 ? -6.162 -7.138 21.220 1.00 82.62 535 GLY A C 1
ATOM 4028 O O . GLY A 1 535 ? -5.710 -6.551 22.174 1.00 82.62 535 GLY A O 1
ATOM 4029 N N . HIS A 1 536 ? -7.353 -6.836 20.718 1.00 88.50 536 HIS A N 1
ATOM 4030 C CA . HIS A 1 536 ? -8.094 -5.623 21.093 1.00 88.50 536 HIS A CA 1
ATOM 4031 C C . HIS A 1 536 ? -9.566 -5.931 21.432 1.00 88.50 536 HIS A C 1
ATOM 4033 O O . HIS A 1 536 ? -10.000 -7.095 21.408 1.00 88.50 536 HIS A O 1
ATOM 4039 N N . ASN A 1 537 ? -10.368 -4.906 21.742 1.00 84.44 537 ASN A N 1
ATOM 4040 C CA . ASN A 1 537 ? -11.789 -5.094 22.036 1.00 84.44 537 ASN A CA 1
ATOM 4041 C C . ASN A 1 537 ? -12.575 -5.537 20.792 1.00 84.44 537 ASN A C 1
ATOM 4043 O O . ASN A 1 537 ? -12.125 -5.415 19.650 1.00 84.44 537 ASN A O 1
ATOM 4047 N N . PHE A 1 538 ? -13.776 -6.079 21.013 1.00 82.88 538 PHE A N 1
ATOM 4048 C CA . PHE A 1 538 ? -14.684 -6.478 19.940 1.00 82.88 538 PHE A CA 1
ATOM 4049 C C . PHE A 1 538 ? -16.064 -5.817 20.108 1.00 82.88 538 PHE A C 1
ATOM 4051 O O . PHE A 1 538 ? -16.737 -6.091 21.108 1.00 82.88 538 PHE A O 1
ATOM 4058 N N . PRO A 1 539 ? -16.530 -5.035 19.117 1.00 83.62 539 PRO A N 1
ATOM 4059 C CA . PRO A 1 539 ? -15.759 -4.517 17.981 1.00 83.62 539 PRO A CA 1
ATOM 4060 C C . PRO A 1 539 ? -14.798 -3.387 18.408 1.00 83.62 539 PRO A C 1
ATOM 4062 O O . PRO A 1 539 ? -15.125 -2.627 19.312 1.00 83.62 539 PRO A O 1
ATOM 4065 N N . THR A 1 540 ? -13.651 -3.256 17.732 1.00 84.31 540 THR A N 1
ATOM 4066 C CA . THR A 1 540 ? -12.763 -2.076 17.819 1.00 84.31 540 THR A CA 1
ATOM 4067 C C . THR A 1 540 ? -12.899 -1.204 16.563 1.00 84.31 540 THR A C 1
ATOM 4069 O O . THR A 1 540 ? -13.566 -1.588 15.594 1.00 84.31 540 THR A O 1
ATOM 4072 N N . GLY A 1 541 ? -12.225 -0.056 16.531 1.00 78.31 541 GLY A N 1
ATOM 4073 C CA . GLY A 1 541 ? -12.127 0.822 15.366 1.00 78.31 541 GLY A CA 1
ATOM 4074 C C . GLY A 1 541 ? -12.814 2.166 15.585 1.00 78.31 541 GLY A C 1
ATOM 4075 O O . GLY A 1 541 ? -12.771 2.715 16.677 1.00 78.31 541 GLY 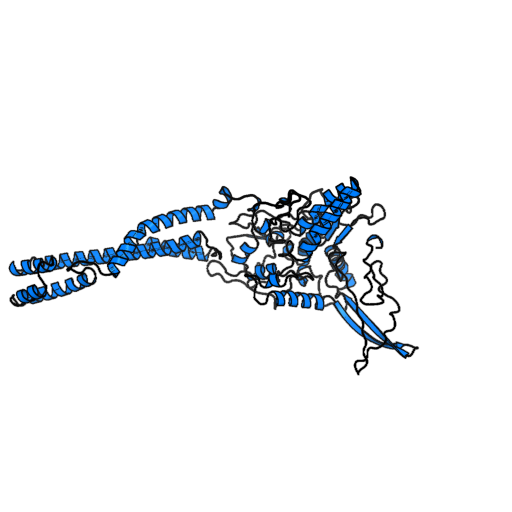A O 1
ATOM 4076 N N . PHE A 1 542 ? -13.406 2.723 14.526 1.00 76.31 542 PHE A N 1
ATOM 4077 C CA . PHE A 1 542 ? -14.019 4.050 14.578 1.00 76.31 542 PHE A CA 1
ATOM 4078 C C . PHE A 1 542 ? -15.254 4.060 15.497 1.00 76.31 542 PHE A C 1
ATOM 4080 O O . PHE A 1 542 ? -16.254 3.394 15.196 1.00 76.31 542 PHE A O 1
ATOM 4087 N N . ALA A 1 543 ? -15.167 4.818 16.595 1.00 62.16 543 ALA A N 1
ATOM 4088 C CA . ALA A 1 543 ? -16.035 4.721 17.774 1.00 62.16 543 ALA A CA 1
ATOM 4089 C C . ALA A 1 543 ? -17.542 4.836 17.476 1.00 62.16 543 ALA A C 1
ATOM 4091 O O . ALA A 1 543 ? -18.364 4.198 18.130 1.00 62.16 543 ALA A O 1
ATOM 4092 N N . PHE A 1 544 ? -17.922 5.601 16.450 1.00 63.72 544 PHE A N 1
ATOM 4093 C CA . PHE A 1 544 ? -19.331 5.887 16.141 1.00 63.72 544 PHE A CA 1
ATOM 4094 C C . PHE A 1 544 ? -19.948 4.956 15.086 1.00 63.72 544 PHE A C 1
ATOM 4096 O O . PHE A 1 544 ? -21.153 5.012 14.844 1.00 63.72 544 PHE A O 1
ATOM 4103 N N . ALA A 1 545 ? -19.140 4.117 14.426 1.00 67.06 545 ALA A N 1
ATOM 4104 C CA . ALA A 1 545 ? -19.587 3.309 13.287 1.00 67.06 545 ALA A CA 1
ATOM 4105 C C . ALA A 1 545 ? -19.660 1.805 13.579 1.00 67.06 545 ALA A C 1
ATOM 4107 O O . ALA A 1 545 ? -20.355 1.075 12.869 1.00 67.06 545 ALA A O 1
ATOM 4108 N N . ARG A 1 546 ? -18.943 1.312 14.596 1.00 79.25 546 ARG A N 1
ATOM 4109 C CA . ARG A 1 546 ? -18.833 -0.128 14.856 1.00 79.25 546 ARG A CA 1
ATOM 4110 C C . ARG A 1 546 ? -19.737 -0.559 15.991 1.00 79.25 546 ARG A C 1
ATOM 4112 O O . ARG A 1 546 ? -19.587 -0.135 17.128 1.00 79.25 546 ARG A O 1
ATOM 4119 N N . GLN A 1 547 ? -20.671 -1.445 15.670 1.00 77.38 547 GLN A N 1
ATOM 4120 C CA . GLN A 1 547 ? -21.618 -1.997 16.627 1.00 77.38 547 GLN A CA 1
ATOM 4121 C C . GLN A 1 547 ? -21.739 -3.504 16.420 1.00 77.38 547 GLN A C 1
ATOM 4123 O O . GLN A 1 547 ? -21.667 -4.002 15.297 1.00 77.38 547 GLN A O 1
ATOM 4128 N N . PHE A 1 548 ? -21.954 -4.220 17.518 1.00 80.00 548 PHE A N 1
ATOM 4129 C CA . PHE A 1 548 ? -22.303 -5.634 17.522 1.00 80.00 548 PHE A CA 1
ATOM 4130 C C . PHE A 1 548 ? -23.670 -5.800 18.182 1.00 80.00 548 PHE A C 1
ATOM 4132 O O . PHE A 1 548 ? -23.945 -5.194 19.218 1.00 80.00 548 PHE A O 1
ATOM 4139 N N . TRP A 1 549 ? -24.516 -6.650 17.608 1.00 79.38 549 TRP A N 1
ATOM 4140 C CA . TRP A 1 549 ? -25.765 -7.067 18.231 1.00 79.38 549 TRP A CA 1
ATOM 4141 C C . TRP A 1 549 ? -25.888 -8.587 18.201 1.00 79.38 549 TRP A C 1
ATOM 4143 O O . TRP A 1 549 ? -25.466 -9.253 17.257 1.00 79.38 549 TRP A O 1
ATOM 4153 N N . LEU A 1 550 ? -26.506 -9.132 19.246 1.00 80.44 550 LEU A N 1
ATOM 4154 C CA . LEU A 1 550 ? -26.812 -10.551 19.355 1.00 80.44 550 LEU A CA 1
ATOM 4155 C C . LEU A 1 550 ? -28.301 -10.770 19.084 1.00 80.44 550 LEU A C 1
ATOM 4157 O O . LEU A 1 550 ? -29.147 -10.431 19.912 1.00 80.44 550 LEU A O 1
ATOM 4161 N N . GLU A 1 551 ? -28.621 -11.373 17.942 1.00 82.94 551 GLU A N 1
ATOM 4162 C CA . GLU A 1 551 ? -29.973 -11.855 17.659 1.00 82.94 551 GLU A CA 1
ATOM 4163 C C . GLU A 1 551 ? -30.128 -13.303 18.144 1.00 82.94 551 GLU A C 1
ATOM 4165 O O . GLU A 1 551 ? -29.356 -14.187 17.774 1.00 82.94 551 GLU A O 1
ATOM 4170 N N . VAL A 1 552 ? -31.147 -13.561 18.970 1.00 81.00 552 VAL A N 1
ATOM 4171 C CA . VAL A 1 552 ? -31.472 -14.906 19.465 1.00 81.00 552 VAL A CA 1
ATOM 4172 C C . VAL A 1 552 ? -32.851 -15.299 18.958 1.00 81.00 552 VAL A C 1
ATOM 4174 O O . VAL A 1 552 ? -33.828 -14.587 19.182 1.00 81.00 552 VAL A O 1
ATOM 4177 N N . THR A 1 553 ? -32.945 -16.463 18.317 1.00 85.06 553 THR A N 1
ATOM 4178 C CA . THR A 1 553 ? -34.206 -17.064 17.866 1.00 85.06 553 THR A CA 1
ATOM 4179 C C . THR A 1 553 ? -34.325 -18.498 18.385 1.00 85.06 553 THR A C 1
ATOM 4181 O O . THR A 1 553 ? -33.331 -19.150 18.702 1.00 85.06 553 THR A O 1
ATOM 4184 N N . ALA A 1 554 ? -35.556 -18.993 18.526 1.00 86.06 554 ALA A N 1
ATOM 4185 C CA . ALA A 1 554 ? -35.815 -20.383 18.890 1.00 86.06 554 ALA A CA 1
ATOM 4186 C C . ALA A 1 554 ? -37.000 -20.929 18.096 1.00 86.06 554 ALA A C 1
ATOM 4188 O O . ALA A 1 554 ? -38.029 -20.264 17.960 1.00 86.06 554 ALA A O 1
ATOM 4189 N N . GLU A 1 555 ? -36.872 -22.168 17.629 1.00 91.31 555 GLU A N 1
ATOM 4190 C CA . GLU A 1 555 ? -37.896 -22.867 16.857 1.00 91.31 555 GLU A CA 1
ATOM 4191 C C . GLU A 1 555 ? -38.189 -24.242 17.463 1.00 91.31 555 GLU A C 1
ATOM 4193 O O . GLU A 1 555 ? -37.325 -24.905 18.044 1.00 91.31 555 GLU A O 1
ATOM 4198 N N . THR A 1 556 ? -39.436 -24.685 17.346 1.00 85.94 556 THR A N 1
ATOM 4199 C CA . THR A 1 556 ? -39.821 -26.066 17.627 1.00 85.94 556 THR A CA 1
ATOM 4200 C C . THR A 1 556 ? -39.287 -27.006 16.542 1.00 85.94 556 THR A C 1
ATOM 4202 O O . THR A 1 556 ? -38.908 -26.587 15.452 1.00 85.94 556 THR A O 1
ATOM 4205 N N . ALA A 1 557 ? -39.310 -28.318 16.798 1.00 89.25 557 ALA A N 1
ATOM 4206 C CA . ALA A 1 557 ? -38.846 -29.321 15.830 1.00 89.25 557 ALA A CA 1
ATOM 4207 C C . ALA A 1 557 ? -39.630 -29.328 14.497 1.00 89.25 557 ALA A C 1
ATOM 4209 O O . ALA A 1 557 ? -39.147 -29.870 13.506 1.00 89.25 557 ALA A O 1
ATOM 4210 N N . ASP A 1 55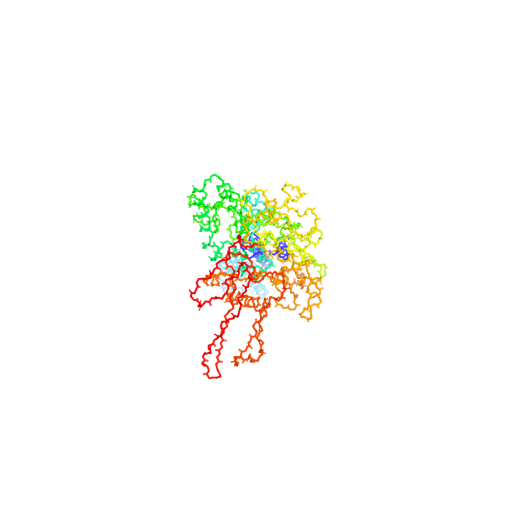8 ? -40.840 -28.767 14.473 1.00 92.38 558 ASP A N 1
ATOM 4211 C CA . ASP A 1 558 ? -41.673 -28.567 13.283 1.00 92.38 558 ASP A CA 1
ATOM 4212 C C . ASP A 1 558 ? -41.523 -27.168 12.649 1.00 92.38 558 ASP A C 1
ATOM 4214 O O . ASP A 1 558 ? -42.275 -26.841 11.731 1.00 92.38 558 ASP A O 1
ATOM 4218 N N . GLY A 1 559 ? -40.550 -26.365 13.100 1.00 90.50 559 GLY A N 1
ATOM 4219 C CA . GLY A 1 559 ? -40.206 -25.056 12.531 1.00 90.50 559 GLY A CA 1
ATOM 4220 C C . GLY A 1 559 ? -41.126 -23.913 12.964 1.00 90.50 559 GLY A C 1
ATOM 4221 O O . GLY A 1 559 ? -41.211 -22.899 12.275 1.00 90.50 559 GLY A O 1
ATOM 4222 N N . GLN A 1 560 ? -41.872 -24.062 14.065 1.00 90.31 560 GLN A N 1
ATOM 4223 C CA . GLN A 1 560 ? -42.668 -22.961 14.612 1.00 90.31 560 GLN A CA 1
ATOM 4224 C C . GLN A 1 560 ? -41.820 -22.132 15.569 1.00 90.31 560 GLN A C 1
ATOM 4226 O O . GLN A 1 560 ? -41.213 -22.671 16.493 1.00 90.31 560 GLN A O 1
ATOM 4231 N N . GLN A 1 561 ? -41.818 -20.813 15.389 1.00 88.06 561 GLN A N 1
ATOM 4232 C CA . GLN A 1 561 ? -41.109 -19.929 16.307 1.00 88.06 561 GLN A CA 1
ATOM 4233 C C . GLN A 1 561 ? -41.682 -20.005 17.724 1.00 88.06 561 GLN A C 1
ATOM 4235 O O . GLN A 1 561 ? -42.899 -20.030 17.936 1.00 88.06 561 GLN A O 1
ATOM 4240 N N . VAL A 1 562 ? -40.781 -20.031 18.701 1.00 84.62 562 VAL A N 1
ATOM 4241 C CA . VAL A 1 562 ? -41.104 -20.086 20.124 1.00 84.62 562 VAL A CA 1
ATOM 4242 C C . VAL A 1 562 ? -41.053 -18.677 20.701 1.00 84.62 562 VAL A C 1
ATOM 4244 O O . VAL A 1 562 ? -40.171 -17.887 20.374 1.00 84.62 562 VAL A O 1
ATOM 4247 N N . CYS A 1 563 ? -41.979 -18.354 21.604 1.00 82.12 563 CYS A N 1
ATOM 4248 C CA . CYS A 1 563 ? -41.895 -17.106 22.353 1.00 82.12 563 CYS A CA 1
ATOM 4249 C C . CYS A 1 563 ? -40.669 -17.132 23.274 1.00 82.12 563 CYS A C 1
ATOM 4251 O O . CYS A 1 563 ? -40.628 -17.912 24.230 1.00 82.12 563 CYS A O 1
ATOM 4253 N N . LEU A 1 564 ? -39.706 -16.253 23.011 1.00 79.88 564 LEU A N 1
ATOM 4254 C CA . LEU A 1 564 ? -38.584 -16.010 23.907 1.00 79.88 564 LEU A CA 1
ATOM 4255 C C . LEU A 1 564 ? -39.037 -15.140 25.080 1.00 79.88 564 LEU A C 1
ATOM 4257 O O . LEU A 1 564 ? -39.743 -14.144 24.910 1.00 79.88 564 LEU A O 1
ATOM 4261 N N . ALA A 1 565 ? -38.652 -15.534 26.293 1.00 74.69 565 ALA A N 1
ATOM 4262 C CA . ALA A 1 565 ? -38.760 -14.643 27.439 1.00 74.69 565 ALA A CA 1
ATOM 4263 C C . ALA A 1 565 ? -37.693 -13.550 27.303 1.00 74.69 565 ALA A C 1
ATOM 4265 O O . ALA A 1 565 ? -36.576 -13.844 26.880 1.00 74.69 565 ALA A O 1
ATOM 4266 N N . ARG A 1 566 ? -38.021 -12.306 27.678 1.00 68.00 566 ARG A N 1
ATOM 4267 C CA . ARG A 1 566 ? -37.014 -11.238 27.713 1.00 68.00 566 ARG A CA 1
ATOM 4268 C C . ARG A 1 566 ? -35.852 -11.660 28.623 1.00 68.00 566 ARG A C 1
ATOM 4270 O O . ARG A 1 566 ? -36.127 -12.172 29.715 1.00 68.00 566 ARG A O 1
ATOM 4277 N N . PRO A 1 567 ? -34.591 -11.447 28.208 1.00 66.56 567 PRO A N 1
ATOM 4278 C CA . PRO A 1 567 ? -33.458 -11.685 29.087 1.00 66.56 567 PRO A CA 1
ATOM 4279 C C . PRO A 1 567 ? -33.602 -10.824 30.348 1.00 66.56 567 PRO A C 1
ATOM 4281 O O . PRO A 1 567 ? -34.124 -9.709 30.309 1.00 66.56 567 PRO A O 1
ATOM 4284 N N . SER A 1 568 ? -33.194 -11.372 31.492 1.00 58.75 568 SER A N 1
ATOM 4285 C CA . SER A 1 568 ? -33.349 -10.721 32.800 1.00 58.75 568 SER A CA 1
ATOM 4286 C C . SER A 1 568 ? -32.465 -9.481 32.984 1.00 58.75 568 SER A C 1
ATOM 4288 O O . SER A 1 568 ? -32.702 -8.712 33.912 1.00 58.75 568 SER A O 1
ATOM 4290 N N . SER A 1 569 ? -31.471 -9.296 32.114 1.00 58.09 569 SER A N 1
ATOM 4291 C CA . SER A 1 569 ? -30.560 -8.152 32.054 1.00 58.09 569 SER A CA 1
ATOM 4292 C C . SER A 1 569 ? -29.998 -8.033 30.632 1.00 58.09 569 SER A C 1
ATOM 4294 O O . SER A 1 569 ? -29.694 -9.055 30.015 1.00 58.09 569 SER A O 1
ATOM 4296 N N . GLY A 1 570 ? -29.878 -6.807 30.113 1.00 57.91 570 GLY A N 1
ATOM 4297 C CA . GLY A 1 570 ? -29.023 -6.518 28.955 1.00 57.91 570 GLY A CA 1
ATOM 4298 C C . GLY A 1 570 ? -27.547 -6.472 29.365 1.00 57.91 570 GLY A C 1
ATOM 4299 O O . GLY A 1 570 ? -27.223 -6.725 30.528 1.00 57.91 570 GLY A O 1
ATOM 4300 N N . ILE A 1 571 ? -26.662 -6.139 28.425 1.00 58.56 571 ILE A N 1
ATOM 4301 C CA . ILE A 1 571 ? -25.280 -5.760 28.746 1.00 58.56 571 ILE A CA 1
ATOM 4302 C C . ILE A 1 571 ? -25.357 -4.434 29.520 1.00 58.56 571 ILE A C 1
ATOM 4304 O O . ILE A 1 571 ? -25.766 -3.422 28.958 1.00 58.56 571 ILE A O 1
ATOM 4308 N N . ASP A 1 572 ? -25.066 -4.471 30.821 1.00 58.34 572 ASP A N 1
ATOM 4309 C CA . ASP A 1 572 ? -25.107 -3.308 31.718 1.00 58.34 572 ASP A CA 1
ATOM 4310 C C . ASP A 1 572 ? -23.760 -2.580 31.655 1.00 58.34 572 ASP A C 1
ATOM 4312 O O . ASP A 1 572 ? -22.896 -2.748 32.514 1.00 58.34 572 ASP A O 1
ATOM 4316 N N . THR A 1 573 ? -23.547 -1.854 30.559 1.00 60.50 573 THR A N 1
ATOM 4317 C CA . THR A 1 573 ? -22.385 -0.981 30.359 1.00 60.50 573 THR A CA 1
ATOM 4318 C C . THR A 1 573 ? -22.862 0.410 29.940 1.00 60.50 573 THR A C 1
ATOM 4320 O O . THR A 1 573 ? -23.945 0.518 29.357 1.00 60.50 573 THR A O 1
ATOM 4323 N N . PRO A 1 574 ? -22.080 1.476 30.195 1.00 56.72 574 PRO A N 1
ATOM 4324 C CA . PRO A 1 574 ? -22.416 2.831 29.745 1.00 56.72 574 PRO A CA 1
ATOM 4325 C C . PRO A 1 574 ? -22.732 2.927 28.243 1.00 56.72 574 PRO A C 1
ATOM 4327 O O . PRO A 1 574 ? -23.682 3.596 27.847 1.00 56.72 574 PRO A O 1
ATOM 4330 N N . CYS A 1 575 ? -22.024 2.141 27.423 1.00 57.81 575 CYS A N 1
ATOM 4331 C CA . CYS A 1 575 ? -22.252 2.015 25.979 1.00 57.81 575 CYS A CA 1
ATOM 4332 C C . CYS A 1 575 ? -23.192 0.870 25.556 1.00 57.81 575 CYS A C 1
ATOM 4334 O O . CYS A 1 575 ? -23.298 0.557 24.369 1.00 57.81 575 CYS A O 1
ATOM 4336 N N . GLY A 1 576 ? -23.862 0.194 26.488 1.00 64.12 576 GLY A N 1
ATOM 4337 C CA . GLY A 1 576 ? -24.780 -0.892 26.169 1.00 64.12 576 GLY A CA 1
ATOM 4338 C C . GLY A 1 576 ? -26.094 -0.352 25.607 1.00 64.12 576 GLY A C 1
ATOM 4339 O O . GLY A 1 576 ? -26.871 0.274 26.325 1.00 64.12 576 GLY A O 1
ATOM 4340 N N . SER A 1 577 ? -26.426 -0.677 24.353 1.00 60.31 577 SER A N 1
ATOM 4341 C CA . SER A 1 577 ? -27.753 -0.381 23.777 1.00 60.31 577 SER A CA 1
ATOM 4342 C C . SER A 1 577 ? -28.899 -1.136 24.478 1.00 60.31 577 SER A C 1
ATOM 4344 O O . SER A 1 577 ? -30.077 -0.851 24.253 1.00 60.31 577 SER A O 1
ATOM 4346 N N . GLY A 1 578 ? -28.567 -2.056 25.391 1.00 69.56 578 GLY A N 1
ATOM 4347 C CA . GLY A 1 578 ? -29.513 -2.805 26.204 1.00 69.56 578 GLY A CA 1
ATOM 4348 C C . GLY A 1 578 ? -30.228 -3.893 25.405 1.00 69.56 578 GLY A C 1
ATOM 4349 O O . GLY A 1 578 ? -29.641 -4.555 24.554 1.00 69.56 578 GLY A O 1
ATOM 4350 N N . VAL A 1 579 ? -31.500 -4.128 25.728 1.00 70.38 579 VAL A N 1
ATOM 4351 C CA . VAL A 1 579 ? -32.357 -5.077 25.004 1.00 70.38 579 VAL A CA 1
ATOM 4352 C C . VAL A 1 579 ? -33.270 -4.278 24.086 1.00 70.38 579 VAL A C 1
ATOM 4354 O O . VAL A 1 579 ? -34.100 -3.518 24.582 1.00 70.38 579 VAL A O 1
ATOM 4357 N N . LEU A 1 580 ? -33.144 -4.485 22.776 1.00 70.06 580 LEU A N 1
ATOM 4358 C CA . LEU A 1 580 ? -34.061 -3.915 21.791 1.00 70.06 580 LEU A CA 1
ATOM 4359 C C . LEU A 1 580 ? -35.367 -4.719 21.748 1.00 70.06 580 LEU A C 1
ATOM 4361 O O . LEU A 1 580 ? -35.373 -5.951 21.792 1.00 70.06 580 LEU A O 1
ATOM 4365 N N . GLU A 1 581 ? -36.488 -4.017 21.645 1.00 67.50 581 GLU A N 1
ATOM 4366 C CA . GLU A 1 581 ? -37.843 -4.565 21.557 1.00 67.50 581 GLU A CA 1
ATOM 4367 C C . GLU A 1 581 ? -38.169 -5.094 20.155 1.00 67.50 581 GLU A C 1
ATOM 4369 O O . GLU A 1 581 ? -39.073 -5.918 19.986 1.00 67.50 581 GLU A O 1
ATOM 4374 N N . SER A 1 582 ? -37.457 -4.612 19.134 1.00 68.81 582 SER A N 1
ATOM 4375 C CA . SER A 1 582 ? -37.596 -5.064 17.750 1.00 68.81 582 SER A CA 1
ATOM 4376 C C . SER A 1 582 ? -36.365 -4.710 16.918 1.00 68.81 582 SER A C 1
ATOM 4378 O O . SER A 1 582 ? -35.660 -3.757 17.234 1.00 68.81 582 SER A O 1
ATOM 4380 N N . ALA A 1 583 ? -36.173 -5.403 15.794 1.00 65.75 583 ALA A N 1
ATOM 4381 C CA . ALA A 1 583 ? -35.130 -5.082 14.814 1.00 65.75 583 ALA A CA 1
ATOM 4382 C C . ALA A 1 583 ? -35.307 -3.704 14.136 1.00 65.75 583 ALA A C 1
ATOM 4384 O O . ALA A 1 583 ? -34.444 -3.280 13.378 1.00 65.75 583 ALA A O 1
ATOM 4385 N N . GLN A 1 584 ? -36.441 -3.025 14.352 1.00 72.38 584 GLN A N 1
ATOM 4386 C CA . GLN A 1 584 ? -36.715 -1.681 13.834 1.00 72.38 584 GLN A CA 1
ATOM 4387 C C . GLN A 1 584 ? -36.503 -0.580 14.881 1.00 72.38 584 GLN A C 1
ATOM 4389 O O . GLN A 1 584 ? -36.729 0.589 14.574 1.00 72.38 584 GLN A O 1
ATOM 4394 N N . GLU A 1 585 ? -36.150 -0.934 16.118 1.00 71.62 585 GLU A N 1
ATOM 4395 C CA . GLU A 1 585 ? -35.840 0.060 17.140 1.00 71.62 585 GLU A CA 1
ATOM 4396 C C . GLU A 1 585 ? -34.508 0.741 16.815 1.00 71.62 585 GLU A C 1
ATOM 4398 O O . GLU A 1 585 ? -33.557 0.088 16.386 1.00 71.62 585 GLU A O 1
ATOM 4403 N N . GLU A 1 586 ? -34.451 2.061 16.999 1.00 67.19 586 GLU A N 1
ATOM 4404 C CA . GLU A 1 586 ? -33.207 2.802 16.829 1.00 67.19 586 GLU A CA 1
ATOM 4405 C C . GLU A 1 586 ? -32.190 2.336 17.871 1.00 67.19 586 GLU A C 1
ATOM 4407 O O . GLU A 1 586 ? -32.434 2.375 19.081 1.00 67.19 586 GLU A O 1
ATOM 4412 N N . LEU A 1 587 ? -31.031 1.903 17.380 1.00 64.31 587 LEU A N 1
ATOM 4413 C CA . LEU A 1 587 ? -29.877 1.621 18.215 1.00 64.31 587 LEU A CA 1
ATOM 4414 C C . LEU A 1 587 ? -29.448 2.921 18.891 1.00 64.31 587 LEU A C 1
ATOM 4416 O O . LEU A 1 587 ? -29.102 3.899 18.226 1.00 64.31 587 LEU A O 1
ATOM 4420 N N . ARG A 1 588 ? -29.474 2.934 20.225 1.00 64.56 588 ARG A N 1
ATOM 4421 C CA . ARG A 1 588 ? -28.887 4.037 20.983 1.00 64.56 588 ARG A CA 1
ATOM 4422 C C . ARG A 1 588 ? -27.387 4.034 20.726 1.00 64.56 588 ARG A C 1
ATOM 4424 O O . ARG A 1 588 ? -26.727 3.036 21.004 1.00 64.56 588 ARG A O 1
ATOM 4431 N N . GLN A 1 589 ? -26.886 5.138 20.187 1.00 60.66 589 GLN A N 1
ATOM 4432 C CA . GLN A 1 589 ? -25.453 5.389 20.123 1.00 60.66 589 GLN A CA 1
ATOM 4433 C C . GLN A 1 589 ? -24.912 5.526 21.548 1.00 60.66 589 GLN A C 1
ATOM 4435 O O . GLN A 1 589 ? -25.629 6.027 22.422 1.00 60.66 589 GLN A O 1
ATOM 4440 N N . CYS A 1 590 ? -23.685 5.056 21.782 1.00 58.91 590 CYS A N 1
ATOM 4441 C CA . CYS A 1 590 ? -23.024 5.341 23.049 1.00 58.91 590 CYS A CA 1
ATOM 4442 C C . CYS A 1 590 ? -22.869 6.859 23.186 1.00 58.91 590 CYS A C 1
ATOM 4444 O O . CYS A 1 590 ? -22.512 7.525 22.215 1.00 58.91 590 CYS A O 1
ATOM 4446 N N . ASP A 1 591 ? 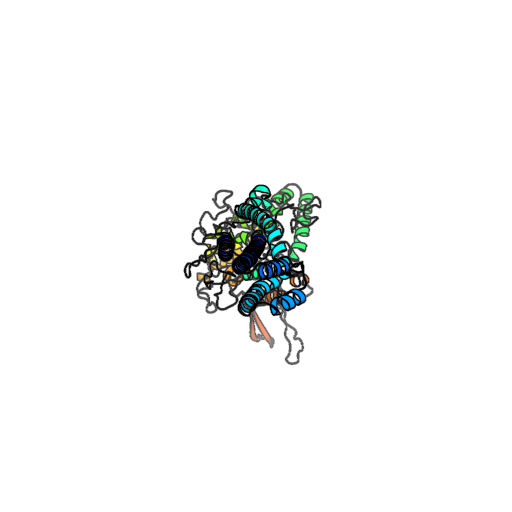-23.178 7.391 24.366 1.00 54.62 591 ASP A N 1
ATOM 4447 C CA . ASP A 1 591 ? -22.808 8.753 24.733 1.00 54.62 591 ASP A CA 1
ATOM 4448 C C . ASP A 1 591 ? -21.379 8.691 25.289 1.00 54.62 591 ASP A C 1
ATOM 4450 O O . ASP A 1 591 ? -21.201 8.100 26.359 1.00 54.62 591 ASP A O 1
ATOM 4454 N N . PRO A 1 592 ? -20.358 9.221 24.592 1.00 46.47 592 PRO A N 1
ATOM 4455 C CA . PRO A 1 592 ? -18.977 9.158 25.067 1.00 46.47 592 PRO A CA 1
ATOM 4456 C C . PRO A 1 592 ? -18.809 9.772 26.461 1.00 46.47 592 PRO A C 1
ATOM 4458 O O . PRO A 1 592 ? -18.041 9.250 27.254 1.00 46.47 592 PRO A O 1
ATOM 4461 N N . ALA A 1 593 ? -19.620 10.780 26.810 1.00 46.09 593 ALA A N 1
ATOM 4462 C CA . ALA A 1 593 ? -19.610 11.423 28.127 1.00 46.09 593 ALA A CA 1
ATOM 4463 C C . ALA A 1 593 ? -20.259 10.580 29.247 1.00 46.09 593 ALA A C 1
ATOM 4465 O O . ALA A 1 593 ? -20.398 11.044 30.381 1.00 46.09 593 ALA A O 1
ATOM 4466 N N . SER A 1 594 ? -20.758 9.379 28.930 1.00 44.69 594 SER A N 1
ATOM 4467 C CA . SER A 1 594 ? -21.353 8.454 29.906 1.00 44.69 594 SER A CA 1
ATOM 4468 C C . SER A 1 594 ? -20.384 7.390 30.427 1.00 44.69 594 SER A C 1
ATOM 4470 O O . SER A 1 594 ? -20.730 6.701 31.395 1.00 44.69 594 SER A O 1
ATOM 4472 N N . ILE A 1 595 ? -19.224 7.250 29.780 1.00 42.97 595 ILE A N 1
ATOM 4473 C CA . ILE A 1 595 ? -18.088 6.407 30.182 1.00 42.97 595 ILE A CA 1
ATOM 4474 C C . ILE A 1 595 ? -17.241 7.208 31.170 1.00 42.97 595 ILE A C 1
ATOM 4476 O O . ILE A 1 595 ? -16.811 6.590 32.172 1.00 42.97 595 ILE A O 1
#

Radius of gyration: 38.95 Å; Cα contacts (8 Å, |Δi|>4): 842; chains: 1; bounding box: 90×61×121 Å

Foldseek 3Di:
DLQVVLVVVLVVLVQVCLFAPDFPDDDLSVVLNVLSVLLNVLSVLQVVLVVLVVLLVVLVVVLVVLLVPDDPQLNVLSVCVQQVVDDPVVSLVVQVPDDPVSVVSVVVNVVSVVVSCVAANSVDDGDPSSVVSVVSNVCNVVSVVVSVVSVVVNVCVLVQVCCVVPNDLLALAEFQVSCCSWQVQQSQLQCLAVQQCLQPFPCQLVPLLVVLVVLVVCCVVVDDLSVVLCVVQLLLSCLQFQLSQSVVQPDSSAHPQQQDQCRDPVRHGRDPDHDCSNGRRGNHQQLQFVDQAQWALVLLRDRRDGDGHGPQANEETEAADDVVPNDQDHPRYHYDCHPPNLRNALASSLSSVSSPQFHKGDSNPPAADDDPDDPPDGHDPPPPSDSRRRHADCVVPARPIDGFFHLQVQQVCLQVCCVVPPCPPPLHPDPHAGHLQPQQFDQPPPFWDQSTPDGRPPDDRGIGGHTRSNSQDQGGRPPPVSCVDPPHDPCSVVVNVVSNVVSVVLQWDWDKAWPQADPVRDTDIDIDIDGSSRGGDVPGGGQQPDDDDDDDWDADPVGHTDDDDPPPWFPPDQQTQIDDPDPPDDRDGRDPRSD

Solvent-accessible surface area (backbone atoms only — not comparable to full-atom values): 33618 Å² total; per-residue (Å²): 110,80,67,57,54,41,53,52,48,46,51,51,50,52,52,48,49,40,53,44,81,75,57,92,60,97,43,60,64,58,56,38,50,55,37,44,52,52,33,34,52,15,39,50,34,37,52,52,51,52,50,55,53,49,50,44,50,50,46,54,51,50,47,50,60,64,34,70,82,47,59,68,73,58,36,53,50,51,48,32,54,76,69,52,74,52,60,65,73,61,49,53,62,55,44,72,73,50,57,74,70,56,45,52,53,48,54,52,46,48,55,56,46,52,67,38,35,73,54,49,38,75,91,60,71,67,38,72,68,54,50,51,31,49,51,32,44,65,44,26,62,57,45,44,51,51,36,54,52,44,46,53,47,35,55,40,43,72,72,42,43,53,53,75,75,72,52,50,81,55,44,26,48,65,34,47,74,69,48,34,64,41,24,44,70,53,43,53,28,26,66,67,11,48,42,32,29,37,28,72,21,52,66,45,59,61,43,50,64,51,54,53,52,52,48,51,51,46,18,73,70,72,32,72,71,44,34,52,39,43,72,73,48,50,45,36,62,40,20,60,24,24,34,66,23,38,85,63,38,82,53,61,74,47,40,62,40,24,64,39,83,53,11,18,93,88,52,43,46,30,38,83,80,56,42,52,32,40,39,58,28,14,51,32,60,48,62,59,25,40,42,50,55,58,55,13,37,64,21,19,44,34,72,52,79,55,67,74,23,48,90,74,37,59,43,61,35,33,38,62,73,59,71,83,69,67,72,76,82,56,89,44,40,50,76,43,31,37,58,93,43,38,40,67,38,46,56,58,42,30,40,58,53,26,36,64,30,30,26,58,43,68,58,84,74,87,54,49,32,88,61,101,63,69,90,85,61,66,47,58,85,83,76,79,80,68,57,64,51,56,30,81,41,56,91,88,74,54,75,74,56,47,71,44,23,50,42,36,59,40,27,49,52,38,54,77,37,26,74,86,69,39,58,81,36,92,85,54,87,61,94,63,77,71,19,57,49,61,71,27,21,38,55,89,60,102,34,64,39,56,74,46,78,71,42,43,73,80,45,80,64,63,65,38,81,45,58,43,43,31,53,59,50,95,66,67,64,76,55,67,68,65,46,71,37,94,86,54,53,97,56,43,58,58,53,51,51,52,52,33,48,53,49,57,64,64,47,44,50,78,46,80,45,82,71,49,62,49,98,86,68,44,79,40,73,47,77,46,80,37,70,65,76,82,35,50,62,86,74,60,46,55,63,92,76,59,82,81,83,88,88,85,86,52,64,46,99,87,70,46,76,51,89,75,75,79,74,97,64,53,61,90,49,70,65,41,63,49,74,74,93,47,98,82,55,83,78,58,74,60,53,78,88,60,109

Secondary structure (DSSP, 8-state):
-TTHHHHHHHHHHHHHHHHS---SS--HHHHHHHHHHHHHHHHHHHHHHHHHHHHHHHHHHHHHHHHHTS-HHHHHHHHHHHTT-S-HHHHHHHHTTS-HHHHHHHHHHHHHHHHHHTTS-TTS---HHHHHHHHHHHHHHHHHHHHHHHHHHHHHHHTTHHHHHH--GGGSS--GGGGGGT-HHHHHHHHTSTTTTTTT-HHHHHHHHHHHHHHHHHHHHH-HHHHHHHHHHTTHHHHHH-TTTGGG---TT--SSTTSTT-STTSS-SS-S--HHHHT-SS-HHHHHT-SSPBPGGGGTSPP-----BTTB--EEES----SS-----SS-EEE--GGGGGGSTTGGGHHHHHHHEEEE-SSSS-S------TT--B-SS-S---GGGPPP-SSSS--SEEEEEHHHHHHHHHHHHHHHTTT-TT---SSPPPHHHHHS--SSSSEEESSS--GGG----EEE---SS---S---S-HHHHTSBTB-TTHHHHHHHHHHHHHHHHEEEEEEEEEE-TTS-EEEEEEEEE--SSS-SS-SSTTT---------B-TTSPBP-PPPPS----STT-----SSTTSPPPPP-GGG-

Sequence (595 aa):
SHMYLPILALIAAIVHASVVPFLTHLTSGVILLVLGVLVSIGGLARHHMIGLKKEALNVNVAINKMAQGQPKAFRDLVLDFVENRKPIAEIDAQVAKLDPGEQVIWREIRRMSDDVTKNFPREGGQTSKVLQFQSWRALHPIITVAFFAVLAWHVWDVLGGTQAAFGDEKTAFVASDSCSDCHSEIVEDWKLSSMAEAQTGTIMEAQLPITIGENQTLAETLGADQQAIFDSSAKSCINCHAPVGAPFAEDITALLPFDAEGSAADGGVAISGGNASVQSDGIGCISCHTQESPPAELAGFGPLPVASQGANNFGIQYGPLFEDPDPVPVPKHGMDPGNDDWWSTTVESSQLCGACHNVKVDVDGDGLSPIEVEAGSTEDSDGNFILDENELDDDDGGIDDIVLKTAYDEWQDYVAGFEARILDDPRNSLEAPLGCNDCHMPLPSDGDQPIVDFAPGLLSRPDRTYRSHMFVGVDYNLDVEHYEQSGFPDDALDRVLDARAALLESAVTLEVVDQGRNAGGQSVQTVTVQNNLLGHNFPTGFAFARQFWLEVTAETADGQQVCLARPSSGIDTPCGSGVLESAQEELRQCDPASI

Mean predicted aligned error: 12.85 Å